Protein 4YSL (pdb70)

Nearest PDB structures (foldseek):
  4ysl-assembly1_B  TM=1.003E+00  e=8.266E-67  Pseudomonas putida F1
  4efz-assembly3_B  TM=9.942E-01  e=3.783E-50  Burkholderia pseudomallei 1710b
  4efz-assembly2_A  TM=9.743E-01  e=1.338E-48  Burkholderia pseudomallei 1710b
  5ve4-assembly2_B  TM=9.458E-01  e=9.370E-23  Paraburkholderia phytofirmans PsJN
  6mfi-assembly1_A  TM=6.127E-01  e=3.526E-10  Simiduia agarivorans SA1 = DSM 21679

Secondary structure (DSSP, 8-state):
-EETTTEEEEEEE-TTT-BEEEEEEETTT-EEEEES-EEEEETTTTEEE-HHHHHHHHHHHHTT-EEEEEE-SS--SSSEE-HHHHHHHH--EEEEETTHHHHHHHHHHHTT--TT--SSSTTSSEEE-TT-EEEETTEEEEEEE--SSSTT-EEEEEEETTEEEEE--SSB--TTT-B----STT--HHHHHHHHHHHTTS-TT-EEE-SB---GGGPPP--EEEHHHHHHH-TTT-TT--HHHHHHHHHHHHTTPPPPTTHHHHHHHHTTTTPPPPP-TTS--EEEEESS--/-EETTTEEEEEEE-TTT-BEEEEEEETTT-EEEEES-EEEEETTTTEEE-HHHHHHHHHHHHTT-EEEEEE-SS--SSSEE-HHHHHHHH--EEEEETTHHHHHHHHHHHTT--TT--SSSTTSSEEEPTT-EEEETTEEEEEEE--SSSTT-EEEEEEETTEEEEE--SSB--TTT-B----STT--HHHHHHHHHHHTTS-TT-EEE-SB---GGGPPP--EEEHHHHHHH-TTTSTT--HHHHHHHHHHHHTTPPPPTTHHHHHHHHTTTTPPPPP-TTS--EEEEESS--

InterPro domains:
  IPR001279 Metallo-beta-lactamase [PF00753] (30-212)
  IPR001279 Metallo-beta-lactamase [SM00849] (18-212)
  IPR036866 Ribonuclease Z/Hydroxyacylglutathione hydrolase-like [G3DSA:3.60.15.10] (1-294)
  IPR036866 Ribonuclease Z/Hydroxyacylglutathione hydrolase-like [SSF56281] (17-258)
  IPR044528 Persulfide dioxygenase-like, MBL-fold metallo-hydrolase domain [cd07724] (12-214)
  IPR051682 Mitochondrial Persulfide Dioxygenase [PTHR43084] (7-281)

Sequence (588 aa):
MIIGNNLHVDAFYDEATSTISYLVMDRETRQCALIDSVLDYDPKSGRTCSASADRRLVERVNELNASSVRWVLETHVHADHLSAAAYLKEKLGGHTAIGAHITQVQKVFGALFNAEPGFARRDGSQFDVLLEDEEGFRRIGNLQARALHTPGHTPPACMSFMMIEEDAGEIAVFVGDTLFMPDYGTARCDFFPGADARTLYRSIRRLLAAFPDQTRLFMCHDYLPGGRDMQYVTTVAEQRASSNIHIHQQGIDEDSSFVAMREARDKTLEMPVLILPSVVQVNMRSGQLPPPEANGVSYLKIPLNKLMIIGNNLHVDAFYDEATSTISYLVMDRETRQCALIDSVLDYDPKSGRTCSASADRRLVERVNELNASSVRWVLETHVHADHLSAAAYLKEKLGGHTAIGAHITQVQKVFGALFNAEPPGFARRDGSQFDVLLEDEEGFRRIGNLQARALHTPGHTPPACMSFMMIEEDAGEIAVFVGDTLFMPDYGTARCDFFPGADARTLYRSIRRLLAFPDQTRLFMCHDYLPGGRDMQQYVTTVAEQRASSNIHIHQGIDEDSSFVAMREARDKTLEMPVLILPSVVQVNMRSGQLPPPEANGVSYLKIPLNKL

Solvent-accessible surface area: 22458 Å² total; per-residue (Å²): 81,90,0,21,98,28,0,21,1,20,33,46,41,21,145,97,22,18,0,0,6,4,0,0,1,1,94,109,62,79,50,0,0,0,1,3,1,5,20,32,24,24,54,39,4,0,105,32,60,30,55,24,0,47,144,3,14,122,62,3,91,122,16,122,14,56,11,82,14,1,0,8,2,2,9,0,8,27,1,0,3,0,2,18,72,0,72,148,121,39,30,24,81,5,0,2,0,30,92,0,51,74,10,0,124,54,12,0,66,25,3,47,14,56,137,73,9,33,89,88,1,76,56,12,67,38,58,3,115,71,107,62,46,13,127,0,22,81,4,86,1,87,0,7,33,1,22,2,10,14,30,0,1,2,0,0,5,0,60,26,66,66,66,24,0,0,2,0,2,7,0,0,12,13,17,73,73,0,5,1,36,11,58,20,55,59,21,58,1,82,46,0,23,133,4,0,46,98,1,2,84,39,60,79,122,1,54,0,1,0,2,1,2,86,65,37,94,70,53,126,58,77,58,41,8,28,0,38,92,0,81,79,65,0,105,17,0,57,85,66,42,83,39,94,60,0,12,66,59,3,87,67,109,11,185,104,59,122,47,25,92,16,2,1,12,0,4,3,0,7,0,21,9,8,106,54,12,67,86,66,116,66,60,11,18,7,0,40,9,0,10,53,105,62,79,88,0,21,95,29,0,22,2,20,32,26,30,20,145,97,23,17,0,0,6,5,0,0,1,1,97,107,63,79,54,0,0,0,1,3,0,5,20,32,25,43,57,40,11,0,106,30,67,30,63,23,0,45,108,2,25,120,62,3,91,122,17,122,12,64,15,78,14,1,0,9,2,2,9,0,10,26,1,0,3,0,3,18,60,0,73,133,114,38,30,24,82,6,1,2,0,30,90,0,49,76,9,0,136,57,14,0,64,26,3,46,15,58,144,69,12,32,93,89,1,78,55,12,62,39,57,3,113,69,106,63,44,13,119,0,13,83,3,71,1,77,0,8,34,0,21,2,10,12,28,1,1,2,0,0,8,0,54,25,68,76,64,26,0,0,2,0,3,7,0,0,13,13,17,70,74,0,6,0,36,11,57,20,54,58,20,56,1,80,45,0,23,133,4,0,45,99,1,2,82,36,59,79,121,1,56,0,1,0,3,1,1,84,66,35,95,70,55,125,60,75,58,42,8,28,0,38,90,0,80,78,64,0,105,18,0,58,91,64,42,85,40,94,60,0,13,65,59,3,87,67,110,10,187,104,60,127,47,26,91,17,2,1,11,0,5,3,0,6,0,19,10,8,105,55,11,69,83,66,117,65,61,11,18,8,0,39,10,0,9,80,126,53

B-factor: mean 28.15, std 10.22, range [14.23, 86.74]

Foldseek 3Di:
DDDAHFWDKDWDADPVQQFIWIWTAGLPQLFTEIEQFFFDADPVVGDTDCVRVVVVVVVSVVSVHAYAEYEYQALDQAGAGCSVVCCVVGNHFYEFAQCLLVLCVVVCVVQVADPPRDSRPPLGRYHADAQDWDDRDPKIKGWHQQAALANGGIKIWIDYNHAIEIAREQQADPLVPAGHAQPPVRHHQLSSLVSVVVVLVPDFAYKYFYGGDDCPPNHDDDGIDTSNCNLCGRPQRHVPADSVRSRVVRVVVNVPDDRHPRRQVRNQCVSSVNDFRQDDPVRDTDRGDRPPDD/DDDAHFWDKDWQADPVQQFIWIWTAGNPVQFTEIEQFFFDADPVVGDTDCVRVVVVVVVSVVSVHAYAEYEYQALDQAGAHCQVVCCVVGNHFYEFAQCLLVLCVVVCVVQVADVPQDSRCPLGRYHADAQDWDDRVPKIKGWHQQAALANGGIKIWIDDNHAIEIAREQQADQLVPAGHAQPPVRHHQLSSLVSVVVVLVPDFAYKYFYGGDDCPPNHDDDGIDTSVCNLCGRPQRHVPADSVRSRVVRVVVNVPDDRHPRRQVRNVCVSSVNDFGDDDPVRDTDRGDDPPPD

CATH classification: 3.60.15.10

Radius of gyration: 28.39 Å; Cα contacts (8 Å, |Δi|>4): 1480; chains: 2; bounding box: 54×54×90 Å

Organism: Pseudomonas putida (strain ATCC 700007 / DSM 6899 / JCM 31910 / BCRC 17059 / LMG 24140 / F1) (NCBI:txid351746)

Structure (mmCIF, N/CA/C/O backbone):
data_4YSL
#
_entry.id   4YSL
#
_cell.length_a   79.625
_cell.length_b   79.625
_cell.length_c   93.949
_cell.angle_alpha   90.00
_cell.angle_beta   90.00
_cell.angle_gamma   90.00
#
_symmetry.space_group_name_H-M   'P 43'
#
loop_
_entity.id
_entity.type
_entity.pdbx_description
1 polymer 'Beta-lactamase domain protein'
2 non-polymer 'FE (III) ION'
3 non-polymer GLUTATHIONE
4 water water
#
loop_
_atom_site.group_PDB
_atom_site.id
_atom_site.type_symbol
_atom_site.label_atom_id
_atom_site.label_alt_id
_atom_site.label_comp_id
_atom_site.label_asym_id
_atom_site.label_entity_id
_atom_site.label_seq_id
_atom_site.pdbx_PDB_ins_code
_atom_site.Cartn_x
_atom_site.Cartn_y
_atom_site.Cartn_z
_atom_site.occupancy
_atom_site.B_iso_or_equiv
_atom_site.auth_seq_id
_atom_site.auth_comp_id
_atom_site.auth_asym_id
_atom_site.auth_atom_id
_atom_site.pdbx_PDB_model_num
ATOM 1 N N . MET A 1 1 ? -13.982 22.455 4.866 1.00 27.61 1 MET A N 1
ATOM 2 C CA . MET A 1 1 ? -14.138 23.579 5.779 1.00 25.39 1 MET A CA 1
ATOM 3 C C . MET A 1 1 ? -15.048 23.169 6.932 1.00 26.27 1 MET A C 1
ATOM 4 O O . MET A 1 1 ? -15.853 22.225 6.809 1.00 27.38 1 MET A O 1
ATOM 9 N N . ILE A 1 2 ? -14.883 23.823 8.071 1.00 27.64 2 ILE A N 1
ATOM 10 C CA . ILE A 1 2 ? -15.728 23.510 9.225 1.00 25.30 2 ILE A CA 1
ATOM 11 C C . ILE A 1 2 ? -16.614 24.689 9.584 1.00 27.01 2 ILE A C 1
ATOM 12 O O . ILE A 1 2 ? -16.153 25.814 9.736 1.00 30.01 2 ILE A O 1
ATOM 17 N N . ILE A 1 3 ? -17.912 24.420 9.643 1.00 26.94 3 ILE A N 1
ATOM 18 C CA . ILE A 1 3 ? -18.876 25.385 10.133 1.00 23.44 3 ILE A CA 1
ATOM 19 C C . ILE A 1 3 ? -19.226 25.004 11.587 1.00 24.61 3 ILE A C 1
ATOM 20 O O . ILE A 1 3 ? -19.542 23.844 11.883 1.00 25.07 3 ILE A O 1
ATOM 25 N N . GLY A 1 4 ? -19.219 25.996 12.466 1.00 26.58 4 GLY A N 1
ATOM 26 C CA . GLY A 1 4 ? -19.480 25.731 13.886 1.00 25.27 4 GLY A CA 1
ATOM 27 C C . GLY A 1 4 ? -18.372 24.820 14.370 1.00 27.47 4 GLY A C 1
ATOM 28 O O . GLY A 1 4 ? -17.215 25.082 14.079 1.00 28.86 4 GLY A O 1
ATOM 29 N N . ASN A 1 5 ? -18.715 23.769 15.110 1.00 28.70 5 ASN A N 1
ATOM 30 C CA . ASN A 1 5 ? -17.688 22.846 15.564 1.00 25.18 5 ASN A CA 1
ATOM 31 C C . ASN A 1 5 ? -17.666 21.534 14.803 1.00 24.02 5 ASN A C 1
ATOM 32 O O . ASN A 1 5 ? -16.637 20.912 14.632 1.00 26.68 5 ASN A O 1
ATOM 37 N N . ASN A 1 6 ? -18.833 21.076 14.378 1.00 22.72 6 ASN A N 1
ATOM 38 C CA . ASN A 1 6 ? -18.924 19.718 13.901 1.00 24.62 6 ASN A CA 1
ATOM 39 C C . ASN A 1 6 ? -19.488 19.556 12.487 1.00 21.43 6 ASN A C 1
ATOM 40 O O . ASN A 1 6 ? -19.668 18.445 12.038 1.00 25.46 6 ASN A O 1
ATOM 45 N N . LEU A 1 7 ? -19.798 20.662 11.845 1.00 23.38 7 LEU A N 1
ATOM 46 C CA . LEU A 1 7 ? -20.289 20.633 10.451 1.00 23.80 7 LEU A CA 1
ATOM 47 C C . LEU A 1 7 ? -19.152 20.708 9.432 1.00 21.34 7 LEU A C 1
ATOM 48 O O . LEU A 1 7 ? -18.626 21.788 9.126 1.00 27.72 7 LEU A O 1
ATOM 53 N N . HIS A 1 8 ? -18.768 19.540 8.953 1.00 21.72 8 HIS A N 1
ATOM 54 C CA . HIS A 1 8 ? -17.650 19.373 8.041 1.00 21.29 8 HIS A CA 1
ATOM 55 C C . HIS A 1 8 ? -18.194 19.376 6.599 1.00 20.66 8 HIS A C 1
ATOM 56 O O . HIS A 1 8 ? -19.028 18.536 6.297 1.00 21.12 8 HIS A O 1
ATOM 63 N N . VAL A 1 9 ? -17.672 20.249 5.733 1.00 20.19 9 VAL A N 1
ATOM 64 C CA . VAL A 1 9 ? -18.158 20.334 4.344 1.00 19.41 9 VAL A CA 1
ATOM 65 C C . VAL A 1 9 ? -16.957 20.284 3.373 1.00 20.04 9 VAL A C 1
ATOM 66 O O . VAL A 1 9 ? -16.086 21.147 3.445 1.00 22.91 9 VAL A O 1
ATOM 70 N N . ASP A 1 10 ? -16.916 19.276 2.508 1.00 20.85 10 ASP A N 1
ATOM 71 C CA . ASP A 1 10 ? -15.935 19.221 1.413 1.00 19.48 10 ASP A CA 1
ATOM 72 C C . ASP A 1 10 ? -16.702 19.517 0.127 1.00 25.33 10 ASP A C 1
ATOM 73 O O . ASP A 1 10 ? -17.760 18.929 -0.109 1.00 20.77 10 ASP A O 1
ATOM 78 N N . ALA A 1 11 ? -16.140 20.386 -0.715 1.00 23.58 11 ALA A N 1
ATOM 79 C CA . ALA A 1 11 ? -16.667 20.679 -2.063 1.00 19.62 11 ALA A CA 1
ATOM 80 C C . ALA A 1 11 ? -15.849 19.977 -3.156 1.00 23.62 11 ALA A C 1
ATOM 81 O O . ALA A 1 11 ? -14.626 19.933 -3.090 1.00 25.20 11 ALA A O 1
ATOM 83 N N . PHE A 1 12 ? -16.530 19.423 -4.143 1.00 20.94 12 PHE A N 1
ATOM 84 C CA . PHE A 1 12 ? -15.852 18.757 -5.242 1.00 21.46 12 PHE A CA 1
ATOM 85 C C . PHE A 1 12 ? -16.390 19.356 -6.526 1.00 23.25 12 PHE A C 1
ATOM 86 O O . PHE A 1 12 ? -17.606 19.326 -6.754 1.00 22.12 12 PHE A O 1
ATOM 94 N N . TYR A 1 13 ? -15.501 19.871 -7.373 1.00 23.02 13 TYR A N 1
ATOM 95 C CA . TYR A 1 13 ? -15.955 20.616 -8.546 1.00 20.43 13 TYR A CA 1
ATOM 96 C C . TYR A 1 13 ? -15.707 19.795 -9.792 1.00 24.44 13 TYR A C 1
ATOM 97 O O . TYR A 1 13 ? -14.621 19.224 -9.998 1.00 26.42 13 TYR A O 1
ATOM 106 N N . ASP A 1 14 ? -16.734 19.694 -10.611 1.00 21.70 14 ASP A N 1
ATOM 107 C CA . ASP A 1 14 ? -16.600 18.966 -11.856 1.00 19.98 14 ASP A CA 1
ATOM 108 C C . ASP A 1 14 ? -16.387 19.930 -13.009 1.00 25.48 14 ASP A C 1
ATOM 109 O O . ASP A 1 14 ? -17.286 20.707 -13.351 1.00 22.68 14 ASP A O 1
ATOM 114 N N . GLU A 1 15 ? -15.202 19.887 -13.611 1.00 22.91 15 GLU A N 1
ATOM 115 C CA . GLU A 1 15 ? -14.901 20.861 -14.659 1.00 27.81 15 GLU A CA 1
ATOM 116 C C . GLU A 1 15 ? -15.800 20.759 -15.894 1.00 22.34 15 GLU A C 1
ATOM 117 O O . GLU A 1 15 ? -16.208 21.782 -16.449 1.00 29.32 15 GLU A O 1
ATOM 123 N N . ALA A 1 16 ? -16.161 19.546 -16.280 1.00 25.74 16 ALA A N 1
ATOM 124 C CA . ALA A 1 16 ? -16.939 19.361 -17.487 1.00 23.24 16 ALA A CA 1
ATOM 125 C C . ALA A 1 16 ? -18.321 19.986 -17.388 1.00 26.67 16 ALA A C 1
ATOM 126 O O . ALA A 1 16 ? -18.865 20.497 -18.368 1.00 29.86 16 ALA A O 1
ATOM 128 N N . THR A 1 17 ? -18.923 19.904 -16.216 1.00 23.34 17 THR A N 1
ATOM 129 C CA . THR A 1 17 ? -20.306 20.357 -16.095 1.00 25.83 17 THR A CA 1
ATOM 130 C C . THR A 1 17 ? -20.482 21.560 -15.149 1.00 22.19 17 THR A C 1
ATOM 131 O O . THR A 1 17 ? -21.617 22.091 -15.022 1.00 21.32 17 THR A O 1
ATOM 135 N N . SER A 1 18 ? -19.393 21.976 -14.494 1.00 21.25 18 SER A N 1
ATOM 136 C CA . SER A 1 18 ? -19.369 23.085 -13.537 1.00 19.82 18 SER A CA 1
ATOM 137 C C . SER A 1 18 ? -20.201 22.826 -12.293 1.00 19.50 18 SER A C 1
ATOM 138 O O . SER A 1 18 ? -20.497 23.766 -11.560 1.00 22.05 18 SER A O 1
ATOM 141 N N . THR A 1 19 ? -20.504 21.553 -12.038 1.00 21.68 19 THR A N 1
ATOM 142 C CA . THR A 1 19 ? -21.257 21.126 -10.838 1.00 20.07 19 THR A CA 1
ATOM 143 C C . THR A 1 19 ? -20.363 21.068 -9.641 1.00 24.59 19 THR A C 1
ATOM 144 O O . THR A 1 19 ? -19.214 20.601 -9.711 1.00 20.49 19 THR A O 1
ATOM 148 N N . ILE A 1 20 ? -20.911 21.545 -8.519 1.00 19.33 20 ILE A N 1
ATOM 149 C CA . ILE A 1 20 ? -20.241 21.406 -7.222 1.00 18.08 20 ILE A CA 1
ATOM 150 C C . ILE A 1 20 ? -21.002 20.335 -6.428 1.00 22.90 20 ILE A C 1
ATOM 151 O O . ILE A 1 20 ? -22.185 20.505 -6.106 1.00 20.23 20 ILE A O 1
ATOM 156 N N . SER A 1 21 ? -20.331 19.222 -6.138 1.00 21.91 21 SER A N 1
ATOM 157 C CA . SER A 1 21 ? -20.890 18.164 -5.281 1.00 21.26 21 SER A CA 1
ATOM 158 C C . SER A 1 21 ? -20.298 18.319 -3.887 1.00 19.85 21 SER A C 1
ATOM 159 O O . SER A 1 21 ? -19.244 18.924 -3.686 1.00 19.45 21 SER A O 1
ATOM 162 N N . TYR A 1 22 ? -21.034 17.842 -2.894 1.00 18.47 22 TYR A N 1
ATOM 163 C CA . TYR A 1 22 ? -20.587 17.992 -1.515 1.00 20.63 22 TYR A CA 1
ATOM 164 C C . TYR A 1 22 ? -20.603 16.713 -0.682 1.00 18.82 22 TYR A C 1
ATOM 165 O O . TYR A 1 22 ? -21.447 15.830 -0.852 1.00 20.84 22 TYR A O 1
ATOM 174 N N . LEU A 1 23 ? -19.612 16.652 0.176 1.00 20.07 23 LEU A N 1
ATOM 175 C CA . LEU A 1 23 ? -19.625 15.680 1.255 1.00 21.72 23 LEU A CA 1
ATOM 176 C C . LEU A 1 23 ? -19.819 16.476 2.572 1.00 18.79 23 LEU A C 1
ATOM 177 O O . LEU A 1 23 ? -19.063 17.386 2.876 1.00 19.65 23 LEU A O 1
ATOM 182 N N . VAL A 1 24 ? -20.893 16.169 3.272 1.00 20.07 24 VAL A N 1
ATOM 183 C CA . VAL A 1 24 ? -21.284 16.892 4.483 1.00 19.51 24 VAL A CA 1
ATOM 184 C C . VAL A 1 24 ? -21.302 15.900 5.646 1.00 21.70 24 VAL A C 1
ATOM 185 O O . VAL A 1 24 ? -22.120 14.968 5.638 1.00 23.27 24 VAL A O 1
ATOM 189 N N . MET A 1 25 ? -20.377 16.073 6.580 1.00 22.03 25 MET A N 1
ATOM 190 C CA . MET A 1 25 ? -20.190 15.074 7.636 1.00 23.39 25 MET A CA 1
ATOM 191 C C . MET A 1 25 ? -20.379 15.669 9.020 1.00 28.03 25 MET A C 1
ATOM 192 O O . MET A 1 25 ? -19.953 16.810 9.317 1.00 21.32 25 MET A O 1
ATOM 197 N N . ASP A 1 26 ? -21.022 14.878 9.881 1.00 23.83 26 ASP A N 1
ATOM 198 C CA . ASP A 1 26 ? -21.019 15.136 11.325 1.00 23.64 26 ASP A CA 1
ATOM 199 C C . ASP A 1 26 ? -19.684 14.644 11.896 1.00 21.60 26 ASP A C 1
ATOM 200 O O . ASP A 1 26 ? -19.380 13.450 11.859 1.00 24.46 26 ASP A O 1
ATOM 205 N N . ARG A 1 27 ? -18.877 15.584 12.319 1.00 19.94 27 ARG A N 1
ATOM 206 C CA . ARG A 1 27 ? -17.546 15.234 12.816 1.00 25.87 27 ARG A CA 1
ATOM 207 C C . ARG A 1 27 ? -17.582 14.295 14.026 1.00 28.27 27 ARG A C 1
ATOM 208 O O . ARG A 1 27 ? -16.597 13.621 14.264 1.00 29.22 27 ARG A O 1
ATOM 216 N N . GLU A 1 28 ? -18.698 14.243 14.744 1.00 28.61 28 GLU A N 1
ATOM 217 C CA . GLU A 1 28 ? -18.799 13.376 15.936 1.00 22.37 28 GLU A CA 1
ATOM 218 C C . GLU A 1 28 ? -19.119 11.937 15.542 1.00 32.42 28 GLU A C 1
ATOM 219 O O . GLU A 1 28 ? -18.292 11.031 15.759 1.00 36.13 28 GLU A O 1
ATOM 225 N N . THR A 1 29 ? -20.274 11.699 14.926 1.00 21.87 29 THR A N 1
ATOM 226 C CA . THR A 1 29 ? -20.651 10.338 14.571 1.00 24.96 29 THR A CA 1
ATOM 227 C C . THR A 1 29 ? -19.953 9.830 13.308 1.00 27.83 29 THR A C 1
ATOM 228 O O . THR A 1 29 ? -19.964 8.617 13.029 1.00 26.48 29 THR A O 1
ATOM 232 N N . ARG A 1 30 ? -19.417 10.764 12.514 1.00 25.78 30 ARG A N 1
ATOM 233 C CA . ARG A 1 30 ? -18.894 10.475 11.149 1.00 25.50 30 ARG A CA 1
ATOM 234 C C . ARG A 1 30 ? -19.956 10.068 10.134 1.00 26.96 30 ARG A C 1
ATOM 235 O O . ARG A 1 30 ? -19.628 9.574 9.046 1.00 25.26 30 ARG A O 1
ATOM 243 N N . GLN A 1 31 ? -21.227 10.270 10.452 1.00 24.28 31 GLN A N 1
ATOM 244 C CA . GLN A 1 31 ? -22.270 10.033 9.466 1.00 26.00 31 GLN A CA 1
ATOM 245 C C . GLN A 1 31 ? -22.221 11.192 8.494 1.00 23.33 31 GLN A C 1
ATOM 246 O O . GLN A 1 31 ? -21.862 12.317 8.886 1.00 22.57 31 GLN A O 1
ATOM 252 N N . CYS A 1 32 ? -22.545 10.903 7.237 1.00 24.65 32 CYS A N 1
ATOM 253 C CA . CYS A 1 32 ? -22.465 11.941 6.208 1.00 25.87 32 CYS A CA 1
ATOM 254 C C . CYS A 1 32 ? -23.564 11.895 5.191 1.00 24.55 32 CYS A C 1
ATOM 255 O O . CYS A 1 32 ? -24.294 10.918 5.060 1.00 24.03 32 CYS A O 1
ATOM 258 N N . ALA A 1 33 ? -23.643 12.976 4.408 1.00 23.15 33 ALA A N 1
ATOM 259 C CA . ALA A 1 33 ? -24.530 13.075 3.254 1.00 22.40 33 ALA A CA 1
ATOM 260 C C . ALA A 1 33 ? -23.663 13.437 2.032 1.00 19.47 33 ALA A C 1
ATOM 261 O O . ALA A 1 33 ? -22.713 14.198 2.186 1.00 22.56 33 ALA A O 1
ATOM 263 N N . LEU A 1 34 ? -23.989 12.870 0.883 1.00 20.11 34 LEU A N 1
ATOM 264 C CA . LEU A 1 34 ? -23.342 13.270 -0.376 1.00 18.65 34 LEU A CA 1
ATOM 265 C C . LEU A 1 34 ? -24.415 13.981 -1.163 1.00 24.11 34 LEU A C 1
ATOM 266 O O . LEU A 1 34 ? -25.515 13.435 -1.345 1.00 27.18 34 LEU A O 1
ATOM 271 N N . ILE A 1 35 ? -24.086 15.189 -1.628 1.00 20.16 35 ILE A N 1
ATOM 272 C CA . ILE A 1 35 ? -25.063 16.039 -2.311 1.00 18.22 35 ILE A CA 1
ATOM 273 C C . ILE A 1 35 ? -24.656 16.300 -3.775 1.00 17.16 35 ILE A C 1
ATOM 274 O O . ILE A 1 35 ? -23.533 16.754 -4.025 1.00 19.46 35 ILE A O 1
ATOM 279 N N . ASP A 1 36 ? -25.590 16.029 -4.702 1.00 18.47 36 ASP A N 1
ATOM 280 C CA . ASP A 1 36 ? -25.480 16.389 -6.114 1.00 18.56 36 ASP A CA 1
ATOM 281 C C . ASP A 1 36 ? -24.227 15.793 -6.758 1.00 21.46 36 ASP A C 1
ATOM 282 O O . ASP A 1 36 ? -23.432 16.486 -7.409 1.00 22.03 36 ASP A O 1
ATOM 287 N N . SER A 1 37 ? -24.089 14.495 -6.571 1.00 20.63 37 SER A N 1
ATOM 288 C CA . SER A 1 37 ? -22.962 13.741 -7.126 1.00 20.96 37 SER A CA 1
ATOM 289 C C . SER A 1 37 ? -23.090 13.601 -8.616 1.00 19.71 37 SER A C 1
ATOM 290 O O . SER A 1 37 ? -24.194 13.511 -9.176 1.00 22.41 37 SER A O 1
ATOM 293 N N . VAL A 1 38 ? -21.937 13.483 -9.262 1.00 19.75 38 VAL A N 1
ATOM 294 C CA . VAL A 1 38 ? -21.868 13.441 -10.730 1.00 22.80 38 VAL A CA 1
ATOM 295 C C . VAL A 1 38 ? -21.411 12.070 -11.260 1.00 20.68 38 VAL A C 1
ATOM 296 O O . VAL A 1 38 ? -20.375 11.530 -10.822 1.00 24.06 38 VAL A O 1
ATOM 300 N N . LEU A 1 39 ? -22.197 11.514 -12.168 1.00 23.73 39 LEU A N 1
ATOM 301 C CA . LEU A 1 39 ? -21.794 10.331 -12.897 1.00 21.05 39 LEU A CA 1
ATOM 302 C C . LEU A 1 39 ? -21.288 10.855 -14.240 1.00 22.07 39 LEU A C 1
ATOM 303 O O . LEU A 1 39 ? -22.049 11.469 -14.950 1.00 24.53 39 LEU A O 1
ATOM 308 N N . ASP A 1 40 ? -20.016 10.641 -14.566 1.00 23.20 40 ASP A N 1
ATOM 309 C CA . ASP A 1 40 ? -19.448 11.223 -15.805 1.00 25.87 40 ASP A CA 1
ATOM 310 C C . ASP A 1 40 ? -20.079 10.604 -17.030 1.00 25.55 40 ASP A C 1
ATOM 311 O O . ASP A 1 40 ? -20.401 9.413 -17.018 1.00 23.36 40 ASP A O 1
ATOM 316 N N . TYR A 1 41 ? -20.337 11.430 -18.038 1.00 24.71 41 TYR A N 1
ATOM 317 C CA . TYR A 1 41 ? -21.043 10.974 -19.236 1.00 22.89 41 TYR A CA 1
ATOM 318 C C . TYR A 1 41 ? -20.451 11.633 -20.477 1.00 22.18 41 TYR A C 1
ATOM 319 O O . TYR A 1 41 ? -20.300 12.846 -20.545 1.00 24.26 41 TYR A O 1
ATOM 328 N N . ASP A 1 42 ? -20.049 10.811 -21.439 1.00 22.48 42 ASP A N 1
ATOM 329 C CA . ASP A 1 42 ? -19.538 11.313 -22.725 1.00 27.53 42 ASP A CA 1
ATOM 330 C C . ASP A 1 42 ? -20.652 11.145 -23.743 1.00 20.47 42 ASP A C 1
ATOM 331 O O . ASP A 1 42 ? -20.988 10.038 -24.139 1.00 22.81 42 ASP A O 1
ATOM 336 N N . PRO A 1 43 ? -21.282 12.249 -24.134 1.00 23.32 43 PRO A N 1
ATOM 337 C CA . PRO A 1 43 ? -22.462 12.075 -24.987 1.00 26.79 43 PRO A CA 1
ATOM 338 C C . PRO A 1 43 ? -22.113 11.577 -26.394 1.00 22.32 43 PRO A C 1
ATOM 339 O O . PRO A 1 43 ? -23.000 11.072 -27.057 1.00 27.16 43 PRO A O 1
ATOM 343 N N . LYS A 1 44 ? -20.865 11.728 -26.820 1.00 21.98 44 LYS A N 1
ATOM 344 C CA . LYS A 1 44 ? -20.485 11.338 -28.201 1.00 23.90 44 LYS A CA 1
ATOM 345 C C . LYS A 1 44 ? -20.502 9.826 -28.335 1.00 27.69 44 LYS A C 1
ATOM 346 O O . LYS A 1 44 ? -20.857 9.284 -29.393 1.00 24.54 44 LYS A O 1
ATOM 352 N N . SER A 1 45 ? -20.107 9.139 -27.258 1.00 27.65 45 SER A N 1
ATOM 353 C CA . SER A 1 45 ? -19.952 7.693 -27.323 1.00 28.35 45 SER A CA 1
ATOM 354 C C . SER A 1 45 ? -20.972 6.971 -26.453 1.00 26.91 45 SER A C 1
ATOM 355 O O . SER A 1 45 ? -21.069 5.747 -26.479 1.00 29.07 45 SER A O 1
ATOM 358 N N . GLY A 1 46 ? -21.747 7.713 -25.668 1.00 28.46 46 GLY A N 1
ATOM 359 C CA . GLY A 1 46 ? -22.699 7.070 -24.771 1.00 27.76 46 GLY A CA 1
ATOM 360 C C . GLY A 1 46 ? -22.084 6.349 -23.584 1.00 26.98 46 GLY A C 1
ATOM 361 O O . GLY A 1 46 ? -22.686 5.434 -23.032 1.00 26.53 46 GLY A O 1
ATOM 362 N N . ARG A 1 47 ? -20.897 6.771 -23.168 1.00 25.10 47 ARG A N 1
ATOM 363 C CA . ARG A 1 47 ? -20.178 6.060 -22.123 1.00 27.65 47 ARG A CA 1
ATOM 364 C C . ARG A 1 47 ? -20.341 6.774 -20.790 1.00 25.22 47 ARG A C 1
ATOM 365 O O . ARG A 1 47 ? -20.096 7.981 -20.687 1.00 24.28 47 ARG A O 1
ATOM 373 N N . THR A 1 48 ? -20.698 6.024 -19.764 1.00 27.49 48 THR A N 1
ATOM 374 C CA . THR A 1 48 ? -20.627 6.561 -18.427 1.00 27.99 48 THR A CA 1
ATOM 375 C C . THR A 1 48 ? -19.343 6.098 -17.757 1.00 31.80 48 THR A C 1
ATOM 376 O O . THR A 1 48 ? -18.730 5.107 -18.162 1.00 29.93 48 THR A O 1
ATOM 380 N N . CYS A 1 49 ? -18.958 6.815 -16.714 1.00 25.95 49 CYS A N 1
ATOM 381 C CA . CYS A 1 49 ? -17.702 6.574 -16.026 1.00 23.82 49 CYS A CA 1
ATOM 382 C C . CYS A 1 49 ? -17.927 7.042 -14.596 1.00 32.74 49 CYS A C 1
ATOM 383 O O . CYS A 1 49 ? -18.719 7.962 -14.387 1.00 28.44 49 CYS A O 1
ATOM 386 N N . SER A 1 50 ? -17.215 6.466 -13.621 1.00 30.45 50 SER A N 1
ATOM 387 C CA . SER A 1 50 ? -17.489 6.756 -12.212 1.00 25.07 50 SER A CA 1
ATOM 388 C C . SER A 1 50 ? -16.354 7.523 -11.568 1.00 30.81 50 SER A C 1
ATOM 389 O O . SER A 1 50 ? -16.262 7.571 -10.339 1.00 29.62 50 SER A O 1
ATOM 392 N N . ALA A 1 51 ? -15.511 8.153 -12.378 1.00 30.19 51 ALA A N 1
ATOM 393 C CA . ALA A 1 51 ? -14.316 8.824 -11.863 1.00 29.07 51 ALA A CA 1
ATOM 394 C C . ALA A 1 51 ? -14.620 9.898 -10.807 1.00 34.66 51 ALA A C 1
ATOM 395 O O . ALA A 1 51 ? -14.017 9.903 -9.734 1.00 28.09 51 ALA A O 1
ATOM 397 N N . SER A 1 52 ? -15.550 10.800 -11.113 1.00 29.88 52 SER A N 1
ATOM 398 C CA . SER A 1 52 ? -15.908 11.858 -10.181 1.00 25.91 52 SER A CA 1
ATOM 399 C C . SER A 1 52 ? -16.486 11.255 -8.912 1.00 25.66 52 SER A C 1
ATOM 400 O O . SER A 1 52 ? -16.126 11.666 -7.800 1.00 27.94 52 SER A O 1
ATOM 403 N N . ALA A 1 53 ? -17.375 10.279 -9.080 1.00 24.01 53 ALA A N 1
ATOM 404 C CA . ALA A 1 53 ? -18.040 9.646 -7.939 1.00 23.62 53 ALA A CA 1
ATOM 405 C C . ALA A 1 53 ? -17.019 8.941 -7.056 1.00 27.18 53 ALA A C 1
ATOM 406 O O . ALA A 1 53 ? -17.157 8.889 -5.821 1.00 25.50 53 ALA A O 1
ATOM 408 N N . ASP A 1 54 ? -16.002 8.368 -7.680 1.00 28.12 54 ASP A N 1
ATOM 409 C CA . ASP A 1 54 ? -14.987 7.615 -6.936 1.00 26.85 54 ASP A CA 1
ATOM 410 C C . ASP A 1 54 ? -14.138 8.526 -6.068 1.00 29.92 54 ASP A C 1
ATOM 411 O O . ASP A 1 54 ? -13.569 8.083 -5.055 1.00 28.25 54 ASP A O 1
ATOM 416 N N A ARG A 1 55 ? -14.077 9.806 -6.412 0.48 29.82 55 ARG A N 1
ATOM 417 N N B ARG A 1 55 ? -14.066 9.803 -6.422 0.52 29.79 55 ARG A N 1
ATOM 418 C CA A ARG A 1 55 ? -13.422 10.784 -5.550 0.48 26.20 55 ARG A CA 1
ATOM 419 C CA B ARG A 1 55 ? -13.428 10.787 -5.556 0.52 26.16 55 ARG A CA 1
ATOM 420 C C A ARG A 1 55 ? -14.183 10.937 -4.226 0.48 27.92 55 ARG A C 1
ATOM 421 C C B ARG A 1 55 ? -14.181 10.888 -4.227 0.52 27.94 55 ARG A C 1
ATOM 422 O O A ARG A 1 55 ? -13.585 11.156 -3.169 0.48 27.38 55 ARG A O 1
ATOM 423 O O B ARG A 1 55 ? -13.574 11.020 -3.167 0.52 27.15 55 ARG A O 1
ATOM 438 N N . LEU A 1 56 ? -15.504 10.828 -4.293 1.00 26.03 56 LEU A N 1
ATOM 439 C CA . LEU A 1 56 ? -16.329 10.908 -3.092 1.00 24.53 56 LEU A CA 1
ATOM 440 C C . LEU A 1 56 ? -16.094 9.645 -2.283 1.00 24.18 56 LEU A C 1
ATOM 441 O O . LEU A 1 56 ? -16.006 9.713 -1.043 1.00 24.27 56 LEU A O 1
ATOM 446 N N . VAL A 1 57 ? -16.079 8.499 -2.955 1.00 26.69 57 VAL A N 1
ATOM 447 C CA . VAL A 1 57 ? -15.912 7.204 -2.271 1.00 27.98 57 VAL A CA 1
ATOM 448 C C . VAL A 1 57 ? -14.634 7.202 -1.471 1.00 26.92 57 VAL A C 1
ATOM 449 O O . VAL A 1 57 ? -14.609 6.798 -0.288 1.00 25.85 57 VAL A O 1
ATOM 453 N N . GLU A 1 58 ? -13.577 7.711 -2.096 1.00 27.30 58 GLU A N 1
ATOM 454 C CA . GLU A 1 58 ? -12.275 7.776 -1.460 1.00 28.65 58 GLU A CA 1
ATOM 455 C C . GLU A 1 58 ? -12.260 8.712 -0.268 1.00 27.39 58 GLU A C 1
ATOM 456 O O . GLU A 1 58 ? -11.609 8.438 0.749 1.00 26.66 58 GLU A O 1
ATOM 462 N N . ARG A 1 59 ? -12.962 9.833 -0.389 1.00 27.26 59 ARG A N 1
ATOM 463 C CA . ARG A 1 59 ? -12.998 10.824 0.655 1.00 31.18 59 ARG A CA 1
ATOM 464 C C . ARG A 1 59 ? -13.781 10.276 1.849 1.00 23.64 59 ARG A C 1
ATOM 465 O O . ARG A 1 59 ? -13.362 10.458 3.003 1.00 25.80 59 ARG A O 1
ATOM 473 N N . VAL A 1 60 ? -14.869 9.550 1.569 1.00 24.85 60 VAL A N 1
ATOM 474 C CA .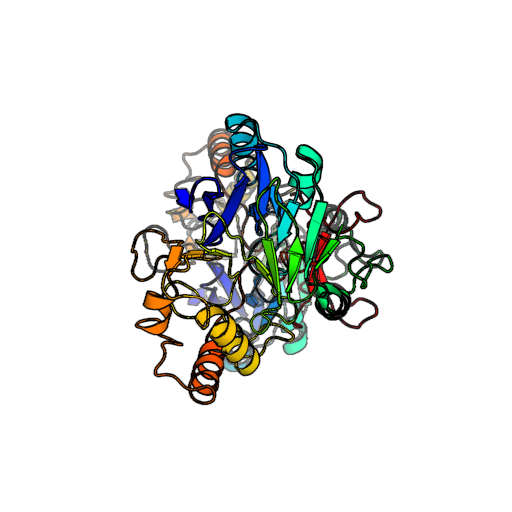 VAL A 1 60 ? -15.662 8.946 2.648 1.00 24.06 60 VAL A CA 1
ATOM 475 C C . VAL A 1 60 ? -14.778 7.986 3.433 1.00 23.82 60 VAL A C 1
ATOM 476 O O . VAL A 1 60 ? -14.738 8.041 4.675 1.00 26.09 60 VAL A O 1
ATOM 480 N N . ASN A 1 61 ? -14.071 7.125 2.710 1.00 23.76 61 ASN A N 1
ATOM 481 C CA . ASN A 1 61 ? -13.173 6.183 3.394 1.00 27.55 61 ASN A CA 1
ATOM 482 C C . ASN A 1 61 ? -12.002 6.839 4.151 1.00 27.58 61 ASN A C 1
ATOM 483 O O . ASN A 1 61 ? -11.665 6.437 5.278 1.00 29.76 61 ASN A O 1
ATOM 488 N N . GLU A 1 62 ? -11.430 7.881 3.584 1.00 26.54 62 GLU A N 1
ATOM 489 C CA . GLU A 1 62 ? -10.371 8.663 4.227 1.00 24.47 62 GLU A CA 1
ATOM 490 C C . GLU A 1 62 ? -10.821 9.284 5.560 1.00 32.58 62 GLU A C 1
ATOM 491 O O . GLU A 1 62 ? -10.036 9.397 6.528 1.00 30.71 62 GLU A O 1
ATOM 497 N N . LEU A 1 63 ? -12.078 9.714 5.587 1.00 26.00 63 LEU A N 1
ATOM 498 C CA . LEU A 1 63 ? -12.713 10.280 6.784 1.00 25.32 63 LEU A CA 1
ATOM 499 C C . LEU A 1 63 ? -13.242 9.220 7.753 1.00 27.19 63 LEU A C 1
ATOM 500 O O . LEU A 1 63 ? -13.749 9.582 8.811 1.00 27.36 63 LEU A O 1
ATOM 505 N N . ASN A 1 64 ? -13.195 7.945 7.378 1.00 28.33 64 ASN A N 1
ATOM 506 C CA . ASN A 1 64 ? -13.869 6.872 8.157 1.00 29.71 64 ASN A CA 1
ATOM 507 C C . ASN A 1 64 ? -15.341 7.142 8.368 1.00 33.22 64 ASN A C 1
ATOM 508 O O . ASN A 1 64 ? -15.919 6.838 9.415 1.00 30.57 64 ASN A O 1
ATOM 513 N N . ALA A 1 65 ? -15.957 7.707 7.340 1.00 28.75 65 ALA A N 1
ATOM 514 C CA . ALA A 1 65 ? -17.348 8.108 7.412 1.00 25.57 65 ALA A CA 1
ATOM 515 C C . ALA A 1 65 ? -18.269 7.015 6.941 1.00 27.72 65 ALA A C 1
ATOM 516 O O . ALA A 1 65 ? -17.851 6.023 6.295 1.00 26.73 65 ALA A O 1
ATOM 518 N N A SER A 1 66 ? -19.550 7.208 7.244 0.53 25.03 66 SER A N 1
ATOM 519 N N B SER A 1 66 ? -19.549 7.214 7.227 0.47 25.01 66 SER A N 1
ATOM 520 C CA A SER A 1 66 ? -20.607 6.311 6.823 0.53 26.14 66 SER A CA 1
ATOM 521 C CA B SER A 1 66 ? -20.589 6.308 6.791 0.47 26.14 66 SER A CA 1
ATOM 522 C C A SER A 1 66 ? -21.695 7.142 6.151 0.53 28.22 66 SER A C 1
ATOM 523 C C B SER A 1 66 ? -21.709 7.123 6.158 0.47 28.22 66 SER A C 1
ATOM 524 O O A SER A 1 66 ? -22.210 8.090 6.754 0.53 28.00 66 SER A O 1
ATOM 525 O O B SER A 1 66 ? -22.251 8.040 6.785 0.47 27.93 66 SER A O 1
ATOM 530 N N . VAL A 1 67 ? -22.057 6.789 4.924 1.00 25.90 67 VAL A N 1
ATOM 531 C CA . VAL A 1 67 ? -23.094 7.531 4.237 1.00 25.96 67 VAL A CA 1
ATOM 532 C C . VAL A 1 67 ? -24.470 7.207 4.814 1.00 27.28 67 VAL A C 1
ATOM 533 O O . VAL A 1 67 ? -24.927 6.058 4.780 1.00 29.39 67 VAL A O 1
ATOM 537 N N . ARG A 1 68 ? -25.155 8.253 5.257 1.00 26.93 68 ARG A N 1
ATOM 538 C CA . ARG A 1 68 ? -26.542 8.147 5.661 1.00 26.23 68 ARG A CA 1
ATOM 539 C C . ARG A 1 68 ? -27.503 8.619 4.581 1.00 25.48 68 ARG A C 1
ATOM 540 O O . ARG A 1 68 ? -28.594 8.060 4.424 1.00 23.91 68 ARG A O 1
ATOM 548 N N . TRP A 1 69 ? -27.109 9.654 3.831 1.00 24.02 69 TRP A N 1
ATOM 549 C CA . TRP A 1 69 ? -27.976 10.269 2.826 1.00 23.56 69 TRP A CA 1
ATOM 550 C C . TRP A 1 69 ? -27.239 10.483 1.517 1.00 20.37 69 TRP A C 1
ATOM 551 O O . TRP A 1 69 ? -26.121 10.969 1.553 1.00 22.79 69 TRP A O 1
ATOM 562 N N . VAL A 1 70 ? -27.894 10.154 0.427 1.00 22.06 70 VAL A N 1
ATOM 563 C CA . VAL A 1 70 ? -27.448 10.535 -0.919 1.00 20.74 70 VAL A CA 1
ATOM 564 C C . VAL A 1 70 ? -28.510 11.484 -1.423 1.00 20.84 70 VAL A C 1
ATOM 565 O O . VAL A 1 70 ? -29.579 11.056 -1.841 1.00 23.17 70 VAL A O 1
ATOM 569 N N . LEU A 1 71 ? -28.186 12.779 -1.418 1.00 21.34 71 LEU A N 1
ATOM 570 C CA . LEU A 1 71 ? -29.182 13.808 -1.696 1.00 19.14 71 LEU A CA 1
ATOM 571 C C . LEU A 1 71 ? -29.015 14.418 -3.084 1.00 21.69 71 LEU A C 1
ATOM 572 O O . LEU A 1 71 ? -27.902 14.554 -3.559 1.00 20.36 71 LEU A O 1
ATOM 577 N N . GLU A 1 72 ? -30.133 14.838 -3.649 1.00 18.66 72 GLU A N 1
ATOM 578 C CA . GLU A 1 72 ? -30.162 15.633 -4.884 1.00 19.93 72 GLU A CA 1
ATOM 579 C C . GLU A 1 72 ? -31.004 16.885 -4.623 1.00 21.56 72 GLU A C 1
ATOM 580 O O . GLU A 1 72 ? -32.141 16.800 -4.159 1.00 20.76 72 GLU A O 1
ATOM 586 N N . THR A 1 73 ? -30.450 18.050 -4.933 1.00 16.98 73 THR A N 1
ATOM 587 C CA . THR A 1 73 ? -31.231 19.283 -4.803 1.00 19.28 73 THR A CA 1
ATOM 588 C C . THR A 1 73 ? -32.373 19.331 -5.806 1.00 20.41 73 THR A C 1
ATOM 589 O O . THR A 1 73 ? -33.453 19.872 -5.533 1.00 21.25 73 THR A O 1
ATOM 593 N N . HIS A 1 74 ? -32.137 18.799 -7.001 1.00 18.40 74 HIS A N 1
ATOM 594 C CA . HIS A 1 74 ? -33.178 18.815 -8.016 1.00 18.18 74 HIS A CA 1
ATOM 595 C C . HIS A 1 74 ? -32.869 17.788 -9.097 1.00 18.85 74 HIS A C 1
ATOM 596 O O . HIS A 1 74 ? -31.805 17.134 -9.013 1.00 20.23 74 HIS A O 1
ATOM 603 N N . VAL A 1 75 ? -33.784 17.621 -10.038 1.00 20.90 75 VAL A N 1
ATOM 604 C CA . VAL A 1 75 ? -33.516 16.772 -11.198 1.00 22.87 75 VAL A CA 1
ATOM 605 C C . VAL A 1 75 ? -32.688 17.575 -12.185 1.00 22.85 75 VAL A C 1
ATOM 606 O O . VAL A 1 75 ? -33.201 18.432 -12.907 1.00 30.56 75 VAL A O 1
ATOM 610 N N . HIS A 1 76 ? -31.389 17.317 -12.192 1.00 21.48 76 HIS A N 1
ATOM 611 C CA . HIS A 1 76 ? -30.436 18.138 -12.921 1.00 20.06 76 HIS A CA 1
ATOM 612 C C . HIS A 1 76 ? -30.529 18.001 -14.435 1.00 19.49 76 HIS A C 1
ATOM 613 O O . HIS A 1 76 ? -30.757 16.918 -14.939 1.00 21.21 76 HIS A O 1
ATOM 620 N N . ALA A 1 77 ? -30.401 19.116 -15.122 1.00 19.47 77 ALA A N 1
ATOM 621 C CA . ALA A 1 77 ? -30.437 19.105 -16.574 1.00 21.22 77 ALA A CA 1
ATOM 622 C C . ALA A 1 77 ? -29.053 19.105 -17.151 1.00 21.17 77 ALA A C 1
ATOM 623 O O . ALA A 1 77 ? -28.929 19.009 -18.385 1.00 24.40 77 ALA A O 1
ATOM 625 N N . ASP A 1 78 ? -28.003 19.219 -16.358 1.00 21.85 78 ASP A N 1
ATOM 626 C CA . ASP A 1 78 ? -26.691 19.447 -16.958 1.00 23.48 78 ASP A CA 1
ATOM 627 C C . ASP A 1 78 ? -25.737 18.293 -16.750 1.00 27.16 78 ASP A C 1
ATOM 628 O O . ASP A 1 78 ? -24.632 18.289 -17.322 1.00 26.60 78 ASP A O 1
ATOM 633 N N . HIS A 1 79 ? -26.131 17.322 -15.929 1.00 21.19 79 HIS A N 1
ATOM 634 C CA . HIS A 1 79 ? -25.263 16.182 -15.668 1.00 20.65 79 HIS A CA 1
ATOM 635 C C . HIS A 1 79 ? -26.101 15.033 -15.190 1.00 23.87 79 HIS A C 1
ATOM 636 O O . HIS A 1 79 ? -27.208 15.216 -14.659 1.00 20.21 79 HIS A O 1
ATOM 643 N N . LEU A 1 80 ? -25.578 13.835 -15.354 1.00 21.15 80 LEU A N 1
ATOM 644 C CA . LEU A 1 80 ? -26.185 12.665 -14.746 1.00 21.86 80 LEU A CA 1
ATOM 645 C C . LEU A 1 80 ? -25.746 12.512 -13.302 1.00 21.14 80 LEU A C 1
ATOM 646 O O . LEU A 1 80 ? -24.588 12.759 -12.952 1.00 20.94 80 LEU A O 1
ATOM 651 N N . SER A 1 81 ? -26.707 12.117 -12.465 1.00 22.77 81 SER A N 1
ATOM 652 C CA . SER A 1 81 ? -26.478 11.869 -11.057 1.00 22.70 81 SER A CA 1
ATOM 653 C C . SER A 1 81 ? -25.785 10.540 -10.814 1.00 22.23 81 SER A C 1
ATOM 654 O O . SER A 1 81 ? -26.147 9.521 -11.428 1.00 25.46 81 SER A O 1
ATOM 657 N N . ALA A 1 82 ? -24.836 10.543 -9.883 1.00 23.21 82 ALA A N 1
ATOM 658 C CA . ALA A 1 82 ? -24.200 9.296 -9.427 1.00 23.67 82 ALA A CA 1
ATOM 659 C C . ALA A 1 82 ? -24.855 8.700 -8.180 1.00 25.94 82 ALA A C 1
ATOM 660 O O . ALA A 1 82 ? -24.255 7.863 -7.532 1.00 27.01 82 ALA A O 1
ATOM 662 N N . ALA A 1 83 ? -26.082 9.095 -7.869 1.00 24.01 83 ALA A N 1
ATOM 663 C CA . ALA A 1 83 ? -26.688 8.678 -6.600 1.00 23.87 83 ALA A CA 1
ATOM 664 C C . ALA A 1 83 ? -26.867 7.161 -6.539 1.00 27.04 83 ALA A C 1
ATOM 665 O O . ALA A 1 83 ? -26.660 6.557 -5.470 1.00 29.32 83 ALA A O 1
ATOM 667 N N . ALA A 1 84 ? -27.284 6.538 -7.634 1.00 30.04 84 ALA A N 1
ATOM 668 C CA . ALA A 1 84 ? -27.515 5.094 -7.601 1.00 35.21 84 ALA A CA 1
ATOM 669 C C . ALA A 1 84 ? -26.196 4.335 -7.482 1.00 31.10 84 ALA A C 1
ATOM 670 O O . ALA A 1 84 ? -26.104 3.356 -6.727 1.00 30.81 84 ALA A O 1
ATOM 672 N N . TYR A 1 85 ? -25.191 4.778 -8.232 1.00 28.89 85 TYR A N 1
ATOM 673 C CA . TYR A 1 85 ? -23.849 4.217 -8.137 1.00 30.67 85 TYR A CA 1
ATOM 674 C C . TYR A 1 85 ? -23.313 4.328 -6.699 1.00 33.46 85 TYR A C 1
ATOM 675 O O . TYR A 1 85 ? -22.792 3.352 -6.134 1.00 29.72 85 TYR A O 1
ATOM 684 N N . LEU A 1 86 ? -23.439 5.510 -6.091 1.00 28.30 86 LEU A N 1
ATOM 685 C CA . LEU A 1 86 ? -22.921 5.709 -4.746 1.00 24.95 86 LEU A CA 1
ATOM 686 C C . LEU A 1 86 ? -23.709 4.979 -3.674 1.00 31.14 86 LEU A C 1
ATOM 687 O O . LEU A 1 86 ? -23.120 4.493 -2.728 1.00 28.43 86 LEU A O 1
ATOM 692 N N . LYS A 1 87 ? -25.026 4.887 -3.818 1.00 27.59 87 LYS A N 1
ATOM 693 C CA . LYS A 1 87 ? -25.811 4.126 -2.840 1.00 30.31 87 LYS A CA 1
ATOM 694 C C . LYS A 1 87 ? -25.432 2.636 -2.891 1.00 35.51 87 LYS A C 1
ATOM 695 O O . LYS A 1 87 ? -25.370 1.955 -1.856 1.00 33.17 87 LYS A O 1
ATOM 701 N N . GLU A 1 88 ? -25.155 2.127 -4.080 1.00 34.32 88 GLU A N 1
ATOM 702 C CA . GLU A 1 88 ? -24.752 0.732 -4.178 1.00 34.43 88 GLU A CA 1
ATOM 703 C C . GLU A 1 88 ? -23.392 0.505 -3.540 1.00 37.25 88 GLU A C 1
ATOM 704 O O . GLU A 1 88 ? -23.162 -0.515 -2.903 1.00 42.66 88 GLU A O 1
ATOM 710 N N . LYS A 1 89 ? -22.500 1.472 -3.674 1.00 32.48 89 LYS A N 1
ATOM 711 C CA . LYS A 1 89 ? -21.140 1.303 -3.209 1.00 33.05 89 LYS A CA 1
ATOM 712 C C . LYS A 1 89 ? -21.047 1.523 -1.704 1.00 39.29 89 LYS A C 1
ATOM 713 O O . LYS A 1 89 ? -20.259 0.871 -1.019 1.00 36.02 89 LYS A O 1
ATOM 719 N N . LEU A 1 90 ? -21.839 2.462 -1.193 1.00 34.01 90 LEU A N 1
ATOM 720 C CA . LEU A 1 90 ? -21.606 3.033 0.132 1.00 30.89 90 LEU A CA 1
ATOM 721 C C . LEU A 1 90 ? -22.807 2.915 1.048 1.00 27.59 90 LEU A C 1
ATOM 722 O O . LEU A 1 90 ? -22.716 3.139 2.242 1.00 32.32 90 LEU A O 1
ATOM 727 N N . GLY A 1 91 ? -23.948 2.557 0.479 1.00 34.17 91 GLY A N 1
ATOM 728 C CA . GLY A 1 91 ? -25.153 2.483 1.283 1.00 38.57 91 GLY A CA 1
ATOM 729 C C . GLY A 1 91 ? -25.799 3.844 1.488 1.00 35.35 91 GLY A C 1
ATOM 730 O O . GLY A 1 91 ? -25.529 4.794 0.742 1.00 30.52 91 GLY A O 1
ATOM 731 N N . GLY A 1 92 ? -26.681 3.921 2.480 1.00 33.32 92 GLY A N 1
ATOM 732 C CA . GLY A 1 92 ? -27.458 5.125 2.725 1.00 30.08 92 GLY A CA 1
ATOM 733 C C . GLY A 1 92 ? -28.774 5.155 1.980 1.00 37.31 92 GLY A C 1
ATOM 734 O O . GLY A 1 92 ? -29.093 4.243 1.227 1.00 33.10 92 GLY A O 1
ATOM 735 N N . HIS A 1 93 ? -29.544 6.217 2.205 1.00 30.25 93 HIS A N 1
ATOM 736 C CA . HIS A 1 93 ? -30.817 6.408 1.529 1.00 25.10 93 HIS A CA 1
ATOM 737 C C . HIS A 1 93 ? -30.725 7.608 0.586 1.00 22.82 93 HIS A C 1
ATOM 738 O O . HIS A 1 93 ? -30.135 8.639 0.943 1.00 26.72 93 HIS A O 1
ATOM 745 N N . THR A 1 94 ? -31.342 7.480 -0.571 1.00 25.77 94 THR A N 1
ATOM 746 C CA . THR A 1 94 ? -31.479 8.594 -1.500 1.00 23.34 94 THR A CA 1
ATOM 747 C C . THR A 1 94 ? -32.700 9.439 -1.086 1.00 29.08 94 THR A C 1
ATOM 748 O O . THR A 1 94 ? -33.700 8.905 -0.628 1.00 27.35 94 THR A O 1
ATOM 752 N N . ALA A 1 95 ? -32.612 10.760 -1.233 1.00 26.13 95 ALA A N 1
ATOM 753 C CA . ALA A 1 95 ? -33.785 11.615 -0.993 1.00 24.89 95 ALA A CA 1
ATOM 754 C C . ALA A 1 95 ? -33.819 12.711 -2.047 1.00 20.80 95 ALA A C 1
ATOM 755 O O . ALA A 1 95 ? -32.754 13.104 -2.590 1.00 23.58 95 ALA A O 1
ATOM 757 N N . ILE A 1 96 ? -35.023 13.185 -2.337 1.00 21.68 96 ILE A N 1
ATOM 758 C CA . ILE A 1 96 ? -35.227 14.222 -3.330 1.00 19.60 96 ILE A CA 1
ATOM 759 C C . ILE A 1 96 ? -36.534 14.909 -2.917 1.00 21.75 96 ILE A C 1
ATOM 760 O O . ILE A 1 96 ? -37.266 14.376 -2.099 1.00 22.16 96 ILE A O 1
ATOM 765 N N . GLY A 1 97 ? -36.811 16.078 -3.457 1.00 20.62 97 GLY A N 1
ATOM 766 C CA . GLY A 1 97 ? -38.050 16.773 -3.188 1.00 20.58 97 GLY A CA 1
ATOM 767 C C . GLY A 1 97 ? -39.299 16.001 -3.530 1.00 20.77 97 GLY A C 1
ATOM 768 O O . GLY A 1 97 ? -39.387 15.363 -4.562 1.00 21.74 97 GLY A O 1
ATOM 769 N N . ALA A 1 98 ? -40.298 16.085 -2.662 1.00 20.68 98 ALA A N 1
ATOM 770 C CA . ALA A 1 98 ? -41.576 15.418 -2.919 1.00 23.45 98 ALA A CA 1
ATOM 771 C C . ALA A 1 98 ? -42.258 15.741 -4.244 1.00 23.60 98 ALA A C 1
ATOM 772 O O . ALA A 1 98 ? -43.035 14.917 -4.755 1.00 24.58 98 ALA A O 1
ATOM 774 N N . HIS A 1 99 ? -41.989 16.921 -4.824 1.00 21.36 99 HIS A N 1
ATOM 775 C CA . HIS A 1 99 ? -42.579 17.278 -6.104 1.00 21.46 99 HIS A CA 1
ATOM 776 C C . HIS A 1 99 ? -41.874 16.649 -7.306 1.00 21.71 99 HIS A C 1
ATOM 777 O O . HIS A 1 99 ? -42.156 17.036 -8.457 1.00 23.25 99 HIS A O 1
ATOM 784 N N . ILE A 1 100 ? -41.006 15.677 -7.020 1.00 21.10 100 ILE A N 1
ATOM 785 C CA . ILE A 1 100 ? -40.405 14.849 -8.088 1.00 23.51 100 ILE A CA 1
ATOM 786 C C . ILE A 1 100 ? -41.512 14.282 -8.993 1.00 26.17 100 ILE A C 1
ATOM 787 O O . ILE A 1 100 ? -41.318 14.109 -10.186 1.00 24.94 100 ILE A O 1
ATOM 792 N N . THR A 1 101 ? -42.672 14.004 -8.405 1.00 27.19 101 THR A N 1
ATOM 793 C CA . THR A 1 101 ? -43.755 13.325 -9.130 1.00 26.81 101 THR A CA 1
ATOM 794 C C . THR A 1 101 ? -44.214 14.149 -10.307 1.00 28.71 101 THR A C 1
ATOM 795 O O . THR A 1 101 ? -44.504 13.596 -11.377 1.00 28.39 101 THR A O 1
ATOM 799 N N . GLN A 1 102 ? -44.193 15.474 -10.174 1.00 25.39 102 GLN A N 1
ATOM 800 C CA . GLN A 1 102 ? -44.553 16.371 -11.256 1.00 31.39 102 GLN A CA 1
ATOM 801 C C . GLN A 1 102 ? -43.506 16.350 -12.401 1.00 26.88 102 GLN A C 1
ATOM 802 O O . GLN A 1 102 ? -43.836 16.393 -13.591 1.00 28.09 102 GLN A O 1
ATOM 808 N N . VAL A 1 103 ? -42.236 16.277 -12.020 1.00 24.21 103 VAL A N 1
ATOM 809 C CA . VAL A 1 103 ? -41.156 16.157 -12.987 1.00 25.34 103 VAL A CA 1
ATOM 810 C C . VAL A 1 103 ? -41.279 14.804 -13.686 1.00 25.46 103 VAL A C 1
ATOM 811 O O . VAL A 1 103 ? -41.184 14.745 -14.913 1.00 25.70 103 VAL A O 1
ATOM 815 N N . GLN A 1 104 ? -41.479 13.733 -12.927 1.00 27.81 104 GLN A N 1
ATOM 816 C CA . GLN A 1 104 ? -41.605 12.386 -13.533 1.00 23.41 104 GLN A CA 1
ATOM 817 C C . GLN A 1 104 ? -42.760 12.291 -14.519 1.00 30.34 104 GLN A C 1
ATOM 818 O O . GLN A 1 104 ? -42.680 11.635 -15.579 1.00 26.33 104 GLN A O 1
ATOM 824 N N . LYS A 1 105 ? -43.836 12.977 -14.195 1.00 25.01 105 LYS A N 1
ATOM 825 C CA . LYS A 1 105 ? -45.021 12.967 -15.041 1.00 30.92 105 LYS A CA 1
ATOM 826 C C . LYS A 1 105 ? -44.703 13.611 -16.362 1.00 29.97 105 LYS A C 1
ATOM 827 O O . LYS A 1 105 ? -45.012 13.063 -17.437 1.00 31.54 105 LYS A O 1
ATOM 833 N N . VAL A 1 106 ? -44.093 14.785 -16.315 1.00 27.41 106 VAL A N 1
ATOM 834 C CA . VAL A 1 106 ? -43.758 15.551 -17.499 1.00 29.57 106 VAL A CA 1
ATOM 835 C C . VAL A 1 106 ? -42.700 14.852 -18.361 1.00 25.15 106 VAL A C 1
ATOM 836 O O . VAL A 1 106 ? -42.879 14.714 -19.568 1.00 27.12 106 VAL A O 1
ATOM 840 N N . PHE A 1 107 ? -41.646 14.354 -17.746 1.00 24.09 107 PHE A N 1
ATOM 841 C CA . PHE A 1 107 ? -40.582 13.702 -18.535 1.00 24.60 107 PHE A CA 1
ATOM 842 C C . PHE A 1 107 ? -40.811 12.217 -18.830 1.00 26.12 107 PHE A C 1
ATOM 843 O O . PHE A 1 107 ? -40.305 11.694 -19.839 1.00 27.81 107 PHE A O 1
ATOM 851 N N . GLY A 1 108 ? -41.579 11.528 -18.005 1.00 26.03 108 GLY A N 1
ATOM 852 C CA . GLY A 1 108 ? -42.083 10.210 -18.397 1.00 27.71 108 GLY A CA 1
ATOM 853 C C . GLY A 1 108 ? -42.804 10.270 -19.740 1.00 30.87 108 GLY A C 1
ATOM 854 O O . GLY A 1 108 ? -42.617 9.405 -20.614 1.00 30.36 108 GLY A O 1
ATOM 855 N N . ALA A 1 109 ? -43.576 11.321 -19.962 1.00 25.83 109 ALA A N 1
ATOM 856 C CA . ALA A 1 109 ? -44.295 11.497 -21.208 1.00 27.71 109 ALA A CA 1
ATOM 857 C C . ALA A 1 109 ? -43.349 11.915 -22.340 1.00 30.91 109 ALA A C 1
ATOM 858 O O . ALA A 1 109 ? -43.437 11.415 -23.480 1.00 32.60 109 ALA A O 1
ATOM 860 N N . LEU A 1 110 ? -42.434 12.833 -22.061 1.00 27.93 110 LEU A N 1
ATOM 861 C CA . LEU A 1 110 ? -41.545 13.348 -23.097 1.00 30.56 110 LEU A CA 1
ATOM 862 C C . LEU A 1 110 ? -40.654 12.248 -23.678 1.00 26.16 110 LEU A C 1
ATOM 863 O O . LEU A 1 110 ? -40.435 12.203 -24.899 1.00 28.80 110 LEU A O 1
ATOM 868 N N . PHE A 1 111 ? -40.172 11.360 -22.830 1.00 26.11 111 PHE A N 1
ATOM 869 C CA . PHE A 1 111 ? -39.291 10.299 -23.254 1.00 27.86 111 PHE A CA 1
ATOM 870 C C . PHE A 1 111 ? -40.067 9.030 -23.575 1.00 34.76 111 PHE A C 1
ATOM 871 O O . PHE A 1 111 ? -39.481 7.973 -23.810 1.00 30.26 111 PHE A O 1
ATOM 879 N N . ASN A 1 112 ? -41.392 9.153 -23.578 1.00 28.62 112 ASN A N 1
ATOM 880 C CA . ASN A 1 112 ? -42.302 8.015 -23.737 1.00 26.70 112 ASN A CA 1
ATOM 881 C C . ASN A 1 112 ? -41.822 6.803 -22.984 1.00 32.27 112 ASN A C 1
ATOM 882 O O . ASN A 1 112 ? -41.614 5.743 -23.570 1.00 32.47 112 ASN A O 1
ATOM 887 N N . ALA A 1 113 ? -41.629 6.967 -21.678 1.00 30.55 113 ALA A N 1
ATOM 888 C CA . ALA A 1 113 ? -41.077 5.917 -20.834 1.00 26.04 113 ALA A CA 1
ATOM 889 C C . ALA A 1 113 ? -41.853 4.618 -20.894 1.00 34.17 113 ALA A C 1
ATOM 890 O O . ALA A 1 113 ? -43.076 4.611 -21.090 1.00 35.98 113 ALA A O 1
ATOM 892 N N . GLU A 1 114 ? -41.131 3.526 -20.675 1.00 36.35 114 GLU A N 1
ATOM 893 C CA . GLU A 1 114 ? -41.717 2.193 -20.610 1.00 41.74 114 GLU A CA 1
ATOM 894 C C . GLU A 1 114 ? -42.755 2.143 -19.463 1.00 50.26 114 GLU A C 1
ATOM 895 O O . GLU A 1 114 ? -42.701 2.953 -18.539 1.00 45.38 114 GLU A O 1
ATOM 901 N N . PRO A 1 115 ? -43.724 1.214 -19.533 1.00 60.16 115 PRO A N 1
ATOM 902 C CA . PRO A 1 115 ? -44.862 1.252 -18.598 1.00 54.04 115 PRO A CA 1
ATOM 903 C C . PRO A 1 115 ? -44.490 1.025 -17.125 1.00 56.67 115 PRO A C 1
ATOM 904 O O . PRO A 1 115 ? -45.212 1.461 -16.215 1.00 48.55 115 PRO A O 1
ATOM 908 N N . GLY A 1 116 ? -43.369 0.357 -16.891 1.00 50.56 116 GLY A N 1
ATOM 909 C CA . GLY A 1 116 ? -42.902 0.132 -15.535 1.00 50.38 116 GLY A CA 1
ATOM 910 C C . GLY A 1 116 ? -42.269 1.344 -14.858 1.00 56.89 116 GLY A C 1
ATOM 911 O O . GLY A 1 116 ? -41.812 1.259 -13.708 1.00 50.68 116 GLY A O 1
ATOM 912 N N . PHE A 1 117 ? -42.234 2.474 -15.561 1.00 42.21 117 PHE A N 1
ATOM 913 C CA . PHE A 1 117 ? -41.644 3.692 -15.003 1.00 41.39 117 PHE A CA 1
ATOM 914 C C . PHE A 1 117 ? -42.608 4.362 -14.025 1.00 36.66 117 PHE A C 1
ATOM 915 O O . PHE A 1 117 ? -43.673 4.832 -14.403 1.00 34.87 117 PHE A O 1
ATOM 923 N N . ALA A 1 118 ? -42.219 4.406 -12.757 1.00 36.43 118 ALA A N 1
ATOM 924 C CA . ALA A 1 118 ? -43.094 4.945 -11.713 1.00 39.78 118 ALA A CA 1
ATOM 925 C C . ALA A 1 118 ? -43.085 6.470 -11.745 1.00 41.56 118 ALA A C 1
ATOM 926 O O . ALA A 1 118 ? -42.045 7.065 -12.002 1.00 32.97 118 ALA A O 1
ATOM 928 N N . ARG A 1 119 ? -44.242 7.101 -11.547 1.00 28.47 119 ARG A N 1
ATOM 929 C CA A ARG A 1 119 ? -44.338 8.558 -11.533 0.57 30.70 119 ARG A CA 1
ATOM 930 C CA B ARG A 1 119 ? -44.311 8.559 -11.526 0.43 30.76 119 ARG A CA 1
ATOM 931 C C . ARG A 1 119 ? -44.665 9.075 -10.127 1.00 32.99 119 ARG A C 1
ATOM 932 O O . ARG A 1 119 ? -45.132 10.214 -9.976 1.00 35.00 119 ARG A O 1
ATOM 947 N N . ASP A 1 120 ? -44.424 8.237 -9.126 1.00 30.91 120 ASP A N 1
ATOM 948 C CA . ASP A 1 120 ? -44.746 8.564 -7.730 1.00 30.75 120 ASP A CA 1
ATOM 949 C C . ASP A 1 120 ? -43.488 8.696 -6.865 1.00 31.07 120 ASP A C 1
ATOM 950 O O . ASP A 1 120 ? -43.571 8.650 -5.641 1.00 33.84 120 ASP A O 1
ATOM 955 N N . GLY A 1 121 ? -42.326 8.824 -7.515 1.00 29.96 121 GLY A N 1
ATOM 956 C CA . GLY A 1 121 ? -41.069 8.961 -6.790 1.00 27.78 121 GLY A CA 1
ATOM 957 C C . GLY A 1 121 ? -40.570 7.751 -6.035 1.00 27.71 121 GLY A C 1
ATOM 958 O O . GLY A 1 121 ? -39.657 7.870 -5.221 1.00 29.79 121 GLY A O 1
ATOM 959 N N . SER A 1 122 ? -41.157 6.573 -6.267 1.00 32.22 122 SER A N 1
ATOM 960 C CA . SER A 1 122 ? -40.759 5.371 -5.536 1.00 30.12 122 SER A CA 1
ATOM 961 C C . SER A 1 122 ? -39.357 4.846 -5.832 1.00 33.65 122 SER A C 1
ATOM 962 O O . SER A 1 122 ? -38.868 3.954 -5.150 1.00 36.02 122 SER A O 1
ATOM 965 N N . GLN A 1 123 ? -38.708 5.421 -6.832 1.00 30.43 123 GLN A N 1
ATOM 966 C CA . GLN A 1 123 ? -37.354 5.040 -7.182 1.00 41.89 123 GLN A CA 1
ATOM 967 C C . GLN A 1 123 ? -36.421 5.600 -6.138 1.00 32.46 123 GLN A C 1
ATOM 968 O O . GLN A 1 123 ? -35.309 5.121 -5.969 1.00 33.23 123 GLN A O 1
ATOM 974 N N . PHE A 1 124 ? -36.888 6.649 -5.460 1.00 28.21 124 PHE A N 1
ATOM 975 C CA . PHE A 1 124 ? -36.111 7.285 -4.388 1.00 29.88 124 PHE A CA 1
ATOM 976 C C . PHE A 1 124 ? -36.531 6.746 -3.042 1.00 28.67 124 PHE A C 1
ATOM 977 O O . PHE A 1 124 ? -37.707 6.440 -2.828 1.00 33.48 124 PHE A O 1
ATOM 985 N N . ASP A 1 125 ? -35.591 6.644 -2.110 1.00 27.21 125 ASP A N 1
ATOM 986 C CA . ASP A 1 125 ? -35.920 6.121 -0.775 1.00 30.56 125 ASP A CA 1
ATOM 987 C C . ASP A 1 125 ? -36.806 7.052 0.039 1.00 30.82 125 ASP A C 1
ATOM 988 O O . ASP A 1 125 ? -37.731 6.605 0.716 1.00 33.45 125 ASP A O 1
ATOM 993 N N . VAL A 1 126 ? -36.525 8.354 -0.024 1.00 29.23 126 VAL A N 1
ATOM 994 C CA . VAL A 1 126 ? -37.215 9.323 0.814 1.00 27.42 126 VAL A CA 1
ATOM 995 C C . VAL A 1 126 ? -37.644 10.540 -0.015 1.00 26.12 126 VAL A C 1
ATOM 996 O O . VAL A 1 126 ? -36.880 11.021 -0.843 1.00 27.16 126 VAL A O 1
ATOM 1000 N N . LEU A 1 127 ? -38.873 11.010 0.175 1.00 23.69 127 LEU A N 1
ATOM 1001 C CA . LEU A 1 127 ? -39.359 12.213 -0.514 1.00 22.79 127 LEU A CA 1
ATOM 1002 C C . LEU A 1 127 ? -39.475 13.283 0.547 1.00 24.05 127 LEU A C 1
ATOM 1003 O O . LEU A 1 127 ? -40.072 13.053 1.613 1.00 31.24 127 LEU A O 1
ATOM 1008 N N . LEU A 1 128 ? -38.873 14.435 0.314 1.00 21.58 128 LEU A N 1
ATOM 1009 C CA . LEU A 1 128 ? -38.763 15.448 1.388 1.00 23.12 128 LEU A CA 1
ATOM 1010 C C . LEU A 1 128 ? -39.755 16.585 1.157 1.00 22.50 128 LEU A C 1
ATOM 1011 O O . LEU A 1 128 ? -39.919 17.091 0.047 1.00 22.04 128 LEU A O 1
ATOM 1016 N N . GLU A 1 129 ? -40.453 16.963 2.225 1.00 21.77 129 GLU A N 1
ATOM 1017 C CA . GLU A 1 129 ? -41.398 18.068 2.192 1.00 22.43 129 GLU A CA 1
ATOM 1018 C C . GLU A 1 129 ? -40.774 19.378 2.706 1.00 17.64 129 GLU A C 1
ATOM 1019 O O . GLU A 1 129 ? -39.706 19.382 3.359 1.00 19.26 129 GLU A O 1
ATOM 1025 N N . ASP A 1 130 ? -41.438 20.490 2.396 1.00 18.93 130 ASP A N 1
ATOM 1026 C CA . ASP A 1 130 ? -40.944 21.778 2.866 1.00 19.28 130 ASP A CA 1
ATOM 1027 C C . ASP A 1 130 ? -40.839 21.821 4.372 1.00 19.67 130 ASP A C 1
ATOM 1028 O O . ASP A 1 130 ? -41.821 21.492 5.059 1.00 20.82 130 ASP A O 1
ATOM 1033 N N . GLU A 1 131 ? -39.669 22.220 4.854 1.00 16.36 131 GLU A N 1
ATOM 1034 C CA . GLU A 1 131 ? -39.339 22.409 6.259 1.00 17.79 131 GLU A CA 1
ATOM 1035 C C . GLU A 1 131 ? -39.268 21.116 7.016 1.00 20.73 131 GLU A C 1
ATOM 1036 O O . GLU A 1 131 ? -39.242 21.138 8.248 1.00 22.04 131 GLU A O 1
ATOM 1042 N N . GLU A 1 132 ? -39.217 19.992 6.303 1.00 20.68 132 GLU A N 1
ATOM 1043 C CA . GLU A 1 132 ? -39.069 18.705 6.989 1.00 24.61 132 GLU A CA 1
ATOM 1044 C C . GLU A 1 132 ? -37.663 18.481 7.571 1.00 21.34 132 GLU A C 1
ATOM 1045 O O . GLU A 1 132 ? -36.658 18.636 6.841 1.00 20.91 132 GLU A O 1
ATOM 1051 N N . GLY A 1 133 ? -37.558 18.070 8.834 1.00 18.14 133 GLY A N 1
ATOM 1052 C CA . GLY A 1 133 ? -36.248 17.825 9.373 1.00 18.01 133 GLY A CA 1
ATOM 1053 C C . GLY A 1 133 ? -35.696 16.462 9.032 1.00 19.10 133 GLY A C 1
ATOM 1054 O O . GLY A 1 133 ? -36.434 15.495 8.777 1.00 23.63 133 GLY A O 1
ATOM 1055 N N . PHE A 1 134 ? -34.373 16.414 8.974 1.00 21.56 134 PHE A N 1
ATOM 1056 C CA . PHE A 1 134 ? -33.660 15.133 8.855 1.00 21.12 134 PHE A CA 1
ATOM 1057 C C . PHE A 1 134 ? -32.317 15.308 9.555 1.00 22.11 134 PHE A C 1
ATOM 1058 O O . PHE A 1 134 ? -31.879 16.421 9.839 1.00 24.29 134 PHE A O 1
ATOM 1066 N N A ARG A 1 135 ? -31.676 14.209 9.926 0.47 23.56 135 ARG A N 1
ATOM 1067 N N B ARG A 1 135 ? -31.676 14.182 9.861 0.53 23.49 135 ARG A N 1
ATOM 1068 C CA A ARG A 1 135 ? -30.441 14.355 10.685 0.47 20.52 135 ARG A CA 1
ATOM 1069 C CA B ARG A 1 135 ? -30.470 14.189 10.681 0.53 21.36 135 ARG A CA 1
ATOM 1070 C C A ARG A 1 135 ? -29.295 13.660 9.987 0.47 19.42 135 ARG A C 1
ATOM 1071 C C B ARG A 1 135 ? -29.287 13.660 9.906 0.53 19.38 135 ARG A C 1
ATOM 1072 O O A ARG A 1 135 ? -29.482 12.642 9.314 0.47 24.20 135 ARG A O 1
ATOM 1073 O O B ARG A 1 135 ? -29.441 12.727 9.112 0.53 23.45 135 ARG A O 1
ATOM 1088 N N . ILE A 1 136 ? -28.116 14.235 10.153 1.00 22.52 136 ILE A N 1
ATOM 1089 C CA . ILE A 1 136 ? -26.880 13.638 9.678 1.00 21.13 136 ILE A CA 1
ATOM 1090 C C . ILE A 1 136 ? -26.087 13.431 10.951 1.00 21.97 136 ILE A C 1
ATOM 1091 O O . ILE A 1 136 ? -25.432 14.339 11.488 1.00 22.42 136 ILE A O 1
ATOM 1096 N N . GLY A 1 137 ? -26.198 12.222 11.484 1.00 22.81 137 GLY A N 1
ATOM 1097 C CA . GLY A 1 137 ? -25.648 11.964 12.809 1.00 23.13 137 GLY A CA 1
ATOM 1098 C C . GLY A 1 137 ? -26.277 12.908 13.834 1.00 21.76 137 GLY A C 1
ATOM 1099 O O . GLY A 1 137 ? -27.507 12.997 13.890 1.00 25.49 137 GLY A O 1
ATOM 1100 N N . ASN A 1 138 ? -25.470 13.643 14.573 1.00 21.53 138 ASN A N 1
ATOM 1101 C CA . ASN A 1 138 ? -26.019 14.591 15.540 1.00 26.78 138 ASN A CA 1
ATOM 1102 C C . ASN A 1 138 ? -26.416 15.929 14.932 1.00 25.78 138 ASN A C 1
ATOM 1103 O O . ASN A 1 138 ? -27.019 16.760 15.638 1.00 31.49 138 ASN A O 1
ATOM 1108 N N . LEU A 1 139 ? -26.061 16.157 13.656 1.00 23.76 139 LEU A N 1
ATOM 1109 C CA . LEU A 1 139 ? -26.384 17.416 12.974 1.00 24.63 139 LEU A CA 1
ATOM 1110 C C . LEU A 1 139 ? -27.884 17.448 12.626 1.00 24.20 139 LEU A C 1
ATOM 1111 O O . LEU A 1 139 ? -28.455 16.475 12.101 1.00 26.85 139 LEU A O 1
ATOM 1116 N N . GLN A 1 140 ? -28.5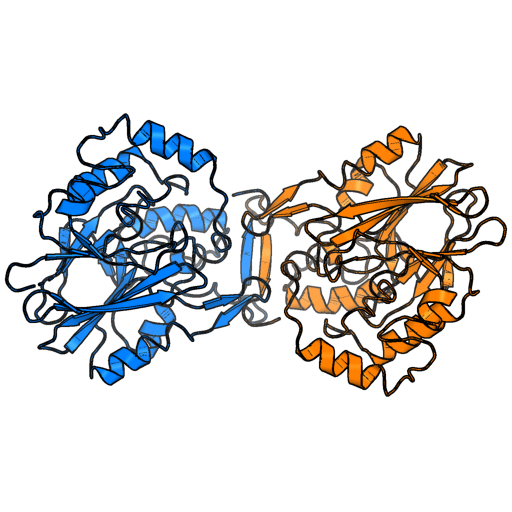30 18.551 12.986 1.00 21.13 140 GLN A N 1
ATOM 1117 C CA . GLN A 1 140 ? -29.898 18.762 12.586 1.00 19.78 140 GLN A CA 1
ATOM 1118 C C . GLN A 1 140 ? -29.935 19.468 11.229 1.00 20.07 140 GLN A C 1
ATOM 1119 O O . GLN A 1 140 ? -29.417 20.571 11.075 1.00 21.94 140 GLN A O 1
ATOM 1125 N N . ALA A 1 141 ? -30.611 18.833 10.298 1.00 18.90 141 ALA A N 1
ATOM 1126 C CA . ALA A 1 141 ? -30.830 19.405 8.961 1.00 18.34 141 ALA A CA 1
ATOM 1127 C C . ALA A 1 141 ? -32.302 19.690 8.717 1.00 21.57 141 ALA A C 1
ATOM 1128 O O . ALA A 1 141 ? -33.193 19.189 9.393 1.00 19.90 141 ALA A O 1
ATOM 1130 N N . ARG A 1 142 ? -32.588 20.432 7.655 1.00 18.83 142 ARG A N 1
ATOM 1131 C CA . ARG A 1 142 ? -33.964 20.695 7.318 1.00 18.75 142 ARG A CA 1
ATOM 1132 C C . ARG A 1 142 ? -34.005 20.867 5.814 1.00 18.26 142 ARG A C 1
ATOM 1133 O O . ARG A 1 142 ? -33.148 21.552 5.218 1.00 20.07 142 ARG A O 1
ATOM 1141 N N . ALA A 1 143 ? -34.989 20.243 5.178 1.00 16.06 143 ALA A N 1
ATOM 1142 C CA . ALA A 1 143 ? -35.171 20.409 3.731 1.00 15.72 143 ALA A CA 1
ATOM 1143 C C . ALA A 1 143 ? -36.093 21.592 3.498 1.00 17.04 143 ALA A C 1
ATOM 1144 O O . ALA A 1 143 ? -37.105 21.734 4.148 1.00 19.80 143 ALA A O 1
ATOM 1146 N N . LEU A 1 144 ? -35.763 22.469 2.557 1.00 17.64 144 LEU A N 1
ATOM 1147 C CA . LEU A 1 144 ? -36.651 23.575 2.218 1.00 18.12 144 LEU A CA 1
ATOM 1148 C C . LEU A 1 144 ? -37.046 23.463 0.749 1.00 15.78 144 LEU A C 1
ATOM 1149 O O . LEU A 1 144 ? -36.203 23.213 -0.120 1.00 17.31 144 LEU A O 1
ATOM 1154 N N . HIS A 1 145 ? -38.338 23.542 0.440 1.00 15.92 145 HIS A N 1
ATOM 1155 C CA . HIS A 1 145 ? -38.814 23.558 -0.926 1.00 16.75 145 HIS A CA 1
ATOM 1156 C C . HIS A 1 145 ? -38.613 24.921 -1.515 1.00 18.31 145 HIS A C 1
ATOM 1157 O O . HIS A 1 145 ? -39.228 25.909 -1.117 1.00 17.42 145 HIS A O 1
ATOM 1164 N N . THR A 1 146 ? -37.726 24.977 -2.510 1.00 16.88 146 THR A N 1
ATOM 1165 C CA . THR A 1 146 ? -37.322 26.259 -3.094 1.00 18.10 146 THR A CA 1
ATOM 1166 C C . THR A 1 146 ? -37.435 26.207 -4.618 1.00 17.79 146 THR A C 1
ATOM 1167 O O . THR A 1 146 ? -36.435 26.253 -5.310 1.00 17.28 146 THR A O 1
ATOM 1171 N N . PRO A 1 147 ? -38.644 26.068 -5.133 1.00 16.86 147 PRO A N 1
ATOM 1172 C CA . PRO A 1 147 ? -38.846 25.900 -6.577 1.00 17.23 147 PRO A CA 1
ATOM 1173 C C . PRO A 1 147 ? -38.598 27.173 -7.376 1.00 16.78 147 PRO A C 1
ATOM 1174 O O . PRO A 1 147 ? -38.409 28.258 -6.854 1.00 16.18 147 PRO A O 1
ATOM 1178 N N . GLY A 1 148 ? -38.601 27.004 -8.700 1.00 16.69 148 GLY A N 1
ATOM 1179 C CA . GLY A 1 148 ? -38.539 28.159 -9.616 1.00 16.80 148 GLY A CA 1
ATOM 1180 C C . GLY A 1 148 ? -37.651 27.789 -10.795 1.00 17.83 148 GLY A C 1
ATOM 1181 O O . GLY A 1 148 ? -38.046 27.911 -11.971 1.00 17.75 148 GLY A O 1
ATOM 1182 N N . HIS A 1 149 ? -36.447 27.303 -10.502 1.00 15.79 149 HIS A N 1
ATOM 1183 C CA . HIS A 1 149 ? -35.622 26.637 -11.555 1.00 17.67 149 HIS A CA 1
ATOM 1184 C C . HIS A 1 149 ? -36.273 25.321 -12.030 1.00 16.33 149 HIS A C 1
ATOM 1185 O O . HIS A 1 149 ? -36.308 25.037 -13.232 1.00 18.59 149 HIS A O 1
ATOM 1192 N N . THR A 1 150 ? -36.850 24.533 -11.114 1.00 18.53 150 THR A N 1
ATOM 1193 C CA . THR A 1 150 ? -37.705 23.399 -11.399 1.00 17.29 150 THR A CA 1
ATOM 1194 C C . THR A 1 150 ? -38.811 23.452 -10.341 1.00 19.74 150 THR A C 1
ATOM 1195 O O . THR A 1 150 ? -38.656 24.144 -9.305 1.00 19.82 150 THR A O 1
ATOM 1199 N N A PRO A 1 151 ? -39.910 22.714 -10.554 0.65 18.39 151 PRO A N 1
ATOM 1200 N N B PRO A 1 151 ? -39.908 22.714 -10.553 0.35 18.52 151 PRO A N 1
ATOM 1201 C CA A PRO A 1 151 ? -40.990 22.687 -9.569 0.65 20.23 151 PRO A CA 1
ATOM 1202 C CA B PRO A 1 151 ? -40.976 22.725 -9.552 0.35 20.34 151 PRO A CA 1
ATOM 1203 C C A PRO A 1 151 ? -40.610 21.973 -8.275 0.65 22.70 151 PRO A C 1
ATOM 1204 C C B PRO A 1 151 ? -40.639 21.930 -8.287 0.35 22.66 151 PRO A C 1
ATOM 1205 O O A PRO A 1 151 ? -41.361 22.068 -7.306 0.65 21.37 151 PRO A O 1
ATOM 1206 O O B PRO A 1 151 ? -41.417 21.965 -7.331 0.35 21.30 151 PRO A O 1
ATOM 1213 N N . ALA A 1 152 ? -39.518 21.209 -8.282 1.00 20.05 152 ALA A N 1
ATOM 1214 C CA . ALA A 1 152 ? -39.237 20.278 -7.204 1.00 20.08 152 ALA A CA 1
ATOM 1215 C C . ALA A 1 152 ? -37.995 20.606 -6.397 1.00 18.31 152 ALA A C 1
ATOM 1216 O O . ALA A 1 152 ? -37.677 19.919 -5.421 1.00 19.55 152 ALA A O 1
ATOM 1218 N N . CYS A 1 153 ? -37.302 21.663 -6.776 1.00 17.21 153 CYS A N 1
ATOM 1219 C CA . CYS A 1 153 ? -36.018 22.011 -6.176 1.00 17.74 153 CYS A CA 1
ATOM 1220 C C . CYS A 1 153 ? -36.107 22.130 -4.659 1.00 20.52 153 CYS A C 1
ATOM 1221 O O . CYS A 1 153 ? -37.010 22.764 -4.134 1.00 18.40 153 CYS A O 1
ATOM 1224 N N . MET A 1 154 ? -35.103 21.581 -4.008 1.00 15.82 154 MET A N 1
ATOM 1225 C CA . MET A 1 154 ? -34.953 21.696 -2.561 1.00 17.63 154 MET A CA 1
ATOM 1226 C C . MET A 1 154 ? -33.627 22.361 -2.217 1.00 17.68 154 MET A C 1
ATOM 1227 O O . MET A 1 154 ? -32.639 22.210 -2.963 1.00 18.85 154 MET A O 1
ATOM 1232 N N . SER A 1 155 ? -33.618 23.047 -1.071 1.00 16.57 155 SER A N 1
ATOM 1233 C CA . SER A 1 155 ? -32.381 23.504 -0.456 1.00 14.23 155 SER A CA 1
ATOM 1234 C C . SER A 1 155 ? -32.226 22.760 0.854 1.00 17.12 155 SER A C 1
ATOM 1235 O O . SER A 1 155 ? -33.220 22.428 1.495 1.00 19.33 155 SER A O 1
ATOM 1238 N N . PHE A 1 156 ? -30.994 22.518 1.264 1.00 16.07 156 PHE A N 1
ATOM 1239 C CA . PHE A 1 156 ? -30.769 21.756 2.501 1.00 16.31 156 PHE A CA 1
ATOM 1240 C C . PHE A 1 156 ? -30.078 22.644 3.511 1.00 20.06 156 PHE A C 1
ATOM 1241 O O . PHE A 1 156 ? -28.958 23.085 3.303 1.00 18.58 156 PHE A O 1
ATOM 1249 N N A MET A 1 157 ? -30.756 22.919 4.626 0.38 17.92 157 MET A N 1
ATOM 1250 N N B MET A 1 157 ? -30.779 22.925 4.622 0.62 17.84 157 MET A N 1
ATOM 1251 C CA A MET A 1 157 ? -30.192 23.766 5.668 0.38 16.19 157 MET A CA 1
ATOM 1252 C CA B MET A 1 157 ? -30.272 23.732 5.731 0.62 16.36 157 MET A CA 1
ATOM 1253 C C A MET A 1 157 ? -29.668 22.902 6.815 0.38 17.61 157 MET A C 1
ATOM 1254 C C B MET A 1 157 ? -29.615 22.791 6.749 0.62 18.04 157 MET A C 1
ATOM 1255 O O A MET A 1 157 ? -30.359 21.997 7.265 0.38 20.84 157 MET A O 1
ATOM 1256 O O B MET A 1 157 ? -30.132 21.687 6.986 0.62 18.87 157 MET A O 1
ATOM 1265 N N . ILE A 1 158 ? -28.444 23.175 7.257 1.00 17.54 158 ILE A N 1
ATOM 1266 C CA . ILE A 1 158 ? -27.795 22.375 8.328 1.00 18.49 158 ILE A CA 1
ATOM 1267 C C . ILE A 1 158 ? -27.247 23.358 9.311 1.00 22.96 158 ILE A C 1
ATOM 1268 O O . ILE A 1 158 ? -26.717 24.371 8.923 1.00 22.68 158 ILE A O 1
ATOM 1273 N N B GLU A 1 159 ? -27.396 23.043 10.601 0.35 21.91 159 GLU A N 1
ATOM 1274 N N C GLU A 1 159 ? -27.346 23.038 10.612 0.65 22.06 159 GLU A N 1
ATOM 1275 C CA B GLU A 1 159 ? -27.017 23.931 11.687 0.35 22.39 159 GLU A CA 1
ATOM 1276 C CA C GLU A 1 159 ? -27.071 23.967 11.709 0.65 21.94 159 GLU A CA 1
ATOM 1277 C C B GLU A 1 159 ? -25.948 23.251 12.547 0.35 25.19 159 GLU A C 1
ATOM 1278 C C C GLU A 1 159 ? -26.045 23.289 12.632 0.65 24.49 159 GLU A C 1
ATOM 1279 O O B GLU A 1 159 ? -25.906 22.031 12.653 0.35 21.94 159 GLU A O 1
ATOM 1280 O O C GLU A 1 159 ? -26.123 22.088 12.821 0.65 21.97 159 GLU A O 1
ATOM 1291 N N . ASP A 1 160 ? -25.093 24.056 13.156 1.00 20.71 160 ASP A N 1
ATOM 1292 C CA . ASP A 1 160 ? -24.279 23.553 14.286 1.00 22.13 160 ASP A CA 1
ATOM 1293 C C . ASP A 1 160 ? -23.774 24.721 15.050 1.00 21.09 160 ASP A C 1
ATOM 1294 O O . ASP A 1 160 ? -23.202 25.649 14.499 1.00 22.71 160 ASP A O 1
ATOM 1299 N N . ALA A 1 161 ? -23.890 24.610 16.392 1.00 20.82 161 ALA A N 1
ATOM 1300 C CA . ALA A 1 161 ? -23.325 25.630 17.271 1.00 24.22 161 ALA A CA 1
ATOM 1301 C C . ALA A 1 161 ? -23.767 27.046 16.918 1.00 22.35 161 ALA A C 1
ATOM 1302 O O . ALA A 1 161 ? -22.976 27.973 16.995 1.00 24.77 161 ALA A O 1
ATOM 1304 N N . GLY A 1 162 ? -25.035 27.190 16.527 1.00 22.97 162 GLY A N 1
ATOM 1305 C CA . GLY A 1 162 ? -25.606 28.494 16.253 1.00 24.25 162 GLY A CA 1
ATOM 1306 C C . GLY A 1 162 ? -25.270 29.036 14.857 1.00 27.21 162 GLY A C 1
ATOM 1307 O O . GLY A 1 162 ? -25.623 30.173 14.584 1.00 27.13 162 GLY A O 1
ATOM 1308 N N . GLU A 1 163 ? -24.532 28.281 14.038 1.00 19.82 163 GLU A N 1
ATOM 1309 C CA . GLU A 1 163 ? -24.201 28.736 12.669 1.00 19.94 163 GLU A CA 1
ATOM 1310 C C . GLU A 1 163 ? -24.977 27.900 11.697 1.00 24.41 163 GLU A C 1
ATOM 1311 O O . GLU A 1 163 ? -25.125 26.703 11.877 1.00 25.60 163 GLU A O 1
ATOM 1317 N N . ILE A 1 164 ? -25.436 28.510 10.597 1.00 20.90 164 ILE A N 1
ATOM 1318 C CA . ILE A 1 164 ? -26.244 27.779 9.608 1.00 18.49 164 ILE A CA 1
ATOM 1319 C C . ILE A 1 164 ? -25.551 27.736 8.250 1.00 19.49 164 ILE A C 1
ATOM 1320 O O . ILE A 1 164 ? -24.869 28.693 7.863 1.00 21.26 164 ILE A O 1
ATOM 1325 N N . ALA A 1 165 ? -25.678 26.591 7.589 1.00 15.79 165 ALA A N 1
ATOM 1326 C CA . ALA A 1 165 ? -25.282 26.513 6.161 1.00 18.16 165 ALA A CA 1
ATOM 1327 C C . ALA A 1 165 ? -26.485 26.103 5.389 1.00 17.37 165 ALA A C 1
ATOM 1328 O O . ALA A 1 165 ? -27.321 25.341 5.830 1.00 19.27 165 ALA A O 1
ATOM 1330 N N . VAL A 1 166 ? -26.590 26.594 4.138 1.00 17.02 166 VAL A N 1
ATOM 1331 C CA . VAL A 1 166 ? -27.666 26.120 3.268 1.00 19.50 166 VAL A CA 1
ATOM 1332 C C . VAL A 1 166 ? -27.101 25.792 1.878 1.00 16.61 166 VAL A C 1
ATOM 1333 O O . VAL A 1 166 ? -26.353 26.566 1.315 1.00 17.77 166 VAL A O 1
ATOM 1337 N N . PHE A 1 167 ? -27.384 24.589 1.435 1.00 14.62 167 PHE A N 1
ATOM 1338 C CA . PHE A 1 167 ? -27.000 24.128 0.093 1.00 15.88 167 PHE A CA 1
ATOM 1339 C C . PHE A 1 167 ? -28.166 24.473 -0.783 1.00 19.75 167 PHE A C 1
ATOM 1340 O O . PHE A 1 167 ? -29.230 23.888 -0.656 1.00 18.47 167 PHE A O 1
ATOM 1348 N N . VAL A 1 168 ? -27.970 25.459 -1.675 1.00 16.56 168 VAL A N 1
ATOM 1349 C CA . VAL A 1 168 ? -29.124 26.120 -2.255 1.00 16.54 168 VAL A CA 1
ATOM 1350 C C . VAL A 1 168 ? -29.543 25.553 -3.628 1.00 17.74 168 VAL A C 1
ATOM 1351 O O . VAL A 1 168 ? -30.532 26.017 -4.227 1.00 17.83 168 VAL A O 1
ATOM 1355 N N . GLY A 1 169 ? -28.846 24.542 -4.153 1.00 15.18 169 GLY A N 1
ATOM 1356 C CA . GLY A 1 169 ? -29.153 24.033 -5.495 1.00 15.76 169 GLY A CA 1
ATOM 1357 C C . GLY A 1 169 ? -29.009 25.136 -6.555 1.00 16.37 169 GLY A C 1
ATOM 1358 O O . GLY A 1 169 ? -28.261 26.107 -6.352 1.00 17.13 169 GLY A O 1
ATOM 1359 N N . ASP A 1 170 ? -29.758 25.023 -7.637 1.00 17.69 170 ASP A N 1
ATOM 1360 C CA . ASP A 1 170 ? -29.633 26.013 -8.728 1.00 17.02 170 ASP A CA 1
ATOM 1361 C C . ASP A 1 170 ? -30.693 27.096 -8.517 1.00 17.63 170 ASP A C 1
ATOM 1362 O O . ASP A 1 170 ? -31.744 27.067 -9.169 1.00 19.59 170 ASP A O 1
ATOM 1367 N N . THR A 1 171 ? -30.451 27.973 -7.560 1.00 18.15 171 THR A N 1
ATOM 1368 C CA . THR A 1 171 ? -31.327 29.087 -7.267 1.00 16.72 171 THR A CA 1
ATOM 1369 C C . THR A 1 171 ? -30.513 30.349 -7.363 1.00 16.49 171 THR A C 1
ATOM 1370 O O . THR A 1 171 ? -30.520 31.046 -8.419 1.00 17.69 171 THR A O 1
ATOM 1374 N N . LEU A 1 172 ? -29.706 30.596 -6.332 1.00 17.63 172 LEU A N 1
ATOM 1375 C CA . LEU A 1 172 ? -28.683 31.644 -6.384 1.00 15.37 172 LEU A CA 1
ATOM 1376 C C . LEU A 1 172 ? -27.420 31.030 -6.934 1.00 21.33 172 LEU A C 1
ATOM 1377 O O . LEU A 1 172 ? -27.122 29.858 -6.642 1.00 20.92 172 LEU A O 1
ATOM 1382 N N . PHE A 1 173 ? -26.667 31.822 -7.723 1.00 17.25 173 PHE A N 1
ATOM 1383 C CA . PHE A 1 173 ? -25.238 31.525 -7.982 1.00 15.95 173 PHE A CA 1
ATOM 1384 C C . PHE A 1 173 ? -24.433 32.559 -7.192 1.00 16.71 173 PHE A C 1
ATOM 1385 O O . PHE A 1 173 ? -24.999 33.360 -6.411 1.00 18.37 173 PHE A O 1
ATOM 1393 N N . MET A 1 174 ? -23.104 32.547 -7.342 1.00 18.16 174 MET A N 1
ATOM 1394 C CA . MET A 1 174 ? -22.318 33.564 -6.625 1.00 18.65 174 MET A CA 1
ATOM 1395 C C . MET A 1 174 ? -22.818 34.956 -6.954 1.00 17.32 174 MET A C 1
ATOM 1396 O O . MET A 1 174 ? -23.386 35.160 -8.035 1.00 17.40 174 MET A O 1
ATOM 1401 N N . PRO A 1 175 ? -22.563 35.935 -6.098 1.00 17.72 175 PRO A N 1
ATOM 1402 C CA . PRO A 1 175 ? -23.151 37.267 -6.296 1.00 18.00 175 PRO A CA 1
ATOM 1403 C C . PRO A 1 175 ? -22.777 37.886 -7.658 1.00 19.83 175 PRO A C 1
ATOM 1404 O O . PRO A 1 175 ? -23.620 38.530 -8.303 1.00 19.25 175 PRO A O 1
ATOM 1408 N N . ASP A 1 176 ? -21.560 37.616 -8.131 1.00 18.13 176 ASP A N 1
ATOM 1409 C CA . ASP A 1 176 ? -21.103 38.202 -9.400 1.00 20.91 176 ASP A CA 1
ATOM 1410 C C . ASP A 1 176 ? -21.708 37.507 -10.617 1.00 20.90 176 ASP A C 1
ATOM 1411 O O . ASP A 1 176 ? -21.475 37.950 -11.773 1.00 23.26 176 ASP A O 1
ATOM 1416 N N . TYR A 1 177 ? -22.498 36.454 -10.421 1.00 19.27 177 TYR A N 1
ATOM 1417 C CA . TYR A 1 177 ? -23.012 35.665 -11.531 1.00 19.06 177 TYR A CA 1
ATOM 1418 C C . TYR A 1 177 ? -24.541 35.671 -11.607 1.00 19.45 177 TYR A C 1
ATOM 1419 O O . TYR A 1 177 ? -25.115 35.572 -12.684 1.00 21.78 177 TYR A O 1
ATOM 1428 N N . GLY A 1 178 ? -25.199 35.771 -10.460 1.00 18.00 178 GLY A N 1
ATOM 1429 C CA . GLY A 1 178 ? -26.630 36.008 -10.447 1.00 19.13 178 GLY A CA 1
ATOM 1430 C C . GLY A 1 178 ? -27.474 34.826 -9.980 1.00 16.06 178 GLY A C 1
ATOM 1431 O O . GLY A 1 178 ? -27.372 34.417 -8.825 1.00 17.79 178 GLY A O 1
ATOM 1432 N N . THR A 1 179 ? -28.357 34.347 -10.833 1.00 16.53 179 THR A N 1
ATOM 1433 C CA . THR A 1 179 ? -29.386 33.374 -10.500 1.00 17.66 179 THR A CA 1
ATOM 1434 C C . THR A 1 179 ? -29.534 32.364 -11.630 1.00 14.93 179 THR A C 1
ATOM 1435 O O . THR A 1 179 ? -29.067 32.600 -12.770 1.00 16.07 179 THR A O 1
ATOM 1439 N N . ALA A 1 180 ? -30.255 31.285 -11.359 1.00 17.43 180 ALA A N 1
ATOM 1440 C CA . ALA A 1 180 ? -30.424 30.222 -12.307 1.00 17.91 180 ALA A CA 1
ATOM 1441 C C . ALA A 1 180 ? -31.549 30.533 -13.314 1.00 17.54 180 ALA A C 1
ATOM 1442 O O . ALA A 1 180 ? -32.484 31.306 -13.009 1.00 17.52 180 ALA A O 1
ATOM 1444 N N . ARG A 1 181 ? -31.467 29.887 -14.471 1.00 16.09 181 ARG A N 1
ATOM 1445 C CA . ARG A 1 181 ? -32.491 30.055 -15.524 1.00 17.39 181 ARG A CA 1
ATOM 1446 C C . ARG A 1 181 ? -33.839 29.440 -15.135 1.00 20.49 181 ARG A C 1
ATOM 1447 O O . ARG A 1 181 ? -33.901 28.506 -14.312 1.00 20.02 181 ARG A O 1
ATOM 1455 N N . CYS A 1 182 ? -34.921 29.952 -15.723 1.00 18.00 182 CYS A N 1
ATOM 1456 C CA . CYS A 1 182 ? -36.276 29.573 -15.332 1.00 19.69 182 CYS A CA 1
ATOM 1457 C C . CYS A 1 182 ? -37.109 29.185 -16.547 1.00 24.14 182 CYS A C 1
ATOM 1458 O O . CYS A 1 182 ? -38.322 29.419 -16.565 1.00 23.21 182 CYS A O 1
ATOM 1461 N N . ASP A 1 183 ? -36.466 28.540 -17.507 1.00 22.67 183 ASP A N 1
ATOM 1462 C CA . ASP A 1 183 ? -37.170 28.151 -18.734 1.00 22.64 183 ASP A CA 1
ATOM 1463 C C . ASP A 1 183 ? -37.416 26.634 -18.917 1.00 26.44 183 ASP A C 1
ATOM 1464 O O . ASP A 1 183 ? -38.027 26.226 -19.912 1.00 27.69 183 ASP A O 1
ATOM 1469 N N A PHE A 1 184 ? -36.903 25.793 -18.040 0.61 23.99 184 PHE A N 1
ATOM 1470 N N B PHE A 1 184 ? -36.964 25.834 -17.948 0.39 24.06 184 PHE A N 1
ATOM 1471 C CA A PHE A 1 184 ? -37.177 24.362 -18.182 0.61 25.11 184 PHE A CA 1
ATOM 1472 C CA B PHE A 1 184 ? -37.237 24.382 -17.830 0.39 26.46 184 PHE A CA 1
ATOM 1473 C C A PHE A 1 184 ? -38.652 24.103 -17.789 0.61 23.57 184 PHE A C 1
ATOM 1474 C C B PHE A 1 184 ? -38.739 24.131 -17.743 0.39 23.42 184 PHE A C 1
ATOM 1475 O O A PHE A 1 184 ? -39.322 24.985 -17.284 0.61 23.37 184 PHE A O 1
ATOM 1476 O O B PHE A 1 184 ? -39.490 25.021 -17.357 0.39 23.08 184 PHE A O 1
ATOM 1491 N N . PRO A 1 185 ? -39.193 22.920 -18.121 1.00 26.95 185 PRO A N 1
ATOM 1492 C CA . PRO A 1 185 ? -40.616 22.658 -17.903 1.00 27.33 185 PRO A CA 1
ATOM 1493 C C . PRO A 1 185 ? -41.020 22.846 -16.461 1.00 26.61 185 PRO A C 1
ATOM 1494 O O . PRO A 1 185 ? -40.399 22.266 -15.559 1.00 29.26 185 PRO A O 1
ATOM 1498 N N . GLY A 1 186 ? -42.031 23.688 -16.257 1.00 25.98 186 GLY A N 1
ATOM 1499 C CA . GLY A 1 186 ? -42.577 23.905 -14.939 1.00 26.63 186 GLY A CA 1
ATOM 1500 C C . GLY A 1 186 ? -41.754 24.920 -14.156 1.00 24.94 186 GLY A C 1
ATOM 1501 O O . GLY A 1 186 ? -42.091 25.206 -13.026 1.00 23.99 186 GLY A O 1
ATOM 1502 N N . ALA A 1 187 ? -40.711 25.486 -14.771 1.00 22.92 187 ALA A N 1
ATOM 1503 C CA . ALA A 1 187 ? -39.934 26.559 -14.126 1.00 19.97 187 ALA A CA 1
ATOM 1504 C C . ALA A 1 187 ? -40.710 27.850 -14.153 1.00 21.63 187 ALA A C 1
ATOM 1505 O O . ALA A 1 187 ? -41.619 28.034 -15.010 1.00 22.81 187 ALA A O 1
ATOM 1507 N N . ASP A 1 188 ? -40.334 28.783 -13.301 1.00 18.22 188 ASP A N 1
ATOM 1508 C CA . ASP A 1 188 ? -41.036 30.055 -13.224 1.00 20.80 188 ASP A CA 1
ATOM 1509 C C . ASP A 1 188 ? -40.209 31.089 -12.474 1.00 17.88 188 ASP A C 1
ATOM 1510 O O . ASP A 1 188 ? -39.858 30.883 -11.279 1.00 17.33 188 ASP A O 1
ATOM 1515 N N . ALA A 1 189 ? -39.923 32.224 -13.113 1.00 17.66 189 ALA A N 1
ATOM 1516 C CA . ALA A 1 189 ? -39.081 33.271 -12.556 1.00 18.48 189 ALA A CA 1
ATOM 1517 C C . ALA A 1 189 ? -39.680 33.888 -11.306 1.00 19.41 189 ALA A C 1
ATOM 1518 O O . ALA A 1 189 ? -38.950 34.175 -10.379 1.00 18.74 189 ALA A O 1
ATOM 1520 N N . ARG A 1 190 ? -40.994 34.122 -11.278 1.00 19.53 190 ARG A N 1
ATOM 1521 C CA . ARG A 1 190 ? -41.621 34.733 -10.101 1.00 19.72 190 ARG A CA 1
ATOM 1522 C C . ARG A 1 190 ? -41.481 33.819 -8.861 1.00 20.05 190 ARG A C 1
ATOM 1523 O O . ARG A 1 190 ? -41.210 34.287 -7.747 1.00 19.85 190 ARG A O 1
ATOM 1531 N N . THR A 1 191 ? -41.657 32.523 -9.120 1.00 18.80 191 THR A N 1
ATOM 1532 C CA . THR A 1 191 ? -41.538 31.522 -8.077 1.00 16.83 191 THR A CA 1
ATOM 1533 C C . THR A 1 191 ? -40.081 31.488 -7.582 1.00 16.88 191 THR A C 1
ATOM 1534 O O . THR A 1 191 ? -39.828 31.375 -6.403 1.00 17.10 191 THR A O 1
ATOM 1538 N N . LEU A 1 192 ? -39.123 31.553 -8.503 1.00 17.60 192 LEU A N 1
ATOM 1539 C CA . LEU A 1 192 ? -37.705 31.549 -8.066 1.00 14.89 192 LEU A CA 1
ATOM 1540 C C . LEU A 1 192 ? -37.409 32.780 -7.211 1.00 15.91 192 LEU A C 1
ATOM 1541 O O . LEU A 1 192 ? -36.726 32.685 -6.175 1.00 16.60 192 LEU A O 1
ATOM 1546 N N . TYR A 1 193 ? -37.953 33.944 -7.583 1.00 15.95 193 TYR A N 1
ATOM 1547 C CA . TYR A 1 193 ? -37.734 35.139 -6.788 1.00 16.88 193 TYR A CA 1
ATOM 1548 C C . TYR A 1 193 ? -38.168 34.895 -5.334 1.00 17.28 193 TYR A C 1
ATOM 1549 O O . TYR A 1 193 ? -37.453 35.230 -4.389 1.00 17.46 193 TYR A O 1
ATOM 1558 N N . ARG A 1 194 ? -39.387 34.349 -5.215 1.00 16.43 194 ARG A N 1
ATOM 1559 C CA . ARG A 1 194 ? -39.932 34.118 -3.867 1.00 15.66 194 ARG A CA 1
ATOM 1560 C C . ARG A 1 194 ? -39.123 33.095 -3.063 1.00 16.30 194 ARG A C 1
ATOM 1561 O O . ARG A 1 194 ? -38.952 33.250 -1.865 1.00 16.38 194 ARG A O 1
ATOM 1569 N N . SER A 1 195 ? -38.652 32.068 -3.737 1.00 16.72 195 SER A N 1
ATOM 1570 C CA . SER A 1 195 ? -37.755 31.107 -3.111 1.00 15.89 195 SER A CA 1
ATOM 1571 C C . SER A 1 195 ? -36.480 31.742 -2.641 1.00 15.05 195 SER A C 1
ATOM 1572 O O . SER A 1 195 ? -36.039 31.499 -1.497 1.00 16.85 195 SER A O 1
ATOM 1575 N N . ILE A 1 196 ? -35.872 32.573 -3.486 1.00 14.64 196 ILE A N 1
ATOM 1576 C CA . ILE A 1 196 ? -34.651 33.203 -3.071 1.00 15.76 196 ILE A CA 1
ATOM 1577 C C . ILE A 1 196 ? -34.826 34.176 -1.897 1.00 18.46 196 ILE A C 1
ATOM 1578 O O . ILE A 1 196 ? -33.973 34.264 -1.014 1.00 17.39 196 ILE A O 1
ATOM 1583 N N . ARG A 1 197 ? -35.931 34.912 -1.883 1.00 17.34 197 ARG A N 1
ATOM 1584 C CA . ARG A 1 197 ? -36.203 35.803 -0.767 1.00 17.56 197 ARG A CA 1
ATOM 1585 C C . ARG A 1 197 ? -36.390 35.023 0.528 1.00 17.15 197 ARG A C 1
ATOM 1586 O O . ARG A 1 197 ? -35.999 35.509 1.573 1.00 18.36 197 ARG A O 1
ATOM 1594 N N . ARG A 1 198 ? -36.937 33.798 0.459 1.00 17.72 198 ARG A N 1
ATOM 1595 C CA . ARG A 1 198 ? -36.963 32.962 1.697 1.00 17.32 198 ARG A CA 1
ATOM 1596 C C . ARG A 1 198 ? -35.516 32.632 2.113 1.00 17.48 198 ARG A C 1
ATOM 1597 O O . ARG A 1 198 ? -35.184 32.714 3.277 1.00 18.61 198 ARG A O 1
ATOM 1605 N N . LEU A 1 199 ? -34.688 32.191 1.165 1.00 16.48 199 LEU A N 1
ATOM 1606 C CA . LEU A 1 199 ? -33.285 31.904 1.497 1.00 16.24 199 LEU A CA 1
ATOM 1607 C C . LEU A 1 199 ? -32.575 33.121 2.041 1.00 18.55 199 LEU A C 1
ATOM 1608 O O . LEU A 1 199 ? -31.761 33.000 2.990 1.00 19.45 199 LEU A O 1
ATOM 1613 N N . LEU A 1 200 ? -32.893 34.299 1.519 1.00 17.63 200 LEU A N 1
ATOM 1614 C CA . LEU A 1 200 ? -32.164 35.503 1.945 1.00 18.82 200 LEU A CA 1
ATOM 1615 C C . LEU A 1 200 ? -32.746 36.161 3.187 1.00 20.23 200 LEU A C 1
ATOM 1616 O O . LEU A 1 200 ? -32.265 37.194 3.639 1.00 19.33 200 LEU A O 1
ATOM 1621 N N . ALA A 1 201 ? -33.747 35.501 3.764 1.00 18.11 201 ALA A N 1
ATOM 1622 C CA A ALA A 1 201 ? -34.286 35.899 5.072 0.49 18.87 201 ALA A CA 1
ATOM 1623 C CA B ALA A 1 201 ? -34.286 35.899 5.073 0.51 18.87 201 ALA A CA 1
ATOM 1624 C C . ALA A 1 201 ? -33.596 35.196 6.238 1.00 22.27 201 ALA A C 1
ATOM 1625 O O . ALA A 1 201 ? -33.902 35.491 7.403 1.00 21.17 201 ALA A O 1
ATOM 1628 N N . PHE A 1 202 ? -32.689 34.276 5.943 1.00 19.46 202 PHE A N 1
ATOM 1629 C CA . PHE A 1 202 ? -31.811 33.656 6.950 1.00 21.19 202 PHE A CA 1
ATOM 1630 C C . PHE A 1 202 ? -30.833 34.718 7.471 1.00 20.31 202 PHE A C 1
ATOM 1631 O O . PHE A 1 202 ? -30.667 35.792 6.849 1.00 20.98 202 PHE A O 1
ATOM 1639 N N . PRO A 1 203 ? -30.209 34.458 8.629 1.00 22.25 203 PRO A N 1
ATOM 1640 C CA . PRO A 1 203 ? -29.270 35.431 9.190 1.00 21.77 203 PRO A CA 1
ATOM 1641 C C . PRO A 1 203 ? -28.156 35.810 8.217 1.00 22.78 203 PRO A C 1
ATOM 1642 O O . PRO A 1 203 ? -27.722 34.943 7.443 1.00 20.38 203 PRO A O 1
ATOM 1646 N N . ASP A 1 204 ? -27.717 37.067 8.285 1.00 23.21 204 ASP A N 1
ATOM 1647 C CA . ASP A 1 204 ? -26.693 37.594 7.374 1.00 23.75 204 ASP A CA 1
ATOM 1648 C C . ASP A 1 204 ? -25.491 36.708 7.267 1.00 22.15 204 ASP A C 1
ATOM 1649 O O . ASP A 1 204 ? -24.918 36.579 6.198 1.00 19.71 204 ASP A O 1
ATOM 1654 N N . GLN A 1 205 ? -25.026 36.148 8.364 1.00 23.47 205 GLN A N 1
ATOM 1655 C CA . GLN A 1 205 ? -23.796 35.393 8.344 1.00 20.22 205 GLN A CA 1
ATOM 1656 C C . GLN A 1 205 ? -23.923 33.932 7.832 1.00 21.34 205 GLN A C 1
ATOM 1657 O O . GLN A 1 205 ? -22.926 33.184 7.730 1.00 22.34 205 GLN A O 1
ATOM 1663 N N . THR A 1 206 ? -25.153 33.511 7.539 1.00 19.29 206 THR A N 1
ATOM 1664 C CA . THR A 1 206 ? -25.430 32.187 7.024 1.00 19.18 206 THR A CA 1
ATOM 1665 C C . THR A 1 206 ? -24.575 31.912 5.805 1.00 18.28 206 THR A C 1
ATOM 1666 O O . THR A 1 206 ? -24.543 32.745 4.878 1.00 21.58 206 THR A O 1
ATOM 1670 N N . ARG A 1 207 ? -23.935 30.747 5.756 1.00 17.81 207 ARG A N 1
ATOM 1671 C CA . ARG A 1 207 ? -23.143 30.386 4.581 1.00 18.69 207 ARG A CA 1
ATOM 1672 C C . ARG A 1 207 ? -24.092 29.737 3.568 1.00 18.99 207 ARG A C 1
ATOM 1673 O O . ARG A 1 207 ? -24.907 28.886 3.927 1.00 20.05 207 ARG A O 1
ATOM 1681 N N . LEU A 1 208 ? -23.958 30.107 2.291 1.00 18.11 208 LEU A N 1
ATOM 1682 C CA . LEU A 1 208 ? -24.735 29.539 1.184 1.00 20.24 208 LEU A CA 1
ATOM 1683 C C . LEU A 1 208 ? -23.781 28.844 0.235 1.00 17.00 208 LEU A C 1
ATOM 1684 O O . LEU A 1 208 ? -22.796 29.462 -0.203 1.00 20.09 208 LEU A O 1
ATOM 1689 N N . PHE A 1 209 ? -24.075 27.584 -0.083 1.00 16.10 209 PHE A N 1
ATOM 1690 C CA . PHE A 1 209 ? -23.235 26.696 -0.869 1.00 18.23 209 PHE A CA 1
ATOM 1691 C C . PHE A 1 209 ? -23.839 26.479 -2.220 1.00 18.11 209 PHE A C 1
ATOM 1692 O O . PHE A 1 209 ? -24.980 26.023 -2.325 1.00 18.00 209 PHE A O 1
ATOM 1700 N N . MET A 1 210 ? -23.071 26.841 -3.244 1.00 16.96 210 MET A N 1
ATOM 1701 C CA . MET A 1 210 ? -23.560 26.832 -4.628 1.00 17.53 210 MET A CA 1
ATOM 1702 C C . MET A 1 210 ? -23.626 25.449 -5.254 1.00 17.88 210 MET A C 1
ATOM 1703 O O . MET A 1 210 ? -22.897 24.534 -4.835 1.00 19.87 210 MET A O 1
ATOM 1708 N N . CYS A 1 211 ? -24.442 25.305 -6.304 1.00 17.86 211 CYS A N 1
ATOM 1709 C CA . CYS A 1 211 ? -24.589 24.034 -6.992 1.00 17.76 211 CYS A CA 1
ATOM 1710 C C . CYS A 1 211 ? -23.755 24.031 -8.289 1.00 19.37 211 CYS A C 1
ATOM 1711 O O . CYS A 1 211 ? -23.280 22.987 -8.749 1.00 19.48 211 CYS A O 1
ATOM 1714 N N . HIS A 1 212 ? -23.633 25.201 -8.883 1.00 18.55 212 HIS A N 1
ATOM 1715 C CA . HIS A 1 212 ? -22.771 25.353 -10.072 1.00 17.94 212 HIS A CA 1
ATOM 1716 C C . HIS A 1 212 ? -21.951 26.614 -9.894 1.00 16.86 212 HIS A C 1
ATOM 1717 O O . HIS A 1 212 ? -22.376 27.593 -9.261 1.00 20.35 212 HIS A O 1
ATOM 1724 N N . ASP A 1 213 ? -20.790 26.618 -10.554 1.00 20.93 213 ASP A N 1
ATOM 1725 C CA . ASP A 1 213 ? -20.054 27.866 -10.688 1.00 20.88 213 ASP A CA 1
ATOM 1726 C C . ASP A 1 213 ? -19.345 27.857 -12.031 1.00 24.52 213 ASP A C 1
ATOM 1727 O O . ASP A 1 213 ? -18.736 26.864 -12.418 1.00 23.65 213 ASP A O 1
ATOM 1732 N N . TYR A 1 214 ? -19.461 28.969 -12.740 1.00 23.00 214 TYR A N 1
ATOM 1733 C CA . TYR A 1 214 ? -19.070 28.983 -14.149 1.00 22.21 214 TYR A CA 1
ATOM 1734 C C . TYR A 1 214 ? -17.877 29.882 -14.426 1.00 26.98 214 TYR A C 1
ATOM 1735 O O . TYR A 1 214 ? -17.589 30.209 -15.587 1.00 26.78 214 TYR A O 1
ATOM 1744 N N . LEU A 1 215 ? -17.127 30.218 -13.385 1.00 28.41 215 LEU A N 1
ATOM 1745 C CA . LEU A 1 215 ? -15.841 30.917 -13.558 1.00 26.96 215 LEU A CA 1
ATOM 1746 C C . LEU A 1 215 ? -15.964 32.163 -14.455 1.00 28.91 215 LEU A C 1
ATOM 1747 O O . LEU A 1 215 ? -15.213 32.308 -15.441 1.00 30.91 215 LEU A O 1
ATOM 1752 N N . PRO A 1 216 ? -16.893 33.070 -14.114 1.00 28.49 216 PRO A N 1
ATOM 1753 C CA . PRO A 1 216 ? -17.091 34.232 -15.005 1.00 28.69 216 PRO A CA 1
ATOM 1754 C C . PRO A 1 216 ? -15.814 35.061 -15.160 1.00 37.40 216 PRO A C 1
ATOM 1755 O O . PRO A 1 216 ? -15.125 35.269 -14.172 1.00 38.30 216 PRO A O 1
ATOM 1759 N N . GLY A 1 217 ? -15.499 35.508 -16.381 1.00 36.25 217 GLY A N 1
ATOM 1760 C CA . GLY A 1 217 ? -14.344 36.370 -16.596 1.00 44.64 217 GLY A CA 1
ATOM 1761 C C . GLY A 1 217 ? -13.030 35.702 -16.216 1.00 45.26 217 GLY A C 1
ATOM 1762 O O . GLY A 1 217 ? -12.026 36.364 -15.953 1.00 44.34 217 GLY A O 1
ATOM 1763 N N . GLY A 1 218 ? -13.051 34.374 -16.192 1.00 38.01 218 GLY A N 1
ATOM 1764 C CA . GLY A 1 218 ? -11.884 33.576 -15.877 1.00 38.02 218 GLY A CA 1
ATOM 1765 C C . GLY A 1 218 ? -11.391 33.599 -14.436 1.00 37.49 218 GLY A C 1
ATOM 1766 O O . GLY A 1 218 ? -10.223 33.276 -14.203 1.00 35.20 218 GLY A O 1
ATOM 1767 N N . ARG A 1 219 ? -12.230 33.983 -13.465 1.00 33.58 219 ARG A N 1
ATOM 1768 C CA . ARG A 1 219 ? -11.818 33.880 -12.058 1.00 31.97 219 ARG A CA 1
ATOM 1769 C C . ARG A 1 219 ? -11.771 32.418 -11.588 1.00 29.11 219 ARG A C 1
ATOM 1770 O O . ARG A 1 219 ? -12.319 31.526 -12.228 1.00 28.32 219 ARG A O 1
ATOM 1778 N N . ASP A 1 220 ? -11.098 32.163 -10.465 1.00 28.78 220 ASP A N 1
ATOM 1779 C CA . ASP A 1 220 ? -11.062 30.809 -9.919 1.00 33.85 220 ASP A CA 1
ATOM 1780 C C . ASP A 1 220 ? -12.449 30.425 -9.431 1.00 26.06 220 ASP A C 1
ATOM 1781 O O . ASP A 1 220 ? -13.234 31.298 -9.080 1.00 28.09 220 ASP A O 1
ATOM 1786 N N . MET A 1 221 ? -12.705 29.119 -9.382 1.00 28.57 221 MET A N 1
ATOM 1787 C CA . MET A 1 221 ? -13.968 28.559 -8.893 1.00 24.66 221 MET A CA 1
ATOM 1788 C C . MET A 1 221 ? -14.281 28.943 -7.474 1.00 27.27 221 MET A C 1
ATOM 1789 O O . MET A 1 221 ? -13.437 28.840 -6.580 1.00 30.54 221 MET A O 1
ATOM 1794 N N . GLN A 1 222 ? -15.524 29.342 -7.257 1.00 24.51 222 GLN A N 1
ATOM 1795 C CA . GLN A 1 222 ? -15.979 29.690 -5.942 1.00 20.15 222 GLN A CA 1
ATOM 1796 C C . GLN A 1 222 ? -17.269 28.931 -5.698 1.00 22.13 222 GLN A C 1
ATOM 1797 O O . GLN A 1 222 ? -18.053 28.714 -6.614 1.00 22.82 222 GLN A O 1
ATOM 1803 N N . TYR A 1 223 ? -17.514 28.589 -4.434 1.00 21.69 223 TYR A N 1
ATOM 1804 C CA . TYR A 1 223 ? -18.638 27.723 -4.136 1.00 22.79 223 TYR A CA 1
ATOM 1805 C C . TYR A 1 223 ? -19.402 28.145 -2.876 1.00 21.84 223 TYR A C 1
ATOM 1806 O O . TYR A 1 223 ? -20.441 27.554 -2.601 1.00 20.98 223 TYR A O 1
ATOM 1815 N N . VAL A 1 224 ? -18.900 29.107 -2.107 1.00 21.86 224 VAL A N 1
ATOM 1816 C CA . VAL A 1 224 ? -19.598 29.473 -0.874 1.00 20.31 224 VAL A CA 1
ATOM 1817 C C . VAL A 1 224 ? -19.617 30.973 -0.714 1.00 20.27 224 VAL A C 1
ATOM 1818 O O . VAL A 1 224 ? -18.650 31.669 -1.106 1.00 22.77 224 VAL A O 1
ATOM 1822 N N . THR A 1 225 ? -20.720 31.500 -0.189 1.00 17.29 225 THR A N 1
ATOM 1823 C CA . THR A 1 225 ? -20.840 32.916 0.045 1.00 17.78 225 THR A CA 1
ATOM 1824 C C . THR A 1 225 ? -21.727 33.079 1.270 1.00 18.76 225 THR A C 1
ATOM 1825 O O . THR A 1 225 ? -21.889 32.136 2.066 1.00 20.93 225 THR A O 1
ATOM 1829 N N . THR A 1 226 ? -22.242 34.265 1.493 1.00 19.77 226 THR A N 1
ATOM 1830 C CA . THR A 1 226 ? -23.137 34.504 2.634 1.00 20.36 226 THR A CA 1
ATOM 1831 C C . THR A 1 226 ? -24.408 35.205 2.241 1.00 20.48 226 THR A C 1
ATOM 1832 O O . THR A 1 226 ? -24.494 35.823 1.176 1.00 19.68 226 THR A O 1
ATOM 1836 N N . VAL A 1 227 ? -25.406 35.090 3.095 1.00 18.66 227 VAL A N 1
ATOM 1837 C CA . VAL A 1 227 ? -26.642 35.804 2.882 1.00 19.26 227 VAL A CA 1
ATOM 1838 C C . VAL A 1 227 ? -26.374 37.307 2.764 1.00 20.85 227 VAL A C 1
ATOM 1839 O O . VAL A 1 227 ? -26.891 37.978 1.852 1.00 20.12 227 VAL A O 1
ATOM 1843 N N . ALA A 1 228 ? -25.511 37.834 3.623 1.00 19.37 228 ALA A N 1
ATOM 1844 C CA . ALA A 1 228 ? -25.263 39.270 3.577 1.00 19.98 228 ALA A CA 1
ATOM 1845 C C . ALA A 1 228 ? -24.694 39.709 2.219 1.00 22.97 228 ALA A C 1
ATOM 1846 O O . ALA A 1 228 ? -25.098 40.717 1.687 1.00 22.08 228 ALA A O 1
ATOM 1848 N N . GLU A 1 229 ? -23.730 38.965 1.686 1.00 20.96 229 GLU A N 1
ATOM 1849 C CA . GLU A 1 229 ? -23.121 39.333 0.407 1.00 19.13 229 GLU A CA 1
ATOM 1850 C C . GLU A 1 229 ? -24.092 39.210 -0.733 1.00 21.05 229 GLU A C 1
ATOM 1851 O O . GLU A 1 229 ? -24.018 40.001 -1.689 1.00 20.60 229 GLU A O 1
ATOM 1857 N N . GLN A 1 230 ? -24.950 38.191 -0.715 1.00 19.71 230 GLN A N 1
ATOM 1858 C CA . GLN A 1 230 ? -25.977 38.083 -1.769 1.00 19.37 230 GLN A CA 1
ATOM 1859 C C . GLN A 1 230 ? -26.932 39.249 -1.704 1.00 18.68 230 GLN A C 1
ATOM 1860 O O . GLN A 1 230 ? -27.265 39.854 -2.747 1.00 19.54 230 GLN A O 1
ATOM 1866 N N . ARG A 1 231 ? -27.397 39.574 -0.498 1.00 20.04 231 ARG A N 1
ATOM 1867 C CA . ARG A 1 231 ? -28.331 40.689 -0.380 1.00 20.22 231 ARG A CA 1
ATOM 1868 C C . ARG A 1 231 ? -27.709 41.991 -0.834 1.00 21.19 231 ARG A C 1
ATOM 1869 O O . ARG A 1 231 ? -28.395 42.798 -1.436 1.00 20.05 231 ARG A O 1
ATOM 1877 N N . ALA A 1 232 ? -26.420 42.179 -0.548 1.00 20.99 232 ALA A N 1
ATOM 1878 C CA . ALA A 1 232 ? -25.735 43.418 -0.934 1.00 22.04 232 ALA A CA 1
ATOM 1879 C C . ALA A 1 232 ? -25.372 43.497 -2.405 1.00 23.72 232 ALA A C 1
ATOM 1880 O O . ALA A 1 232 ? -25.466 44.573 -3.009 1.00 25.49 232 ALA A O 1
ATOM 1882 N N A SER A 1 233 ? -24.967 42.373 -2.999 0.63 21.70 233 SER A N 1
ATOM 1883 N N B SER A 1 233 ? -24.931 42.386 -3.006 0.37 21.72 233 SER A N 1
ATOM 1884 C CA A SER A 1 233 ? -24.237 42.453 -4.255 0.63 22.18 233 SER A CA 1
ATOM 1885 C CA B SER A 1 233 ? -24.248 42.477 -4.305 0.37 22.04 233 SER A CA 1
ATOM 1886 C C A SER A 1 233 ? -24.714 41.578 -5.378 0.63 21.41 233 SER A C 1
ATOM 1887 C C B SER A 1 233 ? -24.557 41.404 -5.340 0.37 20.56 233 SER A C 1
ATOM 1888 O O A SER A 1 233 ? -24.234 41.739 -6.494 0.63 19.65 233 SER A O 1
ATOM 1889 O O B SER A 1 233 ? -23.821 41.257 -6.338 0.37 20.04 233 SER A O 1
ATOM 1894 N N . ASN A 1 234 ? -25.618 40.634 -5.147 1.00 19.95 234 ASN A N 1
ATOM 1895 C CA . ASN A 1 234 ? -26.013 39.734 -6.238 1.00 19.35 234 ASN A CA 1
ATOM 1896 C C . ASN A 1 234 ? -26.523 40.544 -7.453 1.00 19.10 234 ASN A C 1
ATOM 1897 O O . ASN A 1 234 ? -27.376 41.425 -7.302 1.00 19.62 234 ASN A O 1
ATOM 1902 N N . ILE A 1 235 ? -25.935 40.273 -8.622 1.00 18.80 235 ILE A N 1
ATOM 1903 C CA . ILE A 1 235 ? -26.187 41.170 -9.744 1.00 15.96 235 ILE A CA 1
ATOM 1904 C C . ILE A 1 235 ? -27.618 41.084 -10.265 1.00 20.44 235 ILE A C 1
ATOM 1905 O O . ILE A 1 235 ? -28.088 41.998 -11.004 1.00 22.60 235 ILE A O 1
ATOM 1910 N N . HIS A 1 236 ? -28.267 39.961 -9.983 1.00 20.19 236 HIS A N 1
ATOM 1911 C CA . HIS A 1 236 ? -29.652 39.748 -10.389 1.00 17.15 236 HIS A CA 1
ATOM 1912 C C . HIS A 1 236 ? -30.672 40.056 -9.312 1.00 16.73 236 HIS A C 1
ATOM 1913 O O . HIS A 1 236 ? -31.800 40.456 -9.624 1.00 20.01 236 HIS A O 1
ATOM 1920 N N . ILE A 1 237 ? -30.329 39.805 -8.048 1.00 16.80 237 ILE A N 1
ATOM 1921 C CA . ILE A 1 237 ? -31.387 39.726 -7.007 1.00 18.14 237 ILE A CA 1
ATOM 1922 C C . ILE A 1 237 ? -30.944 40.272 -5.661 1.00 18.49 237 ILE A C 1
ATOM 1923 O O . ILE A 1 237 ? -31.427 39.842 -4.585 1.00 19.10 237 ILE A O 1
ATOM 1928 N N . HIS A 1 238 ? -30.055 41.276 -5.691 1.00 19.19 238 HIS A N 1
ATOM 1929 C CA . HIS A 1 238 ? -29.712 42.002 -4.473 1.00 18.54 238 HIS A CA 1
ATOM 1930 C C . HIS A 1 238 ? -30.959 42.678 -3.907 1.00 21.40 238 HIS A C 1
ATOM 1931 O O . HIS A 1 238 ? -31.993 42.750 -4.576 1.00 21.58 238 HIS A O 1
ATOM 1938 N N A GLN A 1 239 ? -30.843 43.162 -2.675 0.63 23.28 239 GLN A N 1
ATOM 1939 N N B GLN A 1 239 ? -30.855 43.161 -2.670 0.37 23.39 239 GLN A N 1
ATOM 1940 C CA A GLN A 1 239 ? -32.001 43.635 -1.925 0.63 23.29 239 GLN A CA 1
ATOM 1941 C CA B GLN A 1 239 ? -32.028 43.618 -1.924 0.37 23.41 239 GLN A CA 1
ATOM 1942 C C A GLN A 1 239 ? -32.817 44.704 -2.648 0.63 25.30 239 GLN A C 1
ATOM 1943 C C B GLN A 1 239 ? -32.804 44.766 -2.583 0.37 25.27 239 GLN A C 1
ATOM 1944 O O A GLN A 1 239 ? -34.031 44.796 -2.461 0.63 30.39 239 GLN A O 1
ATOM 1945 O O B GLN A 1 239 ? -33.982 44.969 -2.288 0.37 30.16 239 GLN A O 1
ATOM 1956 N N . GLY A 1 240 ? -32.152 45.503 -3.478 1.00 28.74 240 GLY A N 1
ATOM 1957 C CA . GLY A 1 240 ? -32.825 46.567 -4.200 1.00 30.63 240 GLY A CA 1
ATOM 1958 C C . GLY A 1 240 ? -33.761 46.129 -5.336 1.00 34.76 240 GLY A C 1
ATOM 1959 O O . GLY A 1 240 ? -34.522 46.934 -5.848 1.00 31.52 240 GLY A O 1
ATOM 1960 N N . ILE A 1 241 ? -33.722 44.858 -5.721 1.00 24.05 241 ILE A N 1
ATOM 1961 C CA . ILE A 1 241 ? -34.485 44.389 -6.894 1.00 23.19 241 ILE A CA 1
ATOM 1962 C C . ILE A 1 241 ? -35.822 43.843 -6.454 1.00 27.34 241 ILE A C 1
ATOM 1963 O O . ILE A 1 241 ? -35.871 42.913 -5.627 1.00 24.61 241 ILE A O 1
ATOM 1968 N N . ASP A 1 242 ? -36.912 44.408 -6.958 1.00 23.61 242 ASP A N 1
ATOM 1969 C CA . ASP A 1 242 ? -38.215 43.873 -6.580 1.00 24.23 242 ASP A CA 1
ATOM 1970 C C . ASP A 1 242 ? -38.658 42.706 -7.455 1.00 22.06 242 ASP A C 1
ATOM 1971 O O . ASP A 1 242 ? -38.009 42.363 -8.463 1.00 20.11 242 ASP A O 1
ATOM 1976 N N . GLU A 1 243 ? -39.751 42.065 -7.059 1.00 22.73 243 GLU A N 1
ATOM 1977 C CA . GLU A 1 243 ? -40.204 40.876 -7.730 1.00 19.70 243 GLU A CA 1
ATOM 1978 C C . GLU A 1 243 ? -40.481 41.083 -9.234 1.00 22.11 243 GLU A C 1
ATOM 1979 O O . GLU A 1 243 ? -40.022 40.322 -10.095 1.00 21.74 243 GLU A O 1
ATOM 1985 N N . ASP A 1 244 ? -41.249 42.122 -9.539 1.00 23.17 244 ASP A N 1
ATOM 1986 C CA . ASP A 1 244 ? -41.579 42.408 -10.932 1.00 22.10 244 ASP A CA 1
ATOM 1987 C C . ASP A 1 244 ? -40.324 42.676 -11.758 1.00 20.87 244 ASP A C 1
ATOM 1988 O O . ASP A 1 244 ? -40.240 42.230 -12.901 1.00 22.95 244 ASP A O 1
ATOM 1993 N N A SER A 1 245 ? -39.382 43.419 -11.191 0.68 21.55 245 SER A N 1
ATOM 1994 N N B SER A 1 245 ? -39.377 43.420 -11.187 0.32 21.62 245 SER A N 1
ATOM 1995 C CA A SER A 1 245 ? -38.152 43.728 -11.928 0.68 19.43 245 SER A CA 1
ATOM 1996 C CA B SER A 1 245 ? -38.125 43.736 -11.884 0.32 19.46 245 SER A CA 1
ATOM 1997 C C A SER A 1 245 ? -37.314 42.483 -12.171 0.68 20.18 245 SER A C 1
ATOM 1998 C C B SER A 1 245 ? -37.323 42.482 -12.163 0.32 20.20 245 SER A C 1
ATOM 1999 O O A SER A 1 245 ? -36.770 42.296 -13.273 0.68 21.59 245 SER A O 1
ATOM 2000 O O B SER A 1 245 ? -36.805 42.295 -13.271 0.32 21.59 245 SER A O 1
ATOM 2005 N N . PHE A 1 246 ? -37.207 41.629 -11.145 1.00 20.44 246 PHE A N 1
ATOM 2006 C CA . PHE A 1 246 ? -36.522 40.373 -11.319 1.00 19.09 246 PHE A CA 1
ATOM 2007 C C . PHE A 1 246 ? -37.172 39.519 -12.406 1.00 18.91 246 PHE A C 1
ATOM 2008 O O . PHE A 1 246 ? -36.502 38.928 -13.262 1.00 18.19 246 PHE A O 1
ATOM 2016 N N . VAL A 1 247 ? -38.490 39.436 -12.373 1.00 20.40 247 VAL A N 1
ATOM 2017 C CA . VAL A 1 247 ? -39.190 38.601 -13.326 1.00 20.65 247 VAL A CA 1
ATOM 2018 C C . VAL A 1 247 ? -38.941 39.072 -14.796 1.00 19.16 247 VAL A C 1
ATOM 2019 O O . VAL A 1 247 ? -38.628 38.273 -15.676 1.00 19.59 247 VAL A O 1
ATOM 2023 N N . ALA A 1 248 ? -39.027 40.390 -15.006 1.00 20.99 248 ALA A N 1
ATOM 2024 C CA . ALA A 1 248 ? -38.773 40.942 -16.354 1.00 19.62 248 ALA A CA 1
ATOM 2025 C C . ALA A 1 248 ? -37.337 40.610 -16.784 1.00 17.89 248 ALA A C 1
ATOM 2026 O O . ALA A 1 248 ? -37.112 40.182 -17.916 1.00 19.12 248 ALA A O 1
ATOM 2028 N N . MET A 1 249 ? -36.393 40.827 -15.885 1.00 20.19 249 MET A N 1
ATOM 2029 C CA . MET A 1 249 ? -35.000 40.508 -16.204 1.00 16.88 249 MET A CA 1
ATOM 2030 C C . MET A 1 249 ? -34.796 39.033 -16.521 1.00 16.36 249 MET A C 1
ATOM 2031 O O . MET A 1 249 ? -34.206 38.666 -17.546 1.00 18.63 249 MET A O 1
ATOM 2036 N N . ARG A 1 250 ? -35.246 38.178 -15.603 1.00 16.87 250 ARG A N 1
ATOM 2037 C CA . ARG A 1 250 ? -34.988 36.775 -15.702 1.00 18.42 250 ARG A CA 1
ATOM 2038 C C . ARG A 1 250 ? -35.615 36.174 -16.951 1.00 16.40 250 ARG A C 1
ATOM 2039 O O . ARG A 1 250 ? -35.039 35.340 -17.627 1.00 18.17 250 ARG A O 1
ATOM 2047 N N . GLU A 1 251 ? -36.845 36.601 -17.240 1.00 17.40 251 GLU A N 1
ATOM 2048 C CA . GLU A 1 251 ? -37.537 36.065 -18.396 1.00 17.35 251 GLU A CA 1
ATOM 2049 C C . GLU A 1 251 ? -36.924 36.518 -19.728 1.00 15.85 251 GLU A C 1
ATOM 2050 O O . GLU A 1 251 ? -36.791 35.732 -20.666 1.00 19.30 251 GLU A O 1
ATOM 2056 N N . ALA A 1 252 ? -36.447 37.763 -19.739 1.00 19.25 252 ALA A N 1
ATOM 2057 C CA . ALA A 1 252 ? -35.818 38.262 -21.000 1.00 18.07 252 ALA A CA 1
ATOM 2058 C C . ALA A 1 252 ? -34.465 37.571 -21.168 1.00 17.60 252 ALA A C 1
ATOM 2059 O O . ALA A 1 252 ? -34.058 37.227 -22.258 1.00 18.68 252 ALA A O 1
ATOM 2061 N N . ARG A 1 253 ? -33.786 37.336 -20.031 1.00 18.05 253 ARG A N 1
ATOM 2062 C CA . ARG A 1 253 ? -32.509 36.628 -20.117 1.00 16.31 253 ARG A CA 1
ATOM 2063 C C . ARG A 1 253 ? -32.630 35.192 -20.568 1.00 19.13 253 ARG A C 1
ATOM 2064 O O . ARG A 1 253 ? -31.861 34.704 -21.442 1.00 19.13 253 ARG A O 1
ATOM 2072 N N . ASP A 1 254 ? -33.666 34.500 -20.081 1.00 18.81 254 ASP A N 1
ATOM 2073 C CA . ASP A 1 254 ? -33.829 33.098 -20.450 1.00 18.62 254 ASP A CA 1
ATOM 2074 C C . ASP A 1 254 ? -34.035 32.877 -21.950 1.00 21.39 254 ASP A C 1
ATOM 2075 O O . ASP A 1 254 ? -33.617 31.857 -22.501 1.00 21.48 254 ASP A O 1
ATOM 2080 N N . LYS A 1 255 ? -34.671 33.859 -22.579 1.00 19.73 255 LYS A N 1
ATOM 2081 C CA . LYS A 1 255 ? -34.931 33.765 -24.026 1.00 19.69 255 LYS A CA 1
ATOM 2082 C C . LYS A 1 255 ? -33.640 33.679 -24.851 1.00 22.30 255 LYS A C 1
ATOM 2083 O O . LYS A 1 255 ? -33.685 33.292 -26.032 1.00 24.86 255 LYS A O 1
ATOM 2089 N N . THR A 1 256 ? -32.510 34.080 -24.257 1.00 20.63 256 THR A N 1
ATOM 2090 C CA . THR A 1 256 ? -31.243 34.050 -24.972 1.00 21.60 256 THR A CA 1
ATOM 2091 C C . THR A 1 256 ? -30.373 32.817 -24.738 1.00 31.73 256 THR A C 1
ATOM 2092 O O . THR A 1 256 ? -29.322 32.679 -25.374 1.00 28.65 256 THR A O 1
ATOM 2096 N N . LEU A 1 257 ? -30.781 31.924 -23.833 1.00 25.86 257 LEU A N 1
ATOM 2097 C CA . LEU A 1 257 ? -29.896 30.799 -23.465 1.00 23.13 257 LEU A CA 1
ATOM 2098 C C . LEU A 1 257 ? -30.147 29.571 -24.314 1.00 30.02 257 LEU A C 1
ATOM 2099 O O . LEU A 1 257 ? -31.273 29.338 -24.765 1.00 42.84 257 LEU A O 1
ATOM 2104 N N . GLU A 1 258 ? -29.094 28.806 -24.619 1.00 31.40 258 GLU A N 1
ATOM 2105 C CA . GLU A 1 258 ? -29.293 27.544 -25.313 1.00 31.21 258 GLU A CA 1
ATOM 2106 C C . GLU A 1 258 ? -29.492 26.411 -24.324 1.00 27.64 258 GLU A C 1
ATOM 2107 O O . GLU A 1 258 ? -29.276 26.591 -23.119 1.00 27.41 258 GLU A O 1
ATOM 2113 N N . MET A 1 259 ? -29.921 25.261 -24.834 1.00 30.25 259 MET A N 1
ATOM 2114 C CA . MET A 1 259 ? -30.121 24.093 -23.990 1.00 33.07 259 MET A CA 1
ATOM 2115 C C . MET A 1 259 ? -28.797 23.595 -23.467 1.00 32.01 259 MET A C 1
ATOM 2116 O O . MET A 1 259 ? -27.785 23.656 -24.171 1.00 25.68 259 MET A O 1
ATOM 2121 N N . PRO A 1 260 ? -28.786 23.067 -22.233 1.00 27.74 260 PRO A N 1
ATOM 2122 C CA . PRO A 1 260 ? -27.574 22.429 -21.755 1.00 22.70 260 PRO A CA 1
ATOM 2123 C C . PRO A 1 260 ? -27.214 21.266 -22.672 1.00 22.96 260 PRO A C 1
ATOM 2124 O O . PRO A 1 260 ? -28.127 20.557 -23.112 1.00 23.25 260 PRO A O 1
ATOM 2128 N N . VAL A 1 261 ? -25.917 21.050 -22.875 1.00 22.29 261 VAL A N 1
ATOM 2129 C CA . VAL A 1 261 ? -25.455 19.945 -23.716 1.00 21.34 261 VAL A CA 1
ATOM 2130 C C . VAL A 1 261 ? -26.088 18.641 -23.295 1.00 23.74 261 VAL A C 1
ATOM 2131 O O . VAL A 1 261 ? -26.548 17.878 -24.124 1.00 22.86 261 VAL A O 1
ATOM 2135 N N . LEU A 1 262 ? -26.199 18.405 -21.991 1.00 21.85 262 LEU A N 1
ATOM 2136 C CA . LEU A 1 262 ? -26.649 17.098 -21.544 1.00 24.50 262 LEU A CA 1
ATOM 2137 C C . LEU A 1 262 ? -28.102 17.060 -21.021 1.00 21.13 262 LEU A C 1
ATOM 2138 O O . LEU A 1 262 ? -28.467 16.093 -20.346 1.00 22.37 262 LEU A O 1
ATOM 2143 N N . ILE A 1 263 ? -28.937 18.028 -21.420 1.00 20.92 263 ILE A N 1
ATOM 2144 C CA . ILE A 1 263 ? -30.308 18.022 -20.872 1.00 21.80 263 ILE A CA 1
ATOM 2145 C C . ILE A 1 263 ? -31.099 16.746 -21.113 1.00 19.84 263 ILE A C 1
ATOM 2146 O O . ILE A 1 263 ? -31.680 16.160 -20.200 1.00 21.67 263 ILE A O 1
ATOM 2151 N N . LEU A 1 264 ? -31.067 16.261 -22.365 1.00 20.30 264 LEU A N 1
ATOM 2152 C CA . LEU A 1 264 ? -31.852 15.073 -22.663 1.00 21.50 264 LEU A CA 1
ATOM 2153 C C . LEU A 1 264 ? -31.292 13.774 -22.037 1.00 22.07 264 LEU A C 1
ATOM 2154 O O . LEU A 1 264 ? -32.033 13.011 -21.431 1.00 23.35 264 LEU A O 1
ATOM 2159 N N . PRO A 1 265 ? -29.969 13.541 -22.125 1.00 22.02 265 PRO A N 1
ATOM 2160 C CA . PRO A 1 265 ? -29.473 12.391 -21.357 1.00 20.65 265 PRO A CA 1
ATOM 2161 C C . PRO A 1 265 ? -29.739 12.520 -19.818 1.00 20.80 265 PRO A C 1
ATOM 2162 O O . PRO A 1 265 ? -30.095 11.539 -19.184 1.00 24.44 265 PRO A O 1
ATOM 2166 N N . SER A 1 266 ? -29.494 13.713 -19.262 1.00 19.27 266 SER A N 1
ATOM 2167 C CA . SER A 1 266 ? -29.498 13.883 -17.823 1.00 19.94 266 SER A CA 1
ATOM 2168 C C . SER A 1 266 ? -30.872 13.665 -17.205 1.00 22.96 266 SER A C 1
ATOM 2169 O O . SER A 1 266 ? -31.001 12.946 -16.193 1.00 22.47 266 SER A O 1
ATOM 2172 N N A VAL A 1 267 ? -31.903 14.267 -17.789 0.50 22.14 267 VAL A N 1
ATOM 2173 N N B VAL A 1 267 ? -31.891 14.293 -17.792 0.50 22.09 267 VAL A N 1
ATOM 2174 C CA A VAL A 1 267 ? -33.192 14.263 -17.093 0.50 20.36 267 VAL A CA 1
ATOM 2175 C CA B VAL A 1 267 ? -33.199 14.273 -17.133 0.50 20.45 267 VAL A CA 1
ATOM 2176 C C A VAL A 1 267 ? -33.876 12.895 -17.146 0.50 22.21 267 VAL A C 1
ATOM 2177 C C B VAL A 1 267 ? -33.753 12.855 -17.090 0.50 22.68 267 VAL A C 1
ATOM 2178 O O A VAL A 1 267 ? -34.609 12.527 -16.233 0.50 22.99 267 VAL A O 1
ATOM 2179 O O B VAL A 1 267 ? -34.254 12.418 -16.052 0.50 21.73 267 VAL A O 1
ATOM 2186 N N . GLN A 1 268 ? -33.608 12.113 -18.197 1.00 22.50 268 GLN A N 1
ATOM 2187 C CA . GLN A 1 268 ? -34.186 10.769 -18.263 1.00 20.06 268 GLN A CA 1
ATOM 2188 C C . GLN A 1 268 ? -33.490 9.770 -17.369 1.00 26.77 268 GLN A C 1
ATOM 2189 O O . GLN A 1 268 ? -34.071 8.749 -17.012 1.00 24.92 268 GLN A O 1
ATOM 2195 N N . VAL A 1 269 ? -32.261 10.074 -16.970 1.00 22.92 269 VAL A N 1
ATOM 2196 C CA . VAL A 1 269 ? -31.576 9.280 -15.952 1.00 22.75 269 VAL A CA 1
ATOM 2197 C C . VAL A 1 269 ? -31.937 9.762 -14.534 1.00 23.84 269 VAL A C 1
ATOM 2198 O O . VAL A 1 269 ? -32.195 8.956 -13.620 1.00 24.56 269 VAL A O 1
ATOM 2202 N N . ASN A 1 270 ? -31.882 11.083 -14.347 1.00 20.89 270 ASN A N 1
ATOM 2203 C CA . ASN A 1 270 ? -32.102 11.611 -12.998 1.00 22.99 270 ASN A CA 1
ATOM 2204 C C . ASN A 1 270 ? -33.536 11.438 -12.542 1.00 19.17 270 ASN A C 1
ATOM 2205 O O . ASN A 1 270 ? -33.778 11.324 -11.320 1.00 21.04 270 ASN A O 1
ATOM 2210 N N . MET A 1 271 ? -34.472 11.346 -13.472 1.00 22.79 271 MET A N 1
ATOM 2211 C CA . MET A 1 271 ? -35.862 11.104 -13.095 1.00 20.24 271 MET A CA 1
ATOM 2212 C C . MET A 1 271 ? -36.077 9.694 -12.599 1.00 25.88 271 MET A C 1
ATOM 2213 O O . MET A 1 271 ? -37.125 9.402 -12.067 1.00 25.40 271 MET A O 1
ATOM 2218 N N . ARG A 1 272 ? -35.073 8.831 -12.818 1.00 22.53 272 ARG A N 1
ATOM 2219 C CA . ARG A 1 272 ? -35.056 7.452 -12.368 1.00 24.49 272 ARG A CA 1
ATOM 2220 C C . ARG A 1 272 ? -34.153 7.232 -11.177 1.00 27.41 272 ARG A C 1
ATOM 2221 O O . ARG A 1 272 ? -33.759 6.089 -10.916 1.00 27.36 272 ARG A O 1
ATOM 2229 N N . SER A 1 273 ? -33.825 8.304 -10.441 1.00 24.47 273 SER A N 1
ATOM 2230 C CA . SER A 1 273 ? -32.927 8.205 -9.278 1.00 26.81 273 SER A CA 1
ATOM 2231 C C . SER A 1 273 ? -31.534 7.693 -9.679 1.00 23.61 273 SER A C 1
ATOM 2232 O O . SER A 1 273 ? -30.892 6.922 -8.976 1.00 29.34 273 SER A O 1
ATOM 2235 N N . GLY A 1 274 ? -31.102 8.100 -10.866 1.00 25.11 274 GLY A N 1
ATOM 2236 C CA . GLY A 1 274 ? -29.753 7.803 -11.304 1.00 29.95 274 GLY A CA 1
ATOM 2237 C C . GLY A 1 274 ? -29.588 6.439 -11.940 1.00 28.54 274 GLY A C 1
ATOM 2238 O O . GLY A 1 274 ? -28.460 5.997 -12.140 1.00 34.39 274 GLY A O 1
ATOM 2239 N N . GLN A 1 275 ? -30.689 5.784 -12.292 1.00 29.32 275 GLN A N 1
ATOM 2240 C CA . GLN A 1 275 ? -30.580 4.506 -12.972 1.00 30.47 275 GLN A CA 1
ATOM 2241 C C . GLN A 1 275 ? -30.651 4.775 -14.462 1.00 28.43 275 GLN A C 1
ATOM 2242 O O . GLN A 1 275 ? -31.338 5.684 -14.918 1.00 28.21 275 GLN A O 1
ATOM 2248 N N . LEU A 1 276 ? -29.960 3.954 -15.235 1.00 29.29 276 LEU A N 1
ATOM 2249 C CA . LEU A 1 276 ? -30.090 4.008 -16.685 1.00 28.88 276 LEU A CA 1
ATOM 2250 C C . LEU A 1 276 ? -31.427 3.390 -17.042 1.00 28.08 276 LEU A C 1
ATOM 2251 O O . LEU A 1 276 ? -31.939 2.585 -16.263 1.00 32.32 276 LEU A O 1
ATOM 2256 N N . PRO A 1 277 ? -32.003 3.748 -18.201 1.00 31.21 277 PRO A N 1
ATOM 2257 C CA . PRO A 1 277 ? -33.258 3.075 -18.576 1.00 28.01 277 PRO A CA 1
ATOM 2258 C C . PRO A 1 277 ? -33.107 1.544 -18.612 1.00 34.10 277 PRO A C 1
ATOM 2259 O O . PRO A 1 277 ? -32.004 1.012 -18.797 1.00 31.10 277 PRO A O 1
ATOM 2263 N N . PRO A 1 278 ? -34.209 0.824 -18.368 1.00 35.28 278 PRO A N 1
ATOM 2264 C CA . PRO A 1 278 ? -34.084 -0.637 -18.301 1.00 32.96 278 PRO A CA 1
ATOM 2265 C C . PRO A 1 278 ? -33.705 -1.190 -19.685 1.00 32.69 278 PRO A C 1
ATOM 2266 O O . PRO A 1 278 ? -34.208 -0.702 -20.703 1.00 33.85 278 PRO A O 1
ATOM 2270 N N . PRO A 1 279 ? -32.815 -2.190 -19.705 1.00 30.49 279 PRO A N 1
ATOM 2271 C CA . PRO A 1 279 ? -32.364 -2.693 -21.008 1.00 30.18 279 PRO A CA 1
ATOM 2272 C C . PRO A 1 279 ? -33.470 -3.276 -21.853 1.00 39.84 279 PRO A C 1
ATOM 2273 O O . PRO A 1 279 ? -34.448 -3.804 -21.338 1.00 34.83 279 PRO A O 1
ATOM 2277 N N . GLU A 1 280 ? -33.309 -3.157 -23.168 1.00 32.67 280 GLU A N 1
ATOM 2278 C CA . GLU A 1 280 ? -34.229 -3.762 -24.112 1.00 40.55 280 GLU A CA 1
ATOM 2279 C C . GLU A 1 280 ? -33.866 -5.250 -24.245 1.00 39.98 280 GLU A C 1
ATOM 2280 O O . GLU A 1 280 ? -32.926 -5.708 -23.601 1.00 35.11 280 GLU A O 1
ATOM 2286 N N . ALA A 1 281 ? -34.593 -5.977 -25.098 1.00 43.22 281 ALA A N 1
ATOM 2287 C CA . ALA A 1 281 ? -34.451 -7.433 -25.238 1.00 43.56 281 ALA A CA 1
ATOM 2288 C C . ALA A 1 281 ? -33.052 -7.925 -25.614 1.00 45.37 281 ALA A C 1
ATOM 2289 O O . ALA A 1 281 ? -32.714 -9.077 -25.363 1.00 51.14 281 ALA A O 1
ATOM 2291 N N . ASN A 1 282 ? -32.241 -7.058 -26.211 1.00 36.16 282 ASN A N 1
ATOM 2292 C CA . ASN A 1 282 ? -30.883 -7.423 -26.582 1.00 36.68 282 ASN A CA 1
ATOM 2293 C C . ASN A 1 282 ? -29.885 -7.198 -25.468 1.00 37.46 282 ASN A C 1
ATOM 2294 O O . ASN A 1 282 ? -28.683 -7.349 -25.673 1.00 37.60 282 ASN A O 1
ATOM 2299 N N . GLY A 1 283 ? -30.368 -6.785 -24.292 1.00 36.26 283 GLY A N 1
ATOM 2300 C CA . GLY A 1 283 ? -29.487 -6.563 -23.166 1.00 39.83 283 GLY A CA 1
ATOM 2301 C C . GLY A 1 283 ? -28.740 -5.244 -23.153 1.00 35.21 283 GLY A C 1
ATOM 2302 O O . GLY A 1 283 ? -27.812 -5.064 -22.363 1.00 39.61 283 GLY A O 1
ATOM 2303 N N . VAL A 1 284 ? -29.148 -4.309 -24.003 1.00 32.12 284 VAL A N 1
ATOM 2304 C CA . VAL A 1 284 ? -28.533 -2.988 -24.039 1.00 33.56 284 VAL A CA 1
ATOM 2305 C C . VAL A 1 284 ? -29.530 -1.926 -23.565 1.00 31.29 284 VAL A C 1
ATOM 2306 O O . VAL A 1 284 ? -30.718 -1.945 -23.948 1.00 30.11 284 VAL A O 1
ATOM 2310 N N . SER A 1 285 ? -29.050 -0.994 -22.733 1.00 30.54 285 SER A N 1
ATOM 2311 C CA . SER A 1 285 ? -29.863 0.167 -22.371 1.00 30.67 285 SER A CA 1
ATOM 2312 C C . SER A 1 285 ? -29.633 1.314 -23.341 1.00 29.67 285 SER A C 1
ATOM 2313 O O . SER A 1 285 ? -28.504 1.584 -23.768 1.00 28.95 285 SER A O 1
ATOM 2316 N N . TYR A 1 286 ? -30.714 2.009 -23.651 1.00 25.68 286 TYR A N 1
ATOM 2317 C CA . TYR A 1 286 ? -30.673 3.171 -24.516 1.00 24.46 286 TYR A CA 1
ATOM 2318 C C . TYR A 1 286 ? -31.241 4.438 -23.899 1.00 3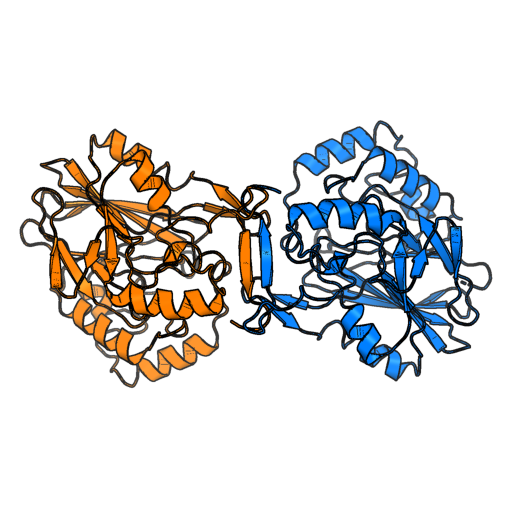3.04 286 TYR A C 1
ATOM 2319 O O . TYR A 1 286 ? -32.312 4.411 -23.300 1.00 29.90 286 TYR A O 1
ATOM 2328 N N . LEU A 1 287 ? -30.539 5.549 -24.085 1.00 24.97 287 LEU A N 1
ATOM 2329 C CA . LEU A 1 287 ? -31.188 6.856 -23.975 1.00 27.83 287 LEU A CA 1
ATOM 2330 C C . LEU A 1 287 ? -32.065 7.123 -25.172 1.00 32.51 287 LEU A C 1
ATOM 2331 O O . LEU A 1 287 ? -31.737 6.756 -26.304 1.00 28.09 287 LEU A O 1
ATOM 2336 N N . LYS A 1 288 ? -33.194 7.765 -24.951 1.00 26.13 288 LYS A N 1
ATOM 2337 C CA . LYS A 1 288 ? -34.067 8.219 -26.011 1.00 23.31 288 LYS A CA 1
ATOM 2338 C C . LYS A 1 288 ? -33.967 9.713 -26.179 1.00 27.50 288 LYS A C 1
ATOM 2339 O O . LYS A 1 288 ? -34.121 10.464 -25.202 1.00 27.47 288 LYS A O 1
ATOM 2345 N N . ILE A 1 289 ? -33.678 10.145 -27.401 1.00 26.72 289 ILE A N 1
ATOM 2346 C CA . ILE A 1 289 ? -33.583 11.554 -27.734 1.00 25.13 289 ILE A CA 1
ATOM 2347 C C . ILE A 1 289 ? -34.814 11.934 -28.547 1.00 26.23 289 ILE A C 1
ATOM 2348 O O . ILE A 1 289 ? -34.908 11.646 -29.743 1.00 23.88 289 ILE A O 1
ATOM 2353 N N . PRO A 1 290 ? -35.797 12.606 -27.917 1.00 25.25 290 PRO A N 1
ATOM 2354 C CA . PRO A 1 290 ? -36.970 13.027 -28.688 1.00 26.02 290 PRO A CA 1
ATOM 2355 C C . PRO A 1 290 ? -36.571 14.003 -29.783 1.00 26.72 290 PRO A C 1
ATOM 2356 O O . PRO A 1 290 ? -35.773 14.908 -29.532 1.00 31.31 290 PRO A O 1
ATOM 2360 N N . LEU A 1 291 ? -37.092 13.821 -30.998 1.00 28.81 291 LEU A N 1
ATOM 2361 C CA . LEU A 1 291 ? -36.703 14.659 -32.103 1.00 28.53 291 LEU A CA 1
ATOM 2362 C C . LEU A 1 291 ? -37.725 15.767 -32.304 1.00 31.14 291 LEU A C 1
ATOM 2363 O O . LEU A 1 291 ? -38.912 15.498 -32.372 1.00 30.73 291 LEU A O 1
ATOM 2368 N N . ASN A 1 292 ? -37.246 16.996 -32.401 1.00 29.07 292 ASN A N 1
ATOM 2369 C CA . ASN A 1 292 ? -38.087 18.142 -32.701 1.00 26.78 292 ASN A CA 1
ATOM 2370 C C . ASN A 1 292 ? -39.235 18.329 -31.718 1.00 34.00 292 ASN A C 1
ATOM 2371 O O . ASN A 1 292 ? -40.350 18.661 -32.119 1.00 38.38 292 ASN A O 1
ATOM 2376 N N . LYS A 1 293 ? -38.941 18.103 -30.442 1.00 34.01 293 LYS A N 1
ATOM 2377 C CA . LYS A 1 293 ? -39.934 18.221 -29.371 1.00 31.80 293 LYS A CA 1
ATOM 2378 C C . LYS A 1 293 ? -39.556 19.243 -28.315 1.00 53.87 293 LYS A C 1
ATOM 2379 O O . LYS A 1 293 ? -40.370 20.082 -27.933 1.00 62.71 293 LYS A O 1
ATOM 2385 N N . LEU A 1 294 ? -38.325 19.161 -27.827 1.00 47.95 294 LEU A N 1
ATOM 2386 C CA . LEU A 1 294 ? -37.874 20.054 -26.770 1.00 60.78 294 LEU A CA 1
ATOM 2387 C C . LEU A 1 294 ? -37.651 21.465 -27.316 1.00 57.12 294 LEU A C 1
ATOM 2388 O O . LEU A 1 294 ? -38.566 22.295 -27.326 1.00 68.09 294 LEU A O 1
ATOM 2393 N N . MET B 1 1 ? -17.300 25.839 -60.360 1.00 28.00 1 MET B N 1
ATOM 2394 C CA . MET B 1 1 ? -16.224 25.639 -61.317 1.00 23.62 1 MET B CA 1
ATOM 2395 C C . MET B 1 1 ? -16.690 24.749 -62.459 1.00 26.55 1 MET B C 1
ATOM 2396 O O . MET B 1 1 ? -17.650 23.962 -62.316 1.00 28.03 1 MET B O 1
ATOM 2401 N N . ILE B 1 2 ? -16.047 24.919 -63.605 1.00 28.00 2 ILE B N 1
ATOM 2402 C CA . ILE B 1 2 ? -16.366 24.079 -64.757 1.00 26.00 2 ILE B CA 1
ATOM 2403 C C . ILE B 1 2 ? -15.171 23.209 -65.129 1.00 28.48 2 ILE B C 1
ATOM 2404 O O . ILE B 1 2 ? -14.060 23.688 -65.322 1.00 28.53 2 ILE B O 1
ATOM 2409 N N . ILE B 1 3 ? -15.411 21.911 -65.171 1.00 27.01 3 ILE B N 1
ATOM 2410 C CA . ILE B 1 3 ? -14.431 20.962 -65.662 1.00 23.20 3 ILE B CA 1
ATOM 2411 C C . ILE B 1 3 ? -14.815 20.601 -67.116 1.00 26.60 3 ILE B C 1
ATOM 2412 O O . ILE B 1 3 ? -15.989 20.341 -67.406 1.00 25.21 3 ILE B O 1
ATOM 2417 N N . GLY B 1 4 ? -13.824 20.551 -67.999 1.00 26.33 4 GLY B N 1
ATOM 2418 C CA . GLY B 1 4 ? -14.082 20.297 -69.422 1.00 24.24 4 GLY B CA 1
ATOM 2419 C C . GLY B 1 4 ? -14.977 21.410 -69.932 1.00 27.58 4 GLY B C 1
ATOM 2420 O O . GLY B 1 4 ? -14.722 22.576 -69.639 1.00 26.90 4 GLY B O 1
ATOM 2421 N N . ASN B 1 5 ? -16.010 21.060 -70.689 1.00 26.23 5 ASN B N 1
ATOM 2422 C CA . ASN B 1 5 ? -16.949 22.090 -71.103 1.00 24.05 5 ASN B CA 1
ATOM 2423 C C . ASN B 1 5 ? -18.249 22.112 -70.321 1.00 25.08 5 ASN B C 1
ATOM 2424 O O . ASN B 1 5 ? -18.888 23.143 -70.191 1.00 26.43 5 ASN B O 1
ATOM 2429 N N . ASN B 1 6 ? -18.712 20.942 -69.902 1.00 22.57 6 ASN B N 1
ATOM 2430 C CA . ASN B 1 6 ? -20.073 20.857 -69.433 1.00 26.06 6 ASN B CA 1
ATOM 2431 C C . ASN B 1 6 ? -20.251 20.336 -68.004 1.00 22.72 6 ASN B C 1
ATOM 2432 O O . ASN B 1 6 ? -21.359 20.260 -67.521 1.00 26.14 6 ASN B O 1
ATOM 2437 N N . LEU B 1 7 ? -19.143 19.987 -67.369 1.00 23.64 7 LEU B N 1
ATOM 2438 C CA . LEU B 1 7 ? -19.145 19.535 -65.963 1.00 23.17 7 LEU B CA 1
ATOM 2439 C C . LEU B 1 7 ? -19.091 20.698 -64.957 1.00 21.45 7 LEU B C 1
ATOM 2440 O O . LEU B 1 7 ? -18.035 21.239 -64.652 1.00 27.51 7 LEU B O 1
ATOM 2445 N N . HIS B 1 8 ? -20.263 21.076 -64.502 1.00 20.72 8 HIS B N 1
ATOM 2446 C CA . HIS B 1 8 ? -20.447 22.162 -63.573 1.00 21.05 8 HIS B CA 1
ATOM 2447 C C . HIS B 1 8 ? -20.466 21.622 -62.134 1.00 19.34 8 HIS B C 1
ATOM 2448 O O . HIS B 1 8 ? -21.306 20.794 -61.833 1.00 21.60 8 HIS B O 1
ATOM 2455 N N . VAL B 1 9 ? -19.593 22.140 -61.272 1.00 20.23 9 VAL B N 1
ATOM 2456 C CA . VAL B 1 9 ? -19.506 21.663 -59.881 1.00 18.89 9 VAL B CA 1
ATOM 2457 C C . VAL B 1 9 ? -19.535 22.860 -58.914 1.00 20.53 9 VAL B C 1
ATOM 2458 O O . VAL B 1 9 ? -18.663 23.718 -58.993 1.00 23.59 9 VAL B O 1
ATOM 2462 N N . ASP B 1 10 ? -20.530 22.909 -58.041 1.00 21.76 10 ASP B N 1
ATOM 2463 C CA . ASP B 1 10 ? -20.582 23.878 -56.938 1.00 19.61 10 ASP B CA 1
ATOM 2464 C C . ASP B 1 10 ? -20.291 23.095 -55.662 1.00 22.67 10 ASP B C 1
ATOM 2465 O O . ASP B 1 10 ? -20.891 22.032 -55.426 1.00 21.60 10 ASP B O 1
ATOM 2470 N N . ALA B 1 11 ? -19.442 23.667 -54.807 1.00 22.53 11 ALA B N 1
ATOM 2471 C CA . ALA B 1 11 ? -19.163 23.132 -53.459 1.00 19.44 11 ALA B CA 1
ATOM 2472 C C . ALA B 1 11 ? -19.843 23.953 -52.367 1.00 24.35 11 ALA B C 1
ATOM 2473 O O . ALA B 1 11 ? -19.843 25.184 -52.429 1.00 26.79 11 ALA B O 1
ATOM 2475 N N . PHE B 1 12 ? -20.426 23.273 -51.391 1.00 21.12 12 PHE B N 1
ATOM 2476 C CA . PHE B 1 12 ? -21.088 23.940 -50.266 1.00 21.70 12 PHE B CA 1
ATOM 2477 C C . PHE B 1 12 ? -20.472 23.407 -48.978 1.00 23.46 12 PHE B C 1
ATOM 2478 O O . PHE B 1 12 ? -20.456 22.192 -48.756 1.00 22.24 12 PHE B O 1
ATOM 2486 N N . TYR B 1 13 ? -19.957 24.301 -48.132 1.00 21.94 13 TYR B N 1
ATOM 2487 C CA . TYR B 1 13 ? -19.192 23.834 -46.984 1.00 19.91 13 TYR B CA 1
ATOM 2488 C C . TYR B 1 13 ? -20.009 24.092 -45.730 1.00 26.60 13 TYR B C 1
ATOM 2489 O O . TYR B 1 13 ? -20.554 25.187 -45.512 1.00 26.97 13 TYR B O 1
ATOM 2498 N N . ASP B 1 14 ? -20.138 23.061 -44.925 1.00 22.31 14 ASP B N 1
ATOM 2499 C CA . ASP B 1 14 ? -20.856 23.206 -43.674 1.00 20.49 14 ASP B CA 1
ATOM 2500 C C . ASP B 1 14 ? -19.862 23.431 -42.538 1.00 25.61 14 ASP B C 1
ATOM 2501 O O . ASP B 1 14 ? -19.097 22.534 -42.187 1.00 22.87 14 ASP B O 1
ATOM 2506 N N . GLU B 1 15 ? -19.908 24.621 -41.931 1.00 24.68 15 GLU B N 1
ATOM 2507 C CA . GLU B 1 15 ? -18.965 24.952 -40.870 1.00 27.66 15 GLU B CA 1
ATOM 2508 C C . GLU B 1 15 ? -19.058 24.030 -39.662 1.00 25.29 15 GLU B C 1
ATOM 2509 O O . GLU B 1 15 ? -18.036 23.602 -39.114 1.00 29.09 15 GLU B O 1
ATOM 2515 N N . ALA B 1 16 ? -20.274 23.689 -39.268 1.00 24.64 16 ALA B N 1
ATOM 2516 C CA . ALA B 1 16 ? -20.467 22.906 -38.058 1.00 24.41 16 ALA B CA 1
ATOM 2517 C C . ALA B 1 16 ? -19.835 21.514 -38.139 1.00 30.14 16 ALA B C 1
ATOM 2518 O O . ALA B 1 16 ? -19.285 20.998 -37.153 1.00 31.78 16 ALA B O 1
ATOM 2520 N N . THR B 1 17 ? -19.938 20.881 -39.302 1.00 23.36 17 THR B N 1
ATOM 2521 C CA . THR B 1 17 ? -19.454 19.516 -39.431 1.00 24.03 17 THR B CA 1
ATOM 2522 C C . THR B 1 17 ? -18.250 19.333 -40.389 1.00 21.58 17 THR B C 1
ATOM 2523 O O . THR B 1 17 ? -17.738 18.201 -40.510 1.00 21.47 17 THR B O 1
ATOM 2527 N N . SER B 1 18 ? -17.827 20.415 -41.052 1.00 20.62 18 SER B N 1
ATOM 2528 C CA . SER B 1 18 ? -16.709 20.432 -41.991 1.00 20.94 18 SER B CA 1
ATOM 2529 C C . SER B 1 18 ? -16.974 19.618 -43.246 1.00 19.89 18 SER B C 1
ATOM 2530 O O . SER B 1 18 ? -16.031 19.311 -43.973 1.00 23.02 18 SER B O 1
ATOM 2533 N N . THR B 1 19 ? -18.249 19.321 -43.488 1.00 21.83 19 THR B N 1
ATOM 2534 C CA . THR B 1 19 ? -18.691 18.574 -44.689 1.00 20.28 19 THR B CA 1
ATOM 2535 C C . THR B 1 19 ? -18.755 19.453 -45.892 1.00 25.24 19 THR B C 1
ATOM 2536 O O . THR B 1 19 ? -19.241 20.585 -45.824 1.00 20.88 19 THR B O 1
ATOM 2540 N N . ILE B 1 20 ? -18.262 18.918 -47.015 1.00 19.48 20 ILE B N 1
ATOM 2541 C CA . ILE B 1 20 ? -18.413 19.589 -48.312 1.00 17.74 20 ILE B CA 1
ATOM 2542 C C . ILE B 1 20 ? -19.483 18.831 -49.095 1.00 23.62 20 ILE B C 1
ATOM 2543 O O . ILE B 1 20 ? -19.309 17.644 -49.421 1.00 20.52 20 ILE B O 1
ATOM 2548 N N . SER B 1 21 ? -20.597 19.506 -49.386 1.00 20.89 21 SER B N 1
ATOM 2549 C CA . SER B 1 21 ? -21.662 18.952 -50.237 1.00 20.87 21 SER B CA 1
ATOM 2550 C C . SER B 1 21 ? -21.495 19.540 -51.640 1.00 20.56 21 SER B C 1
ATOM 2551 O O . SER B 1 21 ? -20.876 20.588 -51.856 1.00 19.65 21 SER B O 1
ATOM 2554 N N . TYR B 1 22 ? -21.960 18.801 -52.639 1.00 17.53 22 TYR B N 1
ATOM 2555 C CA . TYR B 1 22 ? -21.824 19.247 -54.018 1.00 19.90 22 TYR B CA 1
ATOM 2556 C C . TYR B 1 22 ? -23.099 19.215 -54.842 1.00 19.28 22 TYR B C 1
ATOM 2557 O O . TYR B 1 22 ? -23.981 18.363 -54.663 1.00 20.67 22 TYR B O 1
ATOM 2566 N N . LEU B 1 23 ? -23.173 20.211 -55.696 1.00 20.41 23 LEU B N 1
ATOM 2567 C CA . LEU B 1 23 ? -24.141 20.201 -56.782 1.00 20.90 23 LEU B CA 1
ATOM 2568 C C . LEU B 1 23 ? -23.344 19.987 -58.100 1.00 19.62 23 LEU B C 1
ATOM 2569 O O . LEU B 1 23 ? -22.423 20.729 -58.399 1.00 19.49 23 LEU B O 1
ATOM 2574 N N . VAL B 1 24 ? -23.636 18.902 -58.788 1.00 19.81 24 VAL B N 1
ATOM 2575 C CA . VAL B 1 24 ? -22.925 18.518 -60.017 1.00 19.40 24 VAL B CA 1
ATOM 2576 C C . VAL B 1 24 ? -23.928 18.523 -61.172 1.00 21.51 24 VAL B C 1
ATOM 2577 O O . VAL B 1 24 ? -24.878 17.732 -61.166 1.00 22.96 24 VAL B O 1
ATOM 2581 N N . MET B 1 25 ? -23.731 19.439 -62.102 1.00 21.63 25 MET B N 1
ATOM 2582 C CA . MET B 1 25 ? -24.726 19.631 -63.161 1.00 22.69 25 MET B CA 1
ATOM 2583 C C . MET B 1 25 ? -24.134 19.457 -64.548 1.00 26.14 25 MET B C 1
ATOM 2584 O O . MET B 1 25 ? -22.986 19.865 -64.829 1.00 21.21 25 MET B O 1
ATOM 2589 N N . ASP B 1 26 ? -24.939 18.831 -65.410 1.00 24.54 26 ASP B N 1
ATOM 2590 C CA . ASP B 1 26 ? -24.678 18.819 -66.853 1.00 24.33 26 ASP B CA 1
ATOM 2591 C C . ASP B 1 26 ? -25.145 20.145 -67.444 1.00 21.09 26 ASP B C 1
ATOM 2592 O O . ASP B 1 26 ? -26.345 20.440 -67.416 1.00 25.10 26 ASP B O 1
ATOM 2597 N N . ARG B 1 27 ? -24.190 20.965 -67.836 1.00 20.14 27 ARG B N 1
ATOM 2598 C CA . ARG B 1 27 ? -24.536 22.297 -68.367 1.00 25.92 27 ARG B CA 1
ATOM 2599 C C . ARG B 1 27 ? -25.488 22.267 -69.575 1.00 29.86 27 ARG B C 1
ATOM 2600 O O . ARG B 1 27 ? -26.178 23.259 -69.800 1.00 30.09 27 ARG B O 1
ATOM 2608 N N . GLU B 1 28 ? -25.547 21.151 -70.297 1.00 28.08 28 GLU B N 1
ATOM 2609 C CA . GLU B 1 28 ? -26.440 21.048 -71.459 1.00 22.51 28 GLU B CA 1
ATOM 2610 C C . GLU B 1 28 ? -27.883 20.732 -71.048 1.00 32.13 28 GLU B C 1
ATOM 2611 O O . GLU B 1 28 ? -28.795 21.560 -71.250 1.00 34.02 28 GLU B O 1
ATOM 2617 N N . THR B 1 29 ? -28.118 19.560 -70.463 1.00 22.22 29 THR B N 1
ATOM 2618 C CA . THR B 1 29 ? -29.473 19.164 -70.108 1.00 23.86 29 THR B CA 1
ATOM 2619 C C . THR B 1 29 ? -29.981 19.855 -68.843 1.00 28.03 29 THR B C 1
ATOM 2620 O O . THR B 1 29 ? -31.199 19.851 -68.568 1.00 25.70 29 THR B O 1
ATOM 2624 N N . ARG B 1 30 ? -29.043 20.387 -68.052 1.00 25.99 30 ARG B N 1
ATOM 2625 C CA . ARG B 1 30 ? -29.332 20.942 -66.699 1.00 27.22 30 ARG B CA 1
ATOM 2626 C C . ARG B 1 30 ? -29.736 19.899 -65.671 1.00 27.20 30 ARG B C 1
ATOM 2627 O O . ARG B 1 30 ? -30.218 20.243 -64.581 1.00 25.27 30 ARG B O 1
ATOM 2635 N N . GLN B 1 31 ? -29.552 18.621 -65.979 1.00 25.41 31 GLN B N 1
ATOM 2636 C CA . GLN B 1 31 ? -29.795 17.596 -64.974 1.00 25.61 31 GLN B CA 1
ATOM 2637 C C . GLN B 1 31 ? -28.622 17.629 -64.013 1.00 21.83 31 GLN B C 1
ATOM 2638 O O . GLN B 1 31 ? -27.487 17.959 -64.412 1.00 23.05 31 GLN B O 1
ATOM 2644 N N . CYS B 1 32 ? -28.909 17.310 -62.757 1.00 23.44 32 CYS B N 1
ATOM 2645 C CA . CYS B 1 32 ? -27.863 17.356 -61.731 1.00 25.17 32 CYS B CA 1
ATOM 2646 C C . CYS B 1 32 ? -27.919 16.252 -60.723 1.00 24.65 32 CYS B C 1
ATOM 2647 O O . CYS B 1 32 ? -28.900 15.531 -60.605 1.00 23.56 32 CYS B O 1
ATOM 2650 N N . ALA B 1 33 ? -26.838 16.166 -59.939 1.00 23.24 33 ALA B N 1
ATOM 2651 C CA . ALA B 1 33 ? -26.717 15.279 -58.782 1.00 23.02 33 ALA B CA 1
ATOM 2652 C C . ALA B 1 33 ? -26.353 16.152 -57.567 1.00 20.54 33 ALA B C 1
ATOM 2653 O O . ALA B 1 33 ? -25.599 17.099 -57.734 1.00 22.90 33 ALA B O 1
ATOM 2655 N N . LEU B 1 34 ? -26.950 15.858 -56.420 1.00 21.55 34 LEU B N 1
ATOM 2656 C CA . LEU B 1 34 ? -26.551 16.491 -55.157 1.00 19.10 34 LEU B CA 1
ATOM 2657 C C . LEU B 1 34 ? -25.835 15.411 -54.385 1.00 23.69 34 LEU B C 1
ATOM 2658 O O . LEU B 1 34 ? -26.384 14.307 -54.209 1.00 26.24 34 LEU B O 1
ATOM 2663 N N . ILE B 1 35 ? -24.621 15.720 -53.918 1.00 19.84 35 ILE B N 1
ATOM 2664 C CA . ILE B 1 35 ? -23.791 14.731 -53.225 1.00 17.11 35 ILE B CA 1
ATOM 2665 C C . ILE B 1 35 ? -23.536 15.143 -51.761 1.00 17.42 35 ILE B C 1
ATOM 2666 O O . ILE B 1 35 ? -23.097 16.279 -51.506 1.00 19.84 35 ILE B O 1
ATOM 2671 N N . ASP B 1 36 ? -23.801 14.205 -50.841 1.00 18.24 36 ASP B N 1
ATOM 2672 C CA . ASP B 1 36 ? -23.439 14.314 -49.425 1.00 19.36 36 ASP B CA 1
ATOM 2673 C C . ASP B 1 36 ? -24.036 15.568 -48.767 1.00 22.20 36 ASP B C 1
ATOM 2674 O O . ASP B 1 36 ? -23.342 16.357 -48.100 1.00 21.54 36 ASP B O 1
ATOM 2679 N N . SER B 1 37 ? -25.332 15.711 -48.961 1.00 20.50 37 SER B N 1
ATOM 2680 C CA . SER B 1 37 ? -26.070 16.840 -48.411 1.00 20.67 37 SER B CA 1
ATOM 2681 C C . SER B 1 37 ? -26.198 16.722 -46.925 1.00 19.08 37 SER B C 1
ATOM 2682 O O . SER B 1 37 ? -26.304 15.625 -46.372 1.00 21.88 37 SER B O 1
ATOM 2685 N N . VAL B 1 38 ? -26.311 17.869 -46.282 1.00 19.63 38 VAL B N 1
ATOM 2686 C CA . VAL B 1 38 ? -26.356 17.927 -44.809 1.00 21.28 38 VAL B CA 1
ATOM 2687 C C . VAL B 1 38 ? -27.729 18.386 -44.260 1.00 19.86 38 VAL B C 1
ATOM 2688 O O . VAL B 1 38 ? -28.277 19.420 -44.705 1.00 23.78 38 VAL B O 1
ATOM 2692 N N . LEU B 1 39 ? -28.284 17.598 -43.349 1.00 23.52 39 LEU B N 1
ATOM 2693 C CA . LEU B 1 39 ? -29.480 17.992 -42.627 1.00 20.53 39 LEU B CA 1
ATOM 2694 C C . LEU B 1 39 ? -28.954 18.504 -41.267 1.00 22.55 39 LEU B C 1
ATOM 2695 O O . LEU B 1 39 ? -28.334 17.754 -40.545 1.00 24.50 39 LEU B O 1
ATOM 2700 N N . ASP B 1 40 ? -29.127 19.788 -40.966 1.00 24.81 40 ASP B N 1
ATOM 2701 C CA . ASP B 1 40 ? -28.570 20.348 -39.729 1.00 23.99 40 ASP B CA 1
ATOM 2702 C C . ASP B 1 40 ? -29.200 19.719 -38.504 1.00 26.23 40 ASP B C 1
ATOM 2703 O O . ASP B 1 40 ? -30.389 19.383 -38.517 1.00 23.93 40 ASP B O 1
ATOM 2708 N N . TYR B 1 41 ? -28.384 19.485 -37.478 1.00 26.06 41 TYR B N 1
ATOM 2709 C CA . TYR B 1 41 ? -28.861 18.781 -36.293 1.00 25.03 41 TYR B CA 1
ATOM 2710 C C . TYR B 1 41 ? -28.220 19.377 -35.053 1.00 21.58 41 TYR B C 1
ATOM 2711 O O . TYR B 1 41 ? -27.016 19.522 -34.990 1.00 25.16 41 TYR B O 1
ATOM 2720 N N . ASP B 1 42 ? -29.046 19.770 -34.081 1.00 23.12 42 ASP B N 1
ATOM 2721 C CA . ASP B 1 42 ? -28.542 20.288 -32.794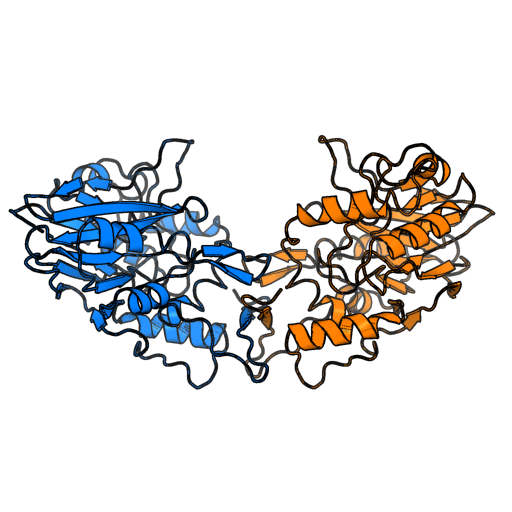 1.00 28.11 42 ASP B CA 1
ATOM 2722 C C . ASP B 1 42 ? -28.668 19.165 -31.774 1.00 21.79 42 ASP B C 1
ATOM 2723 O O . ASP B 1 42 ? -29.761 18.813 -31.364 1.00 22.95 42 ASP B O 1
ATOM 2728 N N . PRO B 1 43 ? -27.544 18.545 -31.397 1.00 23.50 43 PRO B N 1
ATOM 2729 C CA . PRO B 1 43 ? -27.708 17.350 -30.561 1.00 25.45 43 PRO B CA 1
ATOM 2730 C C . PRO B 1 43 ? -28.210 17.698 -29.156 1.00 23.01 43 PRO B C 1
ATOM 2731 O O . PRO B 1 43 ? -28.718 16.815 -28.502 1.00 27.08 43 PRO B O 1
ATOM 2735 N N . LYS B 1 44 ? -28.040 18.939 -28.710 1.00 21.54 44 LYS B N 1
ATOM 2736 C CA . LYS B 1 44 ? -28.461 19.295 -27.336 1.00 23.95 44 LYS B CA 1
ATOM 2737 C C . LYS B 1 44 ? -29.976 19.276 -27.201 1.00 27.75 44 LYS B C 1
ATOM 2738 O O . LYS B 1 44 ? -30.511 18.929 -26.136 1.00 24.26 44 LYS B O 1
ATOM 2744 N N . SER B 1 45 ? -30.668 19.686 -28.274 1.00 28.15 45 SER B N 1
ATOM 2745 C CA . SER B 1 45 ? -32.115 19.857 -28.216 1.00 27.46 45 SER B CA 1
ATOM 2746 C C . SER B 1 45 ? -32.849 18.835 -29.066 1.00 27.71 45 SER B C 1
ATOM 2747 O O . SER B 1 45 ? -34.076 18.763 -29.056 1.00 28.22 45 SER B O 1
ATOM 2750 N N . GLY B 1 46 ? -32.109 18.061 -29.853 1.00 28.14 46 GLY B N 1
ATOM 2751 C CA . GLY B 1 46 ? -32.745 17.117 -30.765 1.00 26.84 46 GLY B CA 1
ATOM 2752 C C . GLY B 1 46 ? -33.450 17.744 -31.952 1.00 27.10 46 GLY B C 1
ATOM 2753 O O . GLY B 1 46 ? -34.356 17.148 -32.524 1.00 27.15 46 GLY B O 1
ATOM 2754 N N . ARG B 1 47 ? -33.032 18.942 -32.344 1.00 25.04 47 ARG B N 1
ATOM 2755 C CA . ARG B 1 47 ? -33.733 19.632 -33.409 1.00 28.18 47 ARG B CA 1
ATOM 2756 C C . ARG B 1 47 ? -32.995 19.497 -34.725 1.00 26.19 47 ARG B C 1
ATOM 2757 O O . ARG B 1 47 ? -31.788 19.752 -34.796 1.00 25.00 47 ARG B O 1
ATOM 2765 N N . THR B 1 48 ? -33.729 19.134 -35.775 1.00 28.20 48 THR B N 1
ATOM 2766 C CA . THR B 1 48 ? -33.192 19.187 -37.110 1.00 28.24 48 THR B CA 1
ATOM 2767 C C . THR B 1 48 ? -33.677 20.462 -37.780 1.00 32.01 48 THR B C 1
ATOM 2768 O O . THR B 1 48 ? -34.681 21.063 -37.383 1.00 29.71 48 THR B O 1
ATOM 2772 N N . CYS B 1 49 ? -32.986 20.839 -38.843 1.00 25.68 49 CYS B N 1
ATOM 2773 C CA . CYS B 1 49 ? -33.228 22.106 -39.497 1.00 26.82 49 CYS B CA 1
ATOM 2774 C C . CYS B 1 49 ? -32.768 21.910 -40.936 1.00 30.64 49 CYS B C 1
ATOM 2775 O O . CYS B 1 49 ? -31.814 21.170 -41.174 1.00 30.35 49 CYS B O 1
ATOM 2778 N N . SER B 1 50 ? -33.397 22.584 -41.899 1.00 30.10 50 SER B N 1
ATOM 2779 C CA . SER B 1 50 ? -33.081 22.322 -43.311 1.00 24.13 50 SER B CA 1
ATOM 2780 C C . SER B 1 50 ? -32.298 23.459 -43.948 1.00 28.15 50 SER B C 1
ATOM 2781 O O . SER B 1 50 ? -32.223 23.536 -45.183 1.00 27.84 50 SER B O 1
ATOM 2784 N N . ALA B 1 51 ? -31.692 24.320 -43.135 1.00 29.03 51 ALA B N 1
ATOM 2785 C CA . ALA B 1 51 ? -31.010 25.510 -43.651 1.00 29.31 51 ALA B CA 1
ATOM 2786 C C . ALA B 1 51 ? -29.948 25.208 -44.713 1.00 36.30 51 ALA B C 1
ATOM 2787 O O . ALA B 1 51 ? -29.944 25.824 -45.781 1.00 29.99 51 ALA B O 1
ATOM 2789 N N . SER B 1 52 ? -29.048 24.275 -44.412 1.00 28.09 52 SER B N 1
ATOM 2790 C CA . SER B 1 52 ? -27.986 23.933 -45.337 1.00 27.31 52 SER B CA 1
ATOM 2791 C C . SER B 1 52 ? -28.575 23.340 -46.607 1.00 26.42 52 SER B C 1
ATOM 2792 O O . SER B 1 52 ? -28.160 23.699 -47.728 1.00 28.31 52 SER B O 1
ATOM 2795 N N . ALA B 1 53 ? -29.538 22.439 -46.438 1.00 24.00 53 ALA B N 1
ATOM 2796 C CA . ALA B 1 53 ? -30.183 21.789 -47.581 1.00 23.61 53 ALA B CA 1
ATOM 2797 C C . ALA B 1 53 ? -30.876 22.806 -48.468 1.00 24.87 53 ALA B C 1
ATOM 2798 O O . ALA B 1 53 ? -30.891 22.662 -49.710 1.00 25.05 53 ALA B O 1
ATOM 2800 N N . ASP B 1 54 ? -31.474 23.815 -47.839 1.00 28.06 54 ASP B N 1
ATOM 2801 C CA . ASP B 1 54 ? -32.200 24.858 -48.576 1.00 30.02 54 ASP B CA 1
ATOM 2802 C C . ASP B 1 54 ? -31.292 25.702 -49.461 1.00 29.92 54 ASP B C 1
ATOM 2803 O O . ASP B 1 54 ? -31.743 26.250 -50.480 1.00 27.49 54 ASP B O 1
ATOM 2808 N N A ARG B 1 55 ? -30.016 25.790 -49.108 0.52 29.00 55 ARG B N 1
ATOM 2809 N N B ARG B 1 55 ? -30.010 25.781 -49.132 0.48 29.04 55 ARG B N 1
ATOM 2810 C CA A ARG B 1 55 ? -29.024 26.414 -49.976 0.52 26.85 55 ARG B CA 1
ATOM 2811 C CA B ARG B 1 55 ? -29.042 26.435 -50.011 0.48 26.88 55 ARG B CA 1
ATOM 2812 C C A ARG B 1 55 ? -28.944 25.660 -51.306 0.52 29.47 55 ARG B C 1
ATOM 2813 C C B ARG B 1 55 ? -28.842 25.653 -51.314 0.48 29.43 55 ARG B C 1
ATOM 2814 O O A ARG B 1 55 ? -28.834 26.264 -52.365 0.52 27.75 55 ARG B O 1
ATOM 2815 O O B ARG B 1 55 ? -28.537 26.233 -52.360 0.48 27.85 55 ARG B O 1
ATOM 2830 N N . LEU B 1 56 ? -28.985 24.335 -51.241 1.00 26.67 56 LEU B N 1
ATOM 2831 C CA . LEU B 1 56 ? -28.897 23.506 -52.442 1.00 24.56 56 LEU B CA 1
ATOM 2832 C C . LEU B 1 56 ? -30.154 23.716 -53.259 1.00 24.97 56 LEU B C 1
ATOM 2833 O O . LEU B 1 56 ? -30.078 23.788 -54.516 1.00 24.09 56 LEU B O 1
ATOM 2838 N N . VAL B 1 57 ? -31.304 23.722 -52.588 1.00 27.18 57 VAL B N 1
ATOM 2839 C CA . VAL B 1 57 ? -32.587 23.906 -53.276 1.00 29.01 57 VAL B CA 1
ATOM 2840 C C . VAL B 1 57 ? -32.581 25.189 -54.079 1.00 29.21 57 VAL B C 1
ATOM 2841 O O . VAL B 1 57 ? -32.988 25.218 -55.269 1.00 25.74 57 VAL B O 1
ATOM 2845 N N . GLU B 1 58 ? -32.085 26.249 -53.449 1.00 26.49 58 GLU B N 1
ATOM 2846 C CA . GLU B 1 58 ? -32.034 27.555 -54.079 1.00 27.53 58 GLU B CA 1
ATOM 2847 C C . GLU B 1 58 ? -31.074 27.603 -55.274 1.00 28.66 58 GLU B C 1
ATOM 2848 O O . GLU B 1 58 ? -31.316 28.280 -56.281 1.00 26.52 58 GLU B O 1
ATOM 2854 N N . ARG B 1 59 ? -29.955 26.903 -55.150 1.00 28.25 59 ARG B N 1
ATOM 2855 C CA . ARG B 1 59 ? -28.978 26.849 -56.208 1.00 32.74 59 ARG B CA 1
ATOM 2856 C C . ARG B 1 59 ? -29.539 26.045 -57.387 1.00 24.08 59 ARG B C 1
ATOM 2857 O O . ARG B 1 59 ? -29.366 26.446 -58.545 1.00 25.77 59 ARG B O 1
ATOM 2865 N N . VAL B 1 60 ? -30.255 24.952 -57.104 1.00 25.06 60 VAL B N 1
ATOM 2866 C CA . VAL B 1 60 ? -30.861 24.147 -58.186 1.00 25.20 60 VAL B CA 1
ATOM 2867 C C . VAL B 1 60 ? -31.828 25.029 -58.969 1.00 23.97 60 VAL B C 1
ATOM 2868 O O . VAL B 1 60 ? -31.801 25.042 -60.221 1.00 26.38 60 VAL B O 1
ATOM 2872 N N . ASN B 1 61 ? -32.652 25.780 -58.234 1.00 23.67 61 ASN B N 1
ATOM 2873 C CA . ASN B 1 61 ? -33.605 26.672 -58.911 1.00 28.83 61 ASN B CA 1
ATOM 2874 C C . ASN B 1 61 ? -32.966 27.834 -59.681 1.00 26.81 61 ASN B C 1
ATOM 2875 O O . ASN B 1 61 ? -33.379 28.135 -60.808 1.00 28.52 61 ASN B O 1
ATOM 2880 N N . GLU B 1 62 ? -31.933 28.432 -59.113 1.00 27.29 62 GLU B N 1
ATOM 2881 C CA . GLU B 1 62 ? -31.151 29.497 -59.749 1.00 25.11 62 GLU B CA 1
ATOM 2882 C C . GLU B 1 62 ? -30.543 29.034 -61.082 1.00 37.55 62 GLU B C 1
ATOM 2883 O O . GLU B 1 62 ? -30.436 29.810 -62.067 1.00 30.27 62 GLU B O 1
ATOM 2889 N N . LEU B 1 63 ? -30.137 27.768 -61.105 1.00 26.71 63 LEU B N 1
ATOM 2890 C CA . LEU B 1 63 ? -29.570 27.132 -62.311 1.00 26.58 63 LEU B CA 1
ATOM 2891 C C . LEU B 1 63 ? -30.613 26.592 -63.284 1.00 26.44 63 LEU B C 1
ATOM 2892 O O . LEU B 1 63 ? -30.242 26.084 -64.330 1.00 28.11 63 LEU B O 1
ATOM 2897 N N . ASN B 1 64 ? -31.885 26.638 -62.923 1.00 29.85 64 ASN B N 1
ATOM 2898 C CA . ASN B 1 64 ? -32.948 25.962 -63.709 1.00 30.81 64 ASN B CA 1
ATOM 2899 C C . ASN B 1 64 ? -32.669 24.490 -63.913 1.00 34.25 64 ASN B C 1
ATOM 2900 O O . ASN B 1 64 ? -32.982 23.908 -64.948 1.00 29.96 64 ASN B O 1
ATOM 2905 N N . ALA B 1 65 ? -32.102 23.878 -62.879 1.00 29.52 65 ALA B N 1
ATOM 2906 C CA . ALA B 1 65 ? -31.706 22.480 -62.942 1.00 25.49 65 ALA B CA 1
ATOM 2907 C C . ALA B 1 65 ? -32.782 21.544 -62.462 1.00 26.40 65 ALA B C 1
ATOM 2908 O O . ALA B 1 65 ? -33.777 21.949 -61.827 1.00 26.97 65 ALA B O 1
ATOM 2910 N N A SER B 1 66 ? -32.572 20.266 -62.752 0.55 24.51 66 SER B N 1
ATOM 2911 N N B SER B 1 66 ? -32.571 20.264 -62.760 0.45 24.53 66 SER B N 1
ATOM 2912 C CA A SER B 1 66 ? -33.476 19.222 -62.332 0.55 26.03 66 SER B CA 1
ATOM 2913 C CA B SER B 1 66 ? -33.475 19.193 -62.384 0.45 26.04 66 SER B CA 1
ATOM 2914 C C A SER B 1 66 ? -32.661 18.103 -61.697 0.55 28.07 66 SER B C 1
ATOM 2915 C C B SER B 1 66 ? -32.658 18.097 -61.703 0.45 28.03 66 SER B C 1
ATOM 2916 O O A SER B 1 66 ? -31.731 17.565 -62.309 0.55 27.42 66 SER B O 1
ATOM 2917 O O B SER B 1 66 ? -31.718 17.561 -62.296 0.45 27.35 66 SER B O 1
ATOM 2922 N N . VAL B 1 67 ? -33.008 17.760 -60.469 1.00 26.70 67 VAL B N 1
ATOM 2923 C CA . VAL B 1 67 ? -32.281 16.733 -59.774 1.00 27.59 67 VAL B CA 1
ATOM 2924 C C . VAL B 1 67 ? -32.621 15.351 -60.338 1.00 25.49 67 VAL B C 1
ATOM 2925 O O . VAL B 1 67 ? -33.776 14.899 -60.306 1.00 28.83 67 VAL B O 1
ATOM 2929 N N . ARG B 1 68 ? -31.576 14.662 -60.775 1.00 27.36 68 ARG B N 1
ATOM 2930 C CA . ARG B 1 68 ? -31.673 13.272 -61.180 1.00 26.41 68 ARG B CA 1
ATOM 2931 C C . ARG B 1 68 ? -31.209 12.298 -60.111 1.00 26.49 68 ARG B C 1
ATOM 2932 O O . ARG B 1 68 ? -31.765 11.198 -59.975 1.00 24.99 68 ARG B O 1
ATOM 2940 N N . TRP B 1 69 ? -30.189 12.694 -59.339 1.00 23.78 69 TRP B N 1
ATOM 2941 C CA . TRP B 1 69 ? -29.583 11.815 -58.344 1.00 22.51 69 TRP B CA 1
ATOM 2942 C C . TRP B 1 69 ? -29.355 12.557 -57.040 1.00 19.92 69 TRP B C 1
ATOM 2943 O O . TRP B 1 69 ? -28.843 13.677 -57.063 1.00 22.04 69 TRP B O 1
ATOM 2954 N N . VAL B 1 70 ? -29.685 11.907 -55.947 1.00 21.43 70 VAL B N 1
ATOM 2955 C CA . VAL B 1 70 ? -29.280 12.379 -54.618 1.00 21.92 70 VAL B CA 1
ATOM 2956 C C . VAL B 1 70 ? -28.321 11.311 -54.109 1.00 21.16 70 VAL B C 1
ATOM 2957 O O . VAL B 1 70 ? -28.745 10.226 -53.692 1.00 23.63 70 VAL B O 1
ATOM 2961 N N . LEU B 1 71 ? -27.024 11.639 -54.106 1.00 21.55 71 LEU B N 1
ATOM 2962 C CA . LEU B 1 71 ? -25.994 10.639 -53.820 1.00 19.62 71 LEU B CA 1
ATOM 2963 C C . LEU B 1 71 ? -25.393 10.801 -52.429 1.00 21.64 71 LEU B C 1
ATOM 2964 O O . LEU B 1 71 ? -25.249 11.920 -51.952 1.00 21.02 71 LEU B O 1
ATOM 2969 N N . GLU B 1 72 ? -24.979 9.678 -51.864 1.00 18.89 72 GLU B N 1
ATOM 2970 C CA . GLU B 1 72 ? -24.188 9.658 -50.634 1.00 20.29 72 GLU B CA 1
ATOM 2971 C C . GLU B 1 72 ? -22.921 8.819 -50.909 1.00 21.18 72 GLU B C 1
ATOM 2972 O O . GLU B 1 72 ? -23.001 7.679 -51.382 1.00 21.31 72 GLU B O 1
ATOM 2978 N N . THR B 1 73 ? -21.754 9.368 -50.579 1.00 17.30 73 THR B N 1
ATOM 2979 C CA . THR B 1 73 ? -20.521 8.579 -50.726 1.00 19.63 73 THR B CA 1
ATOM 2980 C C . THR B 1 73 ? -20.488 7.444 -49.716 1.00 20.23 73 THR B C 1
ATOM 2981 O O . THR B 1 73 ? -19.964 6.372 -50.002 1.00 21.50 73 THR B O 1
ATOM 2985 N N . HIS B 1 74 ? -21.022 7.663 -48.513 1.00 18.64 74 HIS B N 1
ATOM 2986 C CA . HIS B 1 74 ? -20.984 6.624 -47.506 1.00 18.20 74 HIS B CA 1
ATOM 2987 C C . HIS B 1 74 ? -22.015 6.942 -46.431 1.00 19.89 74 HIS B C 1
ATOM 2988 O O . HIS B 1 74 ? -22.678 7.984 -46.529 1.00 20.40 74 HIS B O 1
ATOM 2995 N N . VAL B 1 75 ? -22.187 6.026 -45.493 1.00 20.66 75 VAL B N 1
ATOM 2996 C CA . VAL B 1 75 ? -23.036 6.285 -44.336 1.00 22.36 75 VAL B CA 1
ATOM 2997 C C . VAL B 1 75 ? -22.242 7.130 -43.333 1.00 24.15 75 VAL B C 1
ATOM 2998 O O . VAL B 1 75 ? -21.399 6.625 -42.585 1.00 27.91 75 VAL B O 1
ATOM 3002 N N . HIS B 1 76 ? -22.486 8.427 -43.351 1.00 21.91 76 HIS B N 1
ATOM 3003 C CA . HIS B 1 76 ? -21.678 9.376 -42.608 1.00 19.13 76 HIS B CA 1
ATOM 3004 C C . HIS B 1 76 ? -21.821 9.262 -41.087 1.00 20.14 76 HIS B C 1
ATOM 3005 O O . HIS B 1 76 ? -22.916 9.033 -40.585 1.00 20.66 76 HIS B O 1
ATOM 3012 N N . ALA B 1 77 ? -20.700 9.390 -40.400 1.00 19.01 77 ALA B N 1
ATOM 3013 C CA . ALA B 1 77 ? -20.674 9.358 -38.960 1.00 20.10 77 ALA B CA 1
ATOM 3014 C C . ALA B 1 77 ? -20.695 10.746 -38.390 1.00 19.65 77 ALA B C 1
ATOM 3015 O O . ALA B 1 77 ? -20.780 10.866 -37.153 1.00 22.78 77 ALA B O 1
ATOM 3017 N N . ASP B 1 78 ? -20.590 11.791 -39.177 1.00 22.14 78 ASP B N 1
ATOM 3018 C CA . ASP B 1 78 ? -20.394 13.104 -38.561 1.00 24.77 78 ASP B CA 1
ATOM 3019 C C . ASP B 1 78 ? -21.542 14.067 -38.779 1.00 24.91 78 ASP B C 1
ATOM 3020 O O . ASP B 1 78 ? -21.520 15.176 -38.205 1.00 26.84 78 ASP B O 1
ATOM 3025 N N . HIS B 1 79 ? -22.514 13.692 -39.613 1.00 20.58 79 HIS B N 1
ATOM 3026 C CA . HIS B 1 79 ? -23.647 14.562 -39.875 1.00 20.89 79 HIS B CA 1
ATOM 3027 C C . HIS B 1 79 ? -24.788 13.720 -40.342 1.00 23.49 79 HIS B C 1
ATOM 3028 O O . HIS B 1 79 ? -24.599 12.615 -40.865 1.00 21.27 79 HIS B O 1
ATOM 3035 N N . LEU B 1 80 ? -25.990 14.237 -40.176 1.00 22.41 80 LEU B N 1
ATOM 3036 C CA . LEU B 1 80 ? -27.155 13.627 -40.784 1.00 23.20 80 LEU B CA 1
ATOM 3037 C C . LEU B 1 80 ? -27.298 14.065 -42.221 1.00 20.57 80 LEU B C 1
ATOM 3038 O O . LEU B 1 80 ? -27.058 15.213 -42.561 1.00 21.48 80 LEU B O 1
ATOM 3043 N N . SER B 1 81 ? -27.699 13.113 -43.066 1.00 22.04 81 SER B N 1
ATOM 3044 C CA . SER B 1 81 ? -27.936 13.362 -44.471 1.00 22.03 81 SER B CA 1
ATOM 3045 C C . SER B 1 81 ? -29.256 14.058 -44.713 1.00 22.21 81 SER B C 1
ATOM 3046 O O . SER B 1 81 ? -30.264 13.693 -44.104 1.00 24.89 81 SER B O 1
ATOM 3049 N N . ALA B 1 82 ? -29.259 14.990 -45.661 1.00 24.08 82 ALA B N 1
ATOM 3050 C CA . ALA B 1 82 ? -30.502 15.631 -46.111 1.00 24.32 82 ALA B CA 1
ATOM 3051 C C . ALA B 1 82 ? -31.106 14.984 -47.358 1.00 27.87 82 ALA B C 1
ATOM 3052 O O . ALA B 1 82 ? -31.947 15.593 -48.006 1.00 26.65 82 ALA B O 1
ATOM 3054 N N . ALA B 1 83 ? -30.722 13.750 -47.668 1.00 23.97 83 ALA B N 1
ATOM 3055 C CA . ALA B 1 83 ? -31.146 13.147 -48.933 1.00 23.14 83 ALA B CA 1
ATOM 3056 C C . ALA B 1 83 ? -32.652 12.946 -48.994 1.00 25.91 83 ALA B C 1
ATOM 3057 O O . ALA B 1 83 ? -33.247 13.122 -50.069 1.00 28.54 83 ALA B O 1
ATOM 3059 N N . ALA B 1 84 ? -33.275 12.539 -47.895 1.00 29.72 84 ALA B N 1
ATOM 3060 C CA . ALA B 1 84 ? -34.713 12.303 -47.937 1.00 34.16 84 ALA B CA 1
ATOM 3061 C C . ALA B 1 84 ? -35.464 13.626 -48.060 1.00 32.65 84 ALA B C 1
ATOM 3062 O O . ALA B 1 84 ? -36.440 13.731 -48.826 1.00 30.90 84 ALA B O 1
ATOM 3064 N N . TYR B 1 85 ? -35.021 14.622 -47.301 1.00 30.57 85 TYR B N 1
ATOM 3065 C CA . TYR B 1 85 ? -35.586 15.961 -47.388 1.00 29.25 85 TYR B CA 1
ATOM 3066 C C . TYR B 1 85 ? -35.463 16.512 -48.815 1.00 34.23 85 TYR B C 1
ATOM 3067 O O . TYR B 1 85 ? -36.439 17.033 -49.392 1.00 30.86 85 TYR B O 1
ATOM 3076 N N . LEU B 1 86 ? -34.276 16.388 -49.411 1.00 27.68 86 LEU B N 1
ATOM 3077 C CA . LEU B 1 86 ? -34.087 16.890 -50.767 1.00 24.58 86 LEU B CA 1
ATOM 3078 C C . LEU B 1 86 ? -34.832 16.102 -51.842 1.00 30.53 86 LEU B C 1
ATOM 3079 O O . LEU B 1 86 ? -35.310 16.693 -52.793 1.00 28.16 86 LEU B O 1
ATOM 3084 N N . LYS B 1 87 ? -34.922 14.781 -51.711 1.00 28.27 87 LYS B N 1
ATOM 3085 C CA . LYS B 1 87 ? -35.652 14.008 -52.725 1.00 31.61 87 LYS B CA 1
ATOM 3086 C C . LYS B 1 87 ? -37.132 14.394 -52.674 1.00 35.65 87 LYS B C 1
ATOM 3087 O O . LYS B 1 87 ? -37.823 14.457 -53.708 1.00 32.66 87 LYS B O 1
ATOM 3093 N N . GLU B 1 88 ? -37.623 14.651 -51.472 1.00 35.57 88 GLU B N 1
ATOM 3094 C CA . GLU B 1 88 ? -39.016 15.045 -51.332 1.00 38.80 88 GLU B CA 1
ATOM 3095 C C . GLU B 1 88 ? -39.296 16.390 -51.995 1.00 36.51 88 GLU B C 1
ATOM 3096 O O . GLU B 1 88 ? -40.337 16.569 -52.618 1.00 39.90 88 GLU B O 1
ATOM 3102 N N . LYS B 1 89 ? -38.371 17.331 -51.877 1.00 31.31 89 LYS B N 1
ATOM 3103 C CA . LYS B 1 89 ? -38.597 18.664 -52.401 1.00 35.25 89 LYS B CA 1
ATOM 3104 C C . LYS B 1 89 ? -38.335 18.723 -53.883 1.00 38.22 89 LYS B C 1
ATOM 3105 O O . LYS B 1 89 ? -38.974 19.485 -54.601 1.00 35.46 89 LYS B O 1
ATOM 3111 N N . LEU B 1 90 ? -37.361 17.941 -54.335 1.00 30.58 90 LEU B N 1
ATOM 3112 C CA . LEU B 1 90 ? -36.740 18.179 -55.623 1.00 30.12 90 LEU B CA 1
ATOM 3113 C C . LEU B 1 90 ? -36.865 16.986 -56.560 1.00 26.79 90 LEU B C 1
ATOM 3114 O O . LEU B 1 90 ? -36.648 17.099 -57.746 1.00 32.14 90 LEU B O 1
ATOM 3119 N N . GLY B 1 91 ? -37.243 15.837 -56.016 1.00 32.55 91 GLY B N 1
ATOM 3120 C CA . GLY B 1 91 ? -37.317 14.644 -56.837 1.00 35.63 91 GLY B CA 1
ATOM 3121 C C . GLY B 1 91 ? -35.951 14.012 -57.024 1.00 34.24 91 GLY B C 1
ATOM 3122 O O . GLY B 1 91 ? -34.999 14.318 -56.285 1.00 31.48 91 GLY B O 1
ATOM 3123 N N . GLY B 1 92 ? -35.867 13.111 -57.999 1.00 32.02 92 GLY B N 1
ATOM 3124 C CA . GLY B 1 92 ? -34.650 12.354 -58.246 1.00 28.38 92 GLY B CA 1
ATOM 3125 C C . GLY B 1 92 ? -34.635 11.045 -57.506 1.00 34.04 92 GLY B C 1
ATOM 3126 O O . GLY B 1 92 ? -35.555 10.742 -56.765 1.00 33.90 92 GLY B O 1
ATOM 3127 N N . HIS B 1 93 ? -33.581 10.265 -57.714 1.00 30.12 93 HIS B N 1
ATOM 3128 C CA . HIS B 1 93 ? -33.422 8.996 -57.044 1.00 26.71 93 HIS B CA 1
ATOM 3129 C C . HIS B 1 93 ? -32.226 9.070 -56.106 1.00 23.30 93 HIS B C 1
ATOM 3130 O O . HIS B 1 93 ? -31.173 9.625 -56.477 1.00 25.25 93 HIS B O 1
ATOM 3137 N N . THR B 1 94 ? -32.365 8.446 -54.952 1.00 25.65 94 THR B N 1
ATOM 3138 C CA . THR B 1 94 ? -31.253 8.316 -54.034 1.00 24.53 94 THR B CA 1
ATOM 3139 C C . THR B 1 94 ? -30.405 7.098 -54.431 1.00 29.03 94 THR B C 1
ATOM 3140 O O . THR B 1 94 ? -30.944 6.086 -54.865 1.00 27.71 94 THR B O 1
ATOM 3144 N N . ALA B 1 95 ? -29.081 7.202 -54.293 1.00 26.27 95 ALA B N 1
ATOM 3145 C CA . ALA B 1 95 ? -28.190 6.055 -54.524 1.00 25.66 95 ALA B CA 1
ATOM 3146 C C . ALA B 1 95 ? -27.114 6.013 -53.461 1.00 21.11 95 ALA B C 1
ATOM 3147 O O . ALA B 1 95 ? -26.700 7.064 -52.937 1.00 23.25 95 ALA B O 1
ATOM 3149 N N . ILE B 1 96 ? -26.659 4.800 -53.173 1.00 21.44 96 ILE B N 1
ATOM 3150 C CA . ILE B 1 96 ? -25.594 4.588 -52.218 1.00 21.35 96 ILE B CA 1
ATOM 3151 C C . ILE B 1 96 ? -24.904 3.274 -52.619 1.00 22.32 96 ILE B C 1
ATOM 3152 O O . ILE B 1 96 ? -25.433 2.527 -53.444 1.00 22.24 96 ILE B O 1
ATOM 3157 N N . GLY B 1 97 ? -23.732 2.998 -52.068 1.00 21.50 97 GLY B N 1
ATOM 3158 C CA . GLY B 1 97 ? -23.058 1.745 -52.358 1.00 20.53 97 GLY B CA 1
ATOM 3159 C C . GLY B 1 97 ? -23.826 0.491 -51.999 1.00 20.68 97 GLY B C 1
ATOM 3160 O O . GLY B 1 97 ? -24.494 0.419 -50.974 1.00 21.69 97 GLY B O 1
ATOM 3161 N N . ALA B 1 98 ? -23.727 -0.518 -52.857 1.00 21.60 98 ALA B N 1
ATOM 3162 C CA . ALA B 1 98 ? -24.417 -1.790 -52.594 1.00 23.60 98 ALA B CA 1
ATOM 3163 C C . ALA B 1 98 ? -24.089 -2.467 -51.275 1.00 23.96 98 ALA B C 1
ATOM 3164 O O . ALA B 1 98 ? -24.893 -3.260 -50.760 1.00 25.47 98 ALA B O 1
ATOM 3166 N N . HIS B 1 99 ? -22.921 -2.179 -50.694 1.00 23.47 99 HIS B N 1
ATOM 3167 C CA . HIS B 1 99 ? -22.565 -2.786 -49.426 1.00 22.16 99 HIS B CA 1
ATOM 3168 C C . HIS B 1 99 ? -23.177 -2.078 -48.228 1.00 22.79 99 HIS B C 1
ATOM 3169 O O . HIS B 1 99 ? -22.800 -2.364 -47.094 1.00 23.68 99 HIS B O 1
ATOM 3176 N N . ILE B 1 100 ? -24.125 -1.190 -48.505 1.00 22.43 100 ILE B N 1
ATOM 3177 C CA . ILE B 1 100 ? -24.945 -0.581 -47.446 1.00 24.68 100 ILE B CA 1
ATOM 3178 C C . ILE B 1 100 ? -25.541 -1.671 -46.551 1.00 25.99 100 ILE B C 1
ATOM 3179 O O . ILE B 1 100 ? -25.735 -1.468 -45.357 1.00 24.35 100 ILE B O 1
ATOM 3184 N N . THR B 1 101 ? -25.844 -2.822 -47.150 1.00 25.56 101 THR B N 1
ATOM 3185 C CA . THR B 1 101 ? -26.516 -3.920 -46.438 1.00 28.49 101 THR B CA 1
ATOM 3186 C C . THR B 1 101 ? -25.704 -4.384 -45.252 1.00 27.63 101 THR B C 1
ATOM 3187 O O . THR B 1 101 ? -26.271 -4.696 -44.184 1.00 29.61 101 THR B O 1
ATOM 3191 N N . GLN B 1 102 ? -24.377 -4.364 -45.366 1.00 24.61 102 GLN B N 1
ATOM 3192 C CA . GLN B 1 102 ? -23.497 -4.749 -44.282 1.00 28.65 102 GLN B CA 1
ATOM 3193 C C . GLN B 1 102 ? -23.497 -3.698 -43.137 1.00 26.59 102 GLN B C 1
ATOM 3194 O O . GLN B 1 102 ? -23.435 -4.030 -41.939 1.00 28.14 102 GLN B O 1
ATOM 3200 N N . VAL B 1 103 ? -23.597 -2.427 -43.529 1.00 24.42 103 VAL B N 1
ATOM 3201 C CA . VAL B 1 103 ? -23.682 -1.346 -42.556 1.00 24.42 103 VAL B CA 1
ATOM 3202 C C . VAL B 1 103 ? -25.030 -1.453 -41.858 1.00 23.89 103 VAL B C 1
ATOM 3203 O O . VAL B 1 103 ? -25.090 -1.319 -40.631 1.00 24.84 103 VAL B O 1
ATOM 3207 N N . GLN B 1 104 ? -26.102 -1.684 -42.608 1.00 27.12 104 GLN B N 1
ATOM 3208 C CA . GLN B 1 104 ? -27.427 -1.813 -41.973 1.00 24.48 104 GLN B CA 1
ATOM 3209 C C . GLN B 1 104 ? -27.514 -2.989 -40.997 1.00 30.13 104 GLN B C 1
ATOM 3210 O O . GLN B 1 104 ? -28.126 -2.908 -39.908 1.00 26.08 104 GLN B O 1
ATOM 3216 N N . LYS B 1 105 ? -26.875 -4.086 -41.355 1.00 25.23 105 LYS B N 1
ATOM 3217 C CA . LYS B 1 105 ? -26.870 -5.261 -40.492 1.00 29.57 105 LYS B CA 1
ATOM 3218 C C . LYS B 1 105 ? -26.226 -4.917 -39.160 1.00 34.80 105 LYS B C 1
ATOM 3219 O O . LYS B 1 105 ? -26.770 -5.211 -38.085 1.00 31.79 105 LYS B O 1
ATOM 3225 N N . VAL B 1 106 ? -25.053 -4.303 -39.218 1.00 27.08 106 VAL B N 1
ATOM 3226 C CA . VAL B 1 106 ? -24.292 -3.953 -38.032 1.00 27.45 106 VAL B CA 1
ATOM 3227 C C . VAL B 1 106 ? -25.008 -2.905 -37.176 1.00 26.48 106 VAL B C 1
ATOM 3228 O O . VAL B 1 106 ? -25.171 -3.093 -35.977 1.00 27.93 106 VAL B O 1
ATOM 3232 N N . PHE B 1 107 ? -25.472 -1.828 -37.786 1.00 25.27 107 PHE B N 1
ATOM 3233 C CA . PHE B 1 107 ? -26.095 -0.758 -36.996 1.00 26.81 107 PHE B CA 1
ATOM 3234 C C . PHE B 1 107 ? -27.572 -0.990 -36.673 1.00 26.89 107 PHE B C 1
ATOM 3235 O O . PHE B 1 107 ? -28.082 -0.475 -35.668 1.00 27.44 107 PHE B O 1
ATOM 3243 N N . GLY B 1 108 ? -28.280 -1.751 -37.487 1.00 27.67 108 GLY B N 1
ATOM 3244 C CA . GLY B 1 108 ? -29.601 -2.230 -37.074 1.00 26.74 108 GLY B CA 1
ATOM 3245 C C . GLY B 1 108 ? -29.536 -2.977 -35.743 1.00 29.31 108 GLY B C 1
ATOM 3246 O O . GLY B 1 108 ? -30.385 -2.787 -34.858 1.00 29.45 108 GLY B O 1
ATOM 3247 N N . ALA B 1 109 ? -28.506 -3.782 -35.555 1.00 26.63 109 ALA B N 1
ATOM 3248 C CA . ALA B 1 109 ? -28.302 -4.488 -34.307 1.00 27.76 109 ALA B CA 1
ATOM 3249 C C . ALA B 1 109 ? -27.892 -3.520 -33.184 1.00 33.57 109 ALA B C 1
ATOM 3250 O O . ALA B 1 109 ? -28.435 -3.569 -32.062 1.00 31.79 109 ALA B O 1
ATOM 3252 N N . LEU B 1 110 ? -26.936 -2.634 -33.459 1.00 28.80 110 LEU B N 1
ATOM 3253 C CA . LEU B 1 110 ? -26.432 -1.705 -32.440 1.00 31.41 110 LEU B CA 1
ATOM 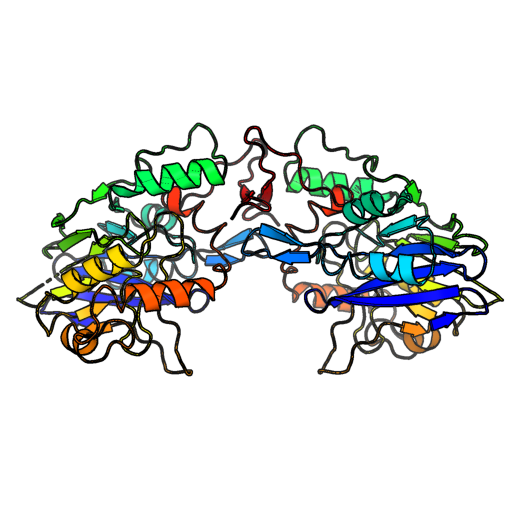3254 C C . LEU B 1 110 ? -27.546 -0.840 -31.850 1.00 26.80 110 LEU B C 1
ATOM 3255 O O . LEU B 1 110 ? -27.590 -0.617 -30.627 1.00 30.41 110 LEU B O 1
ATOM 3260 N N . PHE B 1 111 ? -28.446 -0.371 -32.694 1.00 26.47 111 PHE B N 1
ATOM 3261 C CA . PHE B 1 111 ? -29.496 0.529 -32.267 1.00 27.47 111 PHE B CA 1
ATOM 3262 C C . PHE B 1 111 ? -30.777 -0.231 -31.960 1.00 34.71 111 PHE B C 1
ATOM 3263 O O . PHE B 1 111 ? -31.832 0.367 -31.732 1.00 30.50 111 PHE B O 1
ATOM 3271 N N . ASN B 1 112 ? -30.661 -1.555 -31.957 1.00 28.96 112 ASN B N 1
ATOM 3272 C CA . ASN B 1 112 ? -31.791 -2.473 -31.782 1.00 28.26 112 ASN B CA 1
ATOM 3273 C C . ASN B 1 112 ? -33.008 -2.000 -32.543 1.00 33.37 112 ASN B C 1
ATOM 3274 O O . ASN B 1 112 ? -34.063 -1.776 -31.964 1.00 33.30 112 ASN B O 1
ATOM 3279 N N . ALA B 1 113 ? -32.851 -1.839 -33.853 1.00 30.00 113 ALA B N 1
ATOM 3280 C CA . ALA B 1 113 ? -33.888 -1.235 -34.674 1.00 26.21 113 ALA B CA 1
ATOM 3281 C C . ALA B 1 113 ? -35.200 -1.986 -34.620 1.00 31.84 113 ALA B C 1
ATOM 3282 O O . ALA B 1 113 ? -35.234 -3.199 -34.378 1.00 34.76 113 ALA B O 1
ATOM 3284 N N . GLU B 1 114 ? -36.273 -1.255 -34.896 1.00 36.93 114 GLU B N 1
ATOM 3285 C CA . GLU B 1 114 ? -37.621 -1.794 -34.882 1.00 39.85 114 GLU B CA 1
ATOM 3286 C C . GLU B 1 114 ? -37.740 -2.871 -35.965 1.00 53.65 114 GLU B C 1
ATOM 3287 O O . GLU B 1 114 ? -36.995 -2.856 -36.944 1.00 45.43 114 GLU B O 1
ATOM 3293 N N A PRO B 1 115 ? -38.685 -3.814 -35.828 0.50 55.57 115 PRO B N 1
ATOM 3294 N N B PRO B 1 115 ? -38.649 -3.829 -35.727 0.50 55.60 115 PRO B N 1
ATOM 3295 C CA A PRO B 1 115 ? -38.615 -4.993 -36.711 0.50 54.79 115 PRO B CA 1
ATOM 3296 C CA B PRO B 1 115 ? -39.022 -4.892 -36.653 0.50 56.11 115 PRO B CA 1
ATOM 3297 C C A PRO B 1 115 ? -39.086 -4.811 -38.167 0.50 55.36 115 PRO B C 1
ATOM 3298 C C B PRO B 1 115 ? -39.797 -4.324 -37.824 0.50 55.60 115 PRO B C 1
ATOM 3299 O O A PRO B 1 115 ? -39.408 -5.800 -38.825 0.50 58.97 115 PRO B O 1
ATOM 3300 O O B PRO B 1 115 ? -41.004 -4.523 -37.944 0.50 60.77 115 PRO B O 1
ATOM 3307 N N . GLY B 1 116 ? -39.096 -3.580 -38.662 1.00 57.03 116 GLY B N 1
ATOM 3308 C CA . GLY B 1 116 ? -39.579 -3.264 -39.990 1.00 51.36 116 GLY B CA 1
ATOM 3309 C C . GLY B 1 116 ? -38.453 -2.567 -40.729 1.00 57.29 116 GLY B C 1
ATOM 3310 O O . GLY B 1 116 ? -38.577 -2.183 -41.896 1.00 56.13 116 GLY B O 1
ATOM 3311 N N . PHE B 1 117 ? -37.341 -2.392 -40.021 1.00 42.60 117 PHE B N 1
ATOM 3312 C CA . PHE B 1 117 ? -36.159 -1.760 -40.591 1.00 39.17 117 PHE B CA 1
ATOM 3313 C C . PHE B 1 117 ? -35.471 -2.737 -41.535 1.00 39.95 117 PHE B C 1
ATOM 3314 O O . PHE B 1 117 ? -34.975 -3.779 -41.122 1.00 37.32 117 PHE B O 1
ATOM 3322 N N . ALA B 1 118 ? -35.454 -2.383 -42.810 1.00 38.59 118 ALA B N 1
ATOM 3323 C CA . ALA B 1 118 ? -34.886 -3.249 -43.848 1.00 39.11 118 ALA B CA 1
ATOM 3324 C C . ALA B 1 118 ? -33.360 -3.255 -43.792 1.00 36.64 118 ALA B C 1
ATOM 3325 O O . ALA B 1 118 ? -32.749 -2.216 -43.560 1.00 34.66 118 ALA B O 1
ATOM 3327 N N . ARG B 1 119 ? -32.746 -4.424 -43.956 1.00 28.77 119 ARG B N 1
ATOM 3328 C CA A ARG B 1 119 ? -31.293 -4.544 -43.992 0.56 29.33 119 ARG B CA 1
ATOM 3329 C CA B ARG B 1 119 ? -31.289 -4.511 -43.995 0.44 29.37 119 ARG B CA 1
ATOM 3330 C C . ARG B 1 119 ? -30.770 -4.843 -45.405 1.00 30.99 119 ARG B C 1
ATOM 3331 O O . ARG B 1 119 ? -29.624 -5.290 -45.566 1.00 34.40 119 ARG B O 1
ATOM 3346 N N . ASP B 1 120 ? -31.603 -4.605 -46.398 1.00 30.13 120 ASP B N 1
ATOM 3347 C CA . ASP B 1 120 ? -31.259 -4.924 -47.790 1.00 27.52 120 ASP B CA 1
ATOM 3348 C C . ASP B 1 120 ? -31.135 -3.669 -48.669 1.00 29.01 120 ASP B C 1
ATOM 3349 O O . ASP B 1 120 ? -31.172 -3.750 -49.907 1.00 33.29 120 ASP B O 1
ATOM 3354 N N . GLY B 1 121 ? -31.014 -2.510 -48.016 1.00 28.46 121 GLY B N 1
ATOM 3355 C CA . GLY B 1 121 ? -30.854 -1.255 -48.728 1.00 28.28 121 GLY B CA 1
ATOM 3356 C C . GLY B 1 121 ? -32.052 -0.751 -49.503 1.00 28.09 121 GLY B C 1
ATOM 3357 O O . GLY B 1 121 ? -31.922 0.159 -50.328 1.00 29.36 121 GLY B O 1
ATOM 3358 N N . SER B 1 122 ? -33.233 -1.340 -49.282 1.00 33.62 122 SER B N 1
ATOM 3359 C CA . SER B 1 122 ? -34.430 -0.935 -50.029 1.00 34.48 122 SER B CA 1
ATOM 3360 C C . SER B 1 122 ? -34.976 0.459 -49.698 1.00 36.85 122 SER B C 1
ATOM 3361 O O . SER B 1 122 ? -35.847 0.971 -50.406 1.00 35.85 122 SER B O 1
ATOM 3364 N N . GLN B 1 123 ? -34.443 1.069 -48.644 1.00 31.16 123 GLN B N 1
ATOM 3365 C CA . GLN B 1 123 ? -34.765 2.450 -48.310 1.00 43.76 123 GLN B CA 1
ATOM 3366 C C . GLN B 1 123 ? -34.201 3.379 -49.373 1.00 34.84 123 GLN B C 1
ATOM 3367 O O . GLN B 1 123 ? -34.684 4.498 -49.541 1.00 34.66 123 GLN B O 1
ATOM 3373 N N . PHE B 1 124 ? -33.163 2.910 -50.071 1.00 29.27 124 PHE B N 1
ATOM 3374 C CA . PHE B 1 124 ? -32.525 3.693 -51.145 1.00 27.63 124 PHE B CA 1
ATOM 3375 C C . PHE B 1 124 ? -33.068 3.297 -52.507 1.00 30.06 124 PHE B C 1
ATOM 3376 O O . PHE B 1 124 ? -33.390 2.127 -52.749 1.00 31.81 124 PHE B O 1
ATOM 3384 N N . ASP B 1 125 ? -33.162 4.245 -53.427 1.00 26.21 125 ASP B N 1
ATOM 3385 C CA . ASP B 1 125 ? -33.705 3.915 -54.751 1.00 30.94 125 ASP B CA 1
ATOM 3386 C C . ASP B 1 125 ? -32.781 3.027 -55.585 1.00 28.51 125 ASP B C 1
ATOM 3387 O O . ASP B 1 125 ? -33.232 2.136 -56.309 1.00 33.16 125 ASP B O 1
ATOM 3392 N N . VAL B 1 126 ? -31.475 3.262 -55.476 1.00 28.30 126 VAL B N 1
ATOM 3393 C CA . VAL B 1 126 ? -30.517 2.580 -56.344 1.00 27.06 126 VAL B CA 1
ATOM 3394 C C . VAL B 1 126 ? -29.297 2.161 -55.523 1.00 27.18 126 VAL B C 1
ATOM 3395 O O . VAL B 1 126 ? -28.808 2.954 -54.730 1.00 26.73 126 VAL B O 1
ATOM 3399 N N . LEU B 1 127 ? -28.825 0.925 -55.689 1.00 23.93 127 LEU B N 1
ATOM 3400 C CA . LEU B 1 127 ? -27.606 0.459 -55.007 1.00 23.42 127 LEU B CA 1
ATOM 3401 C C . LEU B 1 127 ? -26.540 0.326 -56.069 1.00 23.41 127 LEU B C 1
ATOM 3402 O O . LEU B 1 127 ? -26.751 -0.344 -57.089 1.00 30.01 127 LEU B O 1
ATOM 3407 N N . LEU B 1 128 ? -25.399 0.954 -55.861 1.00 22.69 128 LEU B N 1
ATOM 3408 C CA . LEU B 1 128 ? -24.369 1.070 -56.920 1.00 22.80 128 LEU B CA 1
ATOM 3409 C C . LEU B 1 128 ? -23.235 0.079 -56.692 1.00 22.18 128 LEU B C 1
ATOM 3410 O O . LEU B 1 128 ? -22.732 -0.081 -55.586 1.00 21.75 128 LEU B O 1
ATOM 3415 N N . GLU B 1 129 ? -22.859 -0.637 -57.740 1.00 21.84 129 GLU B N 1
ATOM 3416 C CA . GLU B 1 129 ? -21.741 -1.565 -57.697 1.00 22.46 129 GLU B CA 1
ATOM 3417 C C . GLU B 1 129 ? -20.433 -0.957 -58.217 1.00 17.60 129 GLU B C 1
ATOM 3418 O O . GLU B 1 129 ? -20.434 0.087 -58.895 1.00 19.71 129 GLU B O 1
ATOM 3424 N N . ASP B 1 130 ? -19.311 -1.616 -57.912 1.00 19.57 130 ASP B N 1
ATOM 3425 C CA . ASP B 1 130 ? -18.017 -1.136 -58.392 1.00 18.65 130 ASP B CA 1
ATOM 3426 C C . ASP B 1 130 ? -17.972 -1.037 -59.909 1.00 19.05 130 ASP B C 1
ATOM 3427 O O . ASP B 1 130 ? -18.315 -2.013 -60.600 1.00 20.51 130 ASP B O 1
ATOM 3432 N N . GLU B 1 131 ? -17.561 0.133 -60.390 1.00 16.49 131 GLU B N 1
ATOM 3433 C CA . GLU B 1 131 ? -17.382 0.470 -61.796 1.00 18.55 131 GLU B CA 1
ATOM 3434 C C . GLU B 1 131 ? -18.678 0.551 -62.559 1.00 19.89 131 GLU B C 1
ATOM 3435 O O . GLU B 1 131 ? -18.649 0.627 -63.780 1.00 21.90 131 GLU B O 1
ATOM 3441 N N . GLU B 1 132 ? -19.806 0.590 -61.856 1.00 20.43 132 GLU B N 1
ATOM 3442 C CA . GLU B 1 132 ? -21.101 0.731 -62.532 1.00 23.77 132 GLU B CA 1
ATOM 3443 C C . GLU B 1 132 ? -21.335 2.129 -63.101 1.00 22.38 132 GLU B C 1
ATOM 3444 O O . GLU B 1 132 ? -21.152 3.132 -62.389 1.00 20.77 132 GLU B O 1
ATOM 3450 N N . GLY B 1 133 ? -21.748 2.241 -64.364 1.00 18.87 133 GLY B N 1
ATOM 3451 C CA . GLY B 1 133 ? -21.961 3.556 -64.901 1.00 17.59 133 GLY B CA 1
ATOM 3452 C C . GLY B 1 133 ? -23.329 4.104 -64.555 1.00 19.13 133 GLY B C 1
ATOM 3453 O O . GLY B 1 133 ? -24.291 3.366 -64.298 1.00 23.27 133 GLY B O 1
ATOM 3454 N N . PHE B 1 134 ? -23.375 5.424 -64.503 1.00 20.48 134 PHE B N 1
ATOM 3455 C CA . PHE B 1 134 ? -24.654 6.148 -64.385 1.00 20.70 134 PHE B CA 1
ATOM 3456 C C . PHE B 1 134 ? -24.500 7.494 -65.085 1.00 22.18 134 PHE B C 1
ATOM 3457 O O . PHE B 1 134 ? -23.392 7.955 -65.375 1.00 24.43 134 PHE B O 1
ATOM 3465 N N A ARG B 1 135 ? -25.639 8.112 -65.405 0.60 22.76 135 ARG B N 1
ATOM 3466 N N B ARG B 1 135 ? -25.617 8.113 -65.452 0.40 22.82 135 ARG B N 1
ATOM 3467 C CA A ARG B 1 135 ? -25.645 9.330 -66.209 0.60 19.88 135 ARG B CA 1
ATOM 3468 C CA B ARG B 1 135 ? -25.516 9.339 -66.231 0.40 19.66 135 ARG B CA 1
ATOM 3469 C C A ARG B 1 135 ? -26.158 10.519 -65.439 0.60 18.74 135 ARG B C 1
ATOM 3470 C C B ARG B 1 135 ? -26.164 10.510 -65.515 0.40 18.74 135 ARG B C 1
ATOM 3471 O O A ARG B 1 135 ? -27.090 10.379 -64.636 0.60 23.54 135 ARG B O 1
ATOM 3472 O O B ARG B 1 135 ? -27.157 10.347 -64.799 0.40 23.93 135 ARG B O 1
ATOM 3487 N N . ILE B 1 136 ? -25.577 11.683 -65.695 1.00 22.75 136 ILE B N 1
ATOM 3488 C CA . ILE B 1 136 ? -26.164 12.922 -65.213 1.00 22.41 136 ILE B CA 1
ATOM 3489 C C . ILE B 1 136 ? -26.372 13.728 -66.489 1.00 21.00 136 ILE B C 1
ATOM 3490 O O . ILE B 1 136 ? -25.469 14.397 -67.002 1.00 23.99 136 ILE B O 1
ATOM 3495 N N . GLY B 1 137 ? -27.572 13.627 -67.032 1.00 24.20 137 GLY B N 1
ATOM 3496 C CA . GLY B 1 137 ? -27.822 14.189 -68.350 1.00 24.55 137 GLY B CA 1
ATOM 3497 C C . GLY B 1 137 ? -26.898 13.530 -69.367 1.00 22.32 137 GLY B C 1
ATOM 3498 O O . GLY B 1 137 ? -26.835 12.298 -69.412 1.00 23.97 137 GLY B O 1
ATOM 3499 N N . ASN B 1 138 ? -26.165 14.321 -70.131 1.00 22.06 138 ASN B N 1
ATOM 3500 C CA . ASN B 1 138 ? -25.225 13.767 -71.102 1.00 26.68 138 ASN B CA 1
ATOM 3501 C C . ASN B 1 138 ? -23.884 13.396 -70.472 1.00 26.10 138 ASN B C 1
ATOM 3502 O O . ASN B 1 138 ? -23.009 12.849 -71.183 1.00 30.05 138 ASN B O 1
ATOM 3507 N N . LEU B 1 139 ? -23.689 13.723 -69.179 1.00 22.56 139 LEU B N 1
ATOM 3508 C CA . LEU B 1 139 ? -22.409 13.419 -68.517 1.00 23.73 139 LEU B CA 1
ATOM 3509 C C . LEU B 1 139 ? -22.372 11.917 -68.174 1.00 22.52 139 LEU B C 1
ATOM 3510 O O . LEU B 1 139 ? -23.334 11.346 -67.630 1.00 26.47 139 LEU B O 1
ATOM 3515 N N . GLN B 1 140 ? -21.263 11.270 -68.522 1.00 21.96 140 GLN B N 1
ATOM 3516 C CA . GLN B 1 140 ? -21.050 9.898 -68.108 1.00 19.53 140 GLN B CA 1
ATOM 3517 C C . GLN B 1 140 ? -20.344 9.858 -66.756 1.00 20.35 140 GLN B C 1
ATOM 3518 O O . GLN B 1 140 ? -19.259 10.389 -66.597 1.00 22.45 140 GLN B O 1
ATOM 3524 N N . ALA B 1 141 ? -20.982 9.188 -65.825 1.00 19.30 141 ALA B N 1
ATOM 3525 C CA . ALA B 1 141 ? -20.407 8.976 -64.492 1.00 19.85 141 ALA B CA 1
ATOM 3526 C C . ALA B 1 141 ? -20.137 7.511 -64.229 1.00 22.34 141 ALA B C 1
ATOM 3527 O O . ALA B 1 141 ? -20.657 6.628 -64.899 1.00 19.43 141 ALA B O 1
ATOM 3529 N N . ARG B 1 142 ? -19.364 7.221 -63.182 1.00 18.86 142 ARG B N 1
ATOM 3530 C CA . ARG B 1 142 ? -19.117 5.841 -62.831 1.00 19.54 142 ARG B CA 1
ATOM 3531 C C . ARG B 1 142 ? -18.951 5.788 -61.321 1.00 18.00 142 ARG B C 1
ATOM 3532 O O . ARG B 1 142 ? -18.293 6.645 -60.717 1.00 20.34 142 ARG B O 1
ATOM 3540 N N . ALA B 1 143 ? -19.596 4.816 -60.699 1.00 15.73 143 ALA B N 1
ATOM 3541 C CA . ALA B 1 143 ? -19.404 4.615 -59.268 1.00 15.68 143 ALA B CA 1
ATOM 3542 C C . ALA B 1 143 ? -18.205 3.703 -59.035 1.00 17.23 143 ALA B C 1
ATOM 3543 O O . ALA B 1 143 ? -18.049 2.707 -59.706 1.00 19.69 143 ALA B O 1
ATOM 3545 N N . LEU B 1 144 ? -17.356 4.017 -58.065 1.00 17.87 144 LEU B N 1
ATOM 3546 C CA . LEU B 1 144 ? -16.239 3.152 -57.742 1.00 18.51 144 LEU B CA 1
ATOM 3547 C C . LEU B 1 144 ? -16.364 2.776 -56.276 1.00 16.18 144 LEU B C 1
ATOM 3548 O O . LEU B 1 144 ? -16.606 3.632 -55.413 1.00 17.45 144 LEU B O 1
ATOM 3553 N N . HIS B 1 145 ? -16.298 1.487 -55.978 1.00 16.41 145 HIS B N 1
ATOM 3554 C CA . HIS B 1 145 ? -16.274 1.011 -54.608 1.00 16.47 145 HIS B CA 1
ATOM 3555 C C . HIS B 1 145 ? -14.916 1.197 -54.017 1.00 17.79 145 HIS B C 1
ATOM 3556 O O . HIS B 1 145 ? -13.929 0.575 -54.419 1.00 17.71 145 HIS B O 1
ATOM 3563 N N . THR B 1 146 ? -14.859 2.088 -53.021 1.00 16.21 146 THR B N 1
ATOM 3564 C CA . THR B 1 146 ? -13.573 2.484 -52.445 1.00 17.56 146 THR B CA 1
ATOM 3565 C C . THR B 1 146 ? -13.626 2.374 -50.932 1.00 18.02 146 THR B C 1
ATOM 3566 O O . THR B 1 146 ? -13.574 3.371 -50.229 1.00 17.09 146 THR B O 1
ATOM 3570 N N . PRO B 1 147 ? -13.780 1.163 -50.406 1.00 16.55 147 PRO B N 1
ATOM 3571 C CA . PRO B 1 147 ? -13.936 0.976 -48.967 1.00 16.74 147 PRO B CA 1
ATOM 3572 C C . PRO B 1 147 ? -12.656 1.233 -48.172 1.00 16.02 147 PRO B C 1
ATOM 3573 O O . PRO B 1 147 ? -11.552 1.423 -48.686 1.00 16.36 147 PRO B O 1
ATOM 3577 N N . GLY B 1 148 ? -12.823 1.204 -46.844 1.00 16.15 148 GLY B N 1
ATOM 3578 C CA . GLY B 1 148 ? -11.670 1.273 -45.936 1.00 17.91 148 GLY B CA 1
ATOM 3579 C C . GLY B 1 148 ? -12.021 2.152 -44.745 1.00 17.75 148 GLY B C 1
ATOM 3580 O O . GLY B 1 148 ? -11.876 1.749 -43.577 1.00 17.14 148 GLY B O 1
ATOM 3581 N N . HIS B 1 149 ? -12.514 3.356 -45.028 1.00 16.45 149 HIS B N 1
ATOM 3582 C CA . HIS B 1 149 ? -13.176 4.188 -43.970 1.00 17.67 149 HIS B CA 1
ATOM 3583 C C . HIS B 1 149 ? -14.497 3.556 -43.502 1.00 15.49 149 HIS B C 1
ATOM 3584 O O . HIS B 1 149 ? -14.787 3.487 -42.306 1.00 18.00 149 HIS B O 1
ATOM 3591 N N . THR B 1 150 ? -15.271 2.991 -44.424 1.00 18.90 150 THR B N 1
ATOM 3592 C CA . THR B 1 150 ? -16.384 2.103 -44.142 1.00 16.84 150 THR B CA 1
ATOM 3593 C C . THR B 1 150 ? -16.355 0.996 -45.200 1.00 19.68 150 THR B C 1
ATOM 3594 O O . THR B 1 150 ? -15.698 1.139 -46.237 1.00 20.33 150 THR B O 1
ATOM 3598 N N A PRO B 1 151 ? -17.087 -0.105 -44.969 0.60 18.67 151 PRO B N 1
ATOM 3599 N N B PRO B 1 151 ? -17.091 -0.099 -44.961 0.40 18.81 151 PRO B N 1
ATOM 3600 C CA A PRO B 1 151 ? -17.105 -1.165 -45.985 0.60 20.31 151 PRO B CA 1
ATOM 3601 C CA B PRO B 1 151 ? -17.118 -1.172 -45.959 0.40 20.38 151 PRO B CA 1
ATOM 3602 C C A PRO B 1 151 ? -17.858 -0.788 -47.253 0.60 22.76 151 PRO B C 1
ATOM 3603 C C B PRO B 1 151 ? -17.892 -0.813 -47.228 0.40 22.70 151 PRO B C 1
ATOM 3604 O O A PRO B 1 151 ? -17.769 -1.529 -48.237 0.60 21.04 151 PRO B O 1
ATOM 3605 O O B PRO B 1 151 ? -17.818 -1.570 -48.200 0.40 20.99 151 PRO B O 1
ATOM 3612 N N . ALA B 1 152 ? -18.618 0.303 -47.223 1.00 20.28 152 ALA B N 1
ATOM 3613 C CA . ALA B 1 152 ? -19.538 0.610 -48.305 1.00 20.44 152 ALA B CA 1
ATOM 3614 C C . ALA B 1 152 ? -19.188 1.833 -49.130 1.00 18.63 152 ALA B C 1
ATOM 3615 O O . ALA B 1 152 ? -19.877 2.145 -50.097 1.00 19.91 152 ALA B O 1
ATOM 3617 N N . CYS B 1 153 ? -18.143 2.549 -48.735 1.00 17.62 153 CYS B N 1
ATOM 3618 C CA . CYS B 1 153 ? -17.793 3.824 -49.354 1.00 17.19 153 CYS B CA 1
ATOM 3619 C C . CYS B 1 153 ? -17.691 3.725 -50.863 1.00 20.15 153 CYS B C 1
ATOM 3620 O O . CYS B 1 153 ? -17.046 2.806 -51.380 1.00 18.99 153 CYS B O 1
ATOM 3623 N N . MET B 1 154 ? -18.263 4.722 -51.515 1.00 16.09 154 MET B N 1
ATOM 3624 C CA . MET B 1 154 ? -18.129 4.865 -52.965 1.00 17.31 154 MET B CA 1
ATOM 3625 C C . MET B 1 154 ? -17.467 6.182 -53.305 1.00 16.97 154 MET B C 1
ATOM 3626 O O . MET B 1 154 ? -17.610 7.168 -52.553 1.00 19.08 154 MET B O 1
ATOM 3631 N N . SER B 1 155 ? -16.797 6.196 -54.453 1.00 15.97 155 SER B N 1
ATOM 3632 C CA . SER B 1 155 ? -16.319 7.436 -55.056 1.00 14.29 155 SER B CA 1
ATOM 3633 C C . SER B 1 155 ? -17.059 7.590 -56.376 1.00 17.48 155 SER B C 1
ATOM 3634 O O . SER B 1 155 ? -17.380 6.598 -57.031 1.00 19.25 155 SER B O 1
ATOM 3637 N N . PHE B 1 156 ? -17.323 8.821 -56.765 1.00 16.18 156 PHE B N 1
ATOM 3638 C CA . PHE B 1 156 ? -18.058 9.063 -58.020 1.00 15.40 156 PHE B CA 1
ATOM 3639 C C . PHE B 1 156 ? -17.171 9.759 -59.016 1.00 17.81 156 PHE B C 1
ATOM 3640 O O . PHE B 1 156 ? -16.727 10.865 -58.808 1.00 18.45 156 PHE B O 1
ATOM 3648 N N A MET B 1 157 ? -16.905 9.069 -60.141 0.65 18.09 157 MET B N 1
ATOM 3649 N N B MET B 1 157 ? -16.907 9.085 -60.138 0.35 18.18 157 MET B N 1
ATOM 3650 C CA A MET B 1 157 ? -16.078 9.566 -61.232 0.65 16.85 157 MET B CA 1
ATOM 3651 C CA B MET B 1 157 ? -16.056 9.638 -61.181 0.35 16.71 157 MET B CA 1
ATOM 3652 C C A MET B 1 157 ? -17.007 10.207 -62.276 0.65 18.36 157 MET B C 1
ATOM 3653 C C B MET B 1 157 ? -16.918 10.164 -62.330 0.35 18.03 157 MET B C 1
ATOM 3654 O O A MET B 1 157 ? -18.104 9.678 -62.520 0.65 20.11 157 MET B O 1
ATOM 3655 O O B MET B 1 157 ? -17.841 9.486 -62.763 0.35 20.72 157 MET B O 1
ATOM 3664 N N . ILE B 1 158 ? -16.618 11.370 -62.803 1.00 16.80 158 ILE B N 1
ATOM 3665 C CA . ILE B 1 158 ? -17.441 12.008 -63.865 1.00 19.07 158 ILE B CA 1
ATOM 3666 C C . ILE B 1 158 ? -16.456 12.563 -64.837 1.00 23.35 158 ILE B C 1
ATOM 3667 O O . ILE B 1 158 ? -15.445 13.127 -64.442 1.00 23.39 158 ILE B O 1
ATOM 3672 N N A GLU B 1 159 ? -16.728 12.428 -66.136 0.54 21.97 159 GLU B N 1
ATOM 3673 N N B GLU B 1 159 ? -16.767 12.398 -66.129 0.46 21.93 159 GLU B N 1
ATOM 3674 C CA A GLU B 1 159 ? -15.776 12.881 -67.139 0.54 22.64 159 GLU B CA 1
ATOM 3675 C CA B GLU B 1 159 ? -15.906 12.823 -67.221 0.46 23.19 159 GLU B CA 1
ATOM 3676 C C A GLU B 1 159 ? -16.480 13.737 -68.188 0.54 23.73 159 GLU B C 1
ATOM 3677 C C B GLU B 1 159 ? -16.587 13.905 -68.075 0.46 23.17 159 GLU B C 1
ATOM 3678 O O A GLU B 1 159 ? -17.641 13.506 -68.486 0.54 22.55 159 GLU B O 1
ATOM 3679 O O B GLU B 1 159 ? -17.809 13.973 -68.180 0.46 18.48 159 GLU B O 1
ATOM 3690 N N . ASP B 1 160 ? -15.766 14.742 -68.684 1.00 21.21 160 ASP B N 1
ATOM 3691 C CA . ASP B 1 160 ? -16.243 15.544 -69.824 1.00 23.15 160 ASP B CA 1
ATOM 3692 C C . ASP B 1 160 ? -15.073 16.037 -70.587 1.00 24.13 160 ASP B C 1
ATOM 3693 O O . ASP B 1 160 ? -14.149 16.604 -70.030 1.00 22.81 160 ASP B O 1
ATOM 3698 N N . ALA B 1 161 ? -15.172 15.898 -71.924 1.00 22.10 161 ALA B N 1
ATOM 3699 C CA . ALA B 1 161 ? -14.176 16.484 -72.823 1.00 25.76 161 ALA B CA 1
ATOM 3700 C C . ALA B 1 161 ? -12.767 16.066 -72.459 1.00 21.77 161 ALA B C 1
ATOM 3701 O O . ALA B 1 161 ? -11.845 16.867 -72.519 1.00 25.26 161 ALA B O 1
ATOM 3703 N N . GLY B 1 162 ? -12.633 14.801 -72.062 1.00 24.02 162 GLY B N 1
ATOM 3704 C CA . GLY B 1 162 ? -11.333 14.227 -71.789 1.00 23.96 162 GLY B CA 1
ATOM 3705 C C . GLY B 1 162 ? -10.788 14.537 -70.395 1.00 27.39 162 GLY B C 1
ATOM 3706 O O . GLY B 1 162 ? -9.673 14.140 -70.116 1.00 27.31 162 GLY B O 1
ATOM 3707 N N . GLU B 1 163 ? -11.526 15.289 -69.574 1.00 20.35 163 GLU B N 1
ATOM 3708 C CA . GLU B 1 163 ? -11.070 15.585 -68.203 1.00 19.87 163 GLU B CA 1
ATOM 3709 C C . GLU B 1 163 ? -11.909 14.822 -67.227 1.00 26.04 163 GLU B C 1
ATOM 3710 O O . GLU B 1 163 ? -13.091 14.649 -67.426 1.00 26.70 163 GLU B O 1
ATOM 3716 N N . ILE B 1 164 ? -11.313 14.404 -66.105 1.00 21.14 164 ILE B N 1
ATOM 3717 C CA . ILE B 1 164 ? -12.040 13.580 -65.133 1.00 19.30 164 ILE B CA 1
ATOM 3718 C C . ILE B 1 164 ? -12.090 14.280 -63.777 1.00 19.42 164 ILE B C 1
ATOM 3719 O O . ILE B 1 164 ? -11.141 14.975 -63.380 1.00 21.04 164 ILE B O 1
ATOM 3724 N N . ALA B 1 165 ? -13.232 14.141 -63.121 1.00 15.99 165 ALA B N 1
ATOM 3725 C CA . ALA B 1 165 ? -13.313 14.532 -61.684 1.00 17.50 165 ALA B CA 1
ATOM 3726 C C . ALA B 1 165 ? -13.727 13.337 -60.902 1.00 17.28 165 ALA B C 1
ATOM 3727 O O . ALA B 1 165 ? -14.479 12.505 -61.361 1.00 18.79 165 ALA B O 1
ATOM 3729 N N . VAL B 1 166 ? -13.244 13.226 -59.649 1.00 16.13 166 VAL B N 1
ATOM 3730 C CA . VAL B 1 166 ? -13.715 12.132 -58.794 1.00 18.63 166 VAL B CA 1
ATOM 3731 C C . VAL B 1 166 ? -14.031 12.704 -57.405 1.00 17.48 166 VAL B C 1
ATOM 3732 O O . VAL B 1 166 ? -13.250 13.428 -56.829 1.00 18.14 166 VAL B O 1
ATOM 3736 N N . PHE B 1 167 ? -15.246 12.453 -56.978 1.00 15.14 167 PHE B N 1
ATOM 3737 C CA . PHE B 1 167 ? -15.681 12.806 -55.624 1.00 15.84 167 PHE B CA 1
ATOM 3738 C C . PHE B 1 167 ? -15.355 11.640 -54.743 1.00 18.62 167 PHE B C 1
ATOM 3739 O O . PHE B 1 167 ? -15.940 10.569 -54.885 1.00 18.29 167 PHE B O 1
ATOM 3747 N N . VAL B 1 168 ? -14.362 11.834 -53.864 1.00 16.89 168 VAL B N 1
ATOM 3748 C CA . VAL B 1 168 ? -13.693 10.691 -53.263 1.00 16.82 168 VAL B CA 1
ATOM 3749 C C . VAL B 1 168 ? -14.245 10.289 -51.891 1.00 16.08 168 VAL B C 1
ATOM 3750 O O . VAL B 1 168 ? -13.757 9.315 -51.305 1.00 18.35 168 VAL B O 1
ATOM 3754 N N . GLY B 1 169 ? -15.270 10.964 -51.383 1.00 15.09 169 GLY B N 1
ATOM 3755 C CA . GLY B 1 169 ? -15.776 10.656 -50.035 1.00 15.02 169 GLY B CA 1
ATOM 3756 C C . GLY B 1 169 ? -14.667 10.784 -48.993 1.00 16.36 169 GLY B C 1
ATOM 3757 O O . GLY B 1 169 ? -13.713 11.569 -49.193 1.00 17.95 169 GLY B O 1
ATOM 3758 N N . ASP B 1 170 ? -14.789 10.042 -47.898 1.00 17.01 170 ASP B N 1
ATOM 3759 C CA . ASP B 1 170 ? -13.815 10.182 -46.796 1.00 17.42 170 ASP B CA 1
ATOM 3760 C C . ASP B 1 170 ? -12.719 9.126 -46.991 1.00 18.15 170 ASP B C 1
ATOM 3761 O O . ASP B 1 170 ? -12.731 8.086 -46.323 1.00 20.56 170 ASP B O 1
ATOM 3766 N N . THR B 1 171 ? -11.856 9.352 -47.975 1.00 17.67 171 THR B N 1
ATOM 3767 C CA . THR B 1 171 ? -10.744 8.481 -48.270 1.00 16.78 171 THR B CA 1
ATOM 3768 C C . THR B 1 171 ? -9.477 9.301 -48.162 1.00 16.47 171 THR B C 1
ATOM 3769 O O . THR B 1 171 ? -8.809 9.322 -47.102 1.00 16.89 171 THR B O 1
ATOM 3773 N N . LEU B 1 172 ? -9.205 10.087 -49.188 1.00 18.41 172 LEU B N 1
ATOM 3774 C CA . LEU B 1 172 ? -8.153 11.100 -49.139 1.00 16.06 172 LEU B CA 1
ATOM 3775 C C . LEU B 1 172 ? -8.771 12.380 -48.612 1.00 18.99 172 LEU B C 1
ATOM 3776 O O . LEU B 1 172 ? -9.947 12.681 -48.913 1.00 21.58 172 LEU B O 1
ATOM 3781 N N . PHE B 1 173 ? -7.986 13.147 -47.823 1.00 17.18 173 PHE B N 1
ATOM 3782 C CA . PHE B 1 173 ? -8.279 14.573 -47.548 1.00 16.05 173 PHE B CA 1
ATOM 3783 C C . PHE B 1 173 ? -7.244 15.381 -48.336 1.00 17.14 173 PHE B C 1
ATOM 3784 O O . PHE B 1 173 ? -6.458 14.816 -49.110 1.00 18.86 173 PHE B O 1
ATOM 3792 N N . MET B 1 174 ? -7.235 16.714 -48.180 1.00 17.67 174 MET B N 1
ATOM 3793 C CA . MET B 1 174 ? -6.243 17.505 -48.919 1.00 18.74 174 MET B CA 1
ATOM 3794 C C . MET B 1 174 ? -4.853 16.989 -48.606 1.00 17.31 174 MET B C 1
ATOM 3795 O O . MET B 1 174 ? -4.656 16.437 -47.508 1.00 18.10 174 MET B O 1
ATOM 3800 N N . PRO B 1 175 ? -3.869 17.231 -49.461 1.00 18.49 175 PRO B N 1
ATOM 3801 C CA . PRO B 1 175 ? -2.542 16.645 -49.229 1.00 18.85 175 PRO B CA 1
ATOM 3802 C C . PRO B 1 175 ? -1.933 17.024 -47.862 1.00 19.62 175 PRO B C 1
ATOM 3803 O O . PRO B 1 175 ? -1.279 16.191 -47.227 1.00 19.00 175 PRO B O 1
ATOM 3807 N N . ASP B 1 176 ? -2.227 18.229 -47.388 1.00 18.59 176 ASP B N 1
ATOM 3808 C CA . ASP B 1 176 ? -1.632 18.716 -46.128 1.00 21.14 176 ASP B CA 1
ATOM 3809 C C . ASP B 1 176 ? -2.319 18.105 -44.922 1.00 20.73 176 ASP B C 1
ATOM 3810 O O . ASP B 1 176 ? -1.864 18.317 -43.750 1.00 23.27 176 ASP B O 1
ATOM 3815 N N . TYR B 1 177 ? -3.375 17.320 -45.126 1.00 18.94 177 TYR B N 1
ATOM 3816 C CA . TYR B 1 177 ? -4.153 16.798 -43.998 1.00 18.25 177 TYR B CA 1
ATOM 3817 C C . T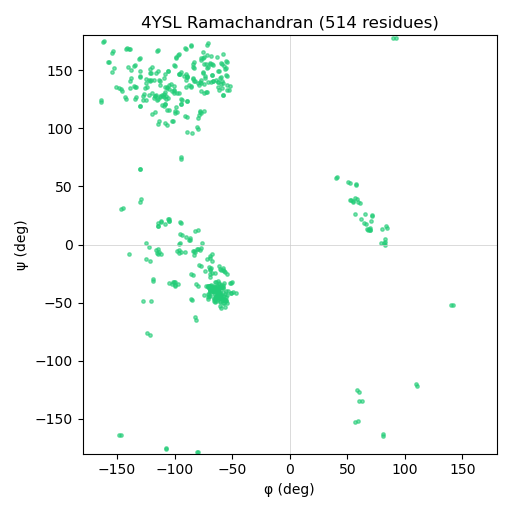YR B 1 177 ? -4.154 15.277 -43.928 1.00 17.54 177 TYR B C 1
ATOM 3818 O O . TYR B 1 177 ? -4.258 14.698 -42.850 1.00 21.10 177 TYR B O 1
ATOM 3827 N N . GLY B 1 178 ? -4.038 14.617 -45.067 1.00 17.87 178 GLY B N 1
ATOM 3828 C CA . GLY B 1 178 ? -3.818 13.184 -45.066 1.00 19.59 178 GLY B CA 1
ATOM 3829 C C . GLY B 1 178 ? -4.979 12.335 -45.563 1.00 16.77 178 GLY B C 1
ATOM 3830 O O . GLY B 1 178 ? -5.403 12.447 -46.715 1.00 17.42 178 GLY B O 1
ATOM 3831 N N . THR B 1 179 ? -5.444 11.442 -44.703 1.00 16.69 179 THR B N 1
ATOM 3832 C CA . THR B 1 179 ? -6.423 10.430 -45.031 1.00 19.25 179 THR B CA 1
ATOM 3833 C C . THR B 1 179 ? -7.429 10.292 -43.889 1.00 15.44 179 THR B C 1
ATOM 3834 O O . THR B 1 179 ? -7.190 10.752 -42.759 1.00 15.76 179 THR B O 1
ATOM 3838 N N . ALA B 1 180 ? -8.512 9.572 -44.151 1.00 17.02 180 ALA B N 1
ATOM 3839 C CA . ALA B 1 180 ? -9.587 9.395 -43.207 1.00 18.96 180 ALA B CA 1
ATOM 3840 C C . ALA B 1 180 ? -9.299 8.263 -42.213 1.00 17.04 180 ALA B C 1
ATOM 3841 O O . ALA B 1 180 ? -8.507 7.332 -42.517 1.00 17.16 180 ALA B O 1
ATOM 3843 N N . ARG B 1 181 ? -9.945 8.360 -41.058 1.00 15.61 181 ARG B N 1
ATOM 3844 C CA . ARG B 1 181 ? -9.789 7.337 -40.020 1.00 17.85 181 ARG B CA 1
ATOM 3845 C C . ARG B 1 181 ? -10.369 5.980 -40.416 1.00 20.48 181 ARG B C 1
ATOM 3846 O O . ARG B 1 181 ? -11.320 5.904 -41.199 1.00 19.54 181 ARG B O 1
ATOM 3854 N N . CYS B 1 182 ? -9.834 4.912 -39.814 1.00 19.11 182 CYS B N 1
ATOM 3855 C CA . CYS B 1 182 ? -10.235 3.547 -40.181 1.00 19.49 182 CYS B CA 1
ATOM 3856 C C . CYS B 1 182 ? -10.624 2.708 -38.975 1.00 23.56 182 CYS B C 1
ATOM 3857 O O . CYS B 1 182 ? -10.388 1.512 -38.974 1.00 22.88 182 CYS B O 1
ATOM 3860 N N . ASP B 1 183 ? -11.302 3.319 -38.024 1.00 22.65 183 ASP B N 1
ATOM 3861 C CA . ASP B 1 183 ? -11.640 2.621 -36.778 1.00 20.46 183 ASP B CA 1
ATOM 3862 C C . ASP B 1 183 ? -13.144 2.393 -36.591 1.00 25.24 183 ASP B C 1
ATOM 3863 O O . ASP B 1 183 ? -13.552 1.781 -35.592 1.00 27.48 183 ASP B O 1
ATOM 3868 N N A PHE B 1 184 ? -13.977 2.902 -37.489 0.50 24.48 184 PHE B N 1
ATOM 3869 N N B PHE B 1 184 ? -13.954 2.850 -37.540 0.50 24.45 184 PHE B N 1
ATOM 3870 C CA A PHE B 1 184 ? -15.412 2.650 -37.360 0.50 25.87 184 PHE B CA 1
ATOM 3871 C CA B PHE B 1 184 ? -15.411 2.638 -37.570 0.50 26.09 184 PHE B CA 1
ATOM 3872 C C A PHE B 1 184 ? -15.688 1.171 -37.726 0.50 24.75 184 PHE B C 1
ATOM 3873 C C B PHE B 1 184 ? -15.694 1.140 -37.797 0.50 24.58 184 PHE B C 1
ATOM 3874 O O A PHE B 1 184 ? -14.805 0.486 -38.215 0.50 24.18 184 PHE B O 1
ATOM 3875 O O B PHE B 1 184 ? -14.821 0.414 -38.246 0.50 24.21 184 PHE B O 1
ATOM 3890 N N . PRO B 1 185 ? -16.878 0.644 -37.388 1.00 26.37 185 PRO B N 1
ATOM 3891 C CA . PRO B 1 185 ? -17.176 -0.780 -37.622 1.00 25.87 185 PRO B CA 1
ATOM 3892 C C . PRO B 1 185 ? -16.992 -1.199 -39.060 1.00 25.19 185 PRO B C 1
ATOM 3893 O O . PRO B 1 185 ? -17.539 -0.564 -39.973 1.00 27.90 185 PRO B O 1
ATOM 3897 N N . GLY B 1 186 ? -16.186 -2.235 -39.250 1.00 25.90 186 GLY B N 1
ATOM 3898 C CA . GLY B 1 186 ? -15.921 -2.744 -40.582 1.00 26.20 186 GLY B CA 1
ATOM 3899 C C . GLY B 1 186 ? -14.894 -1.933 -41.365 1.00 23.55 186 GLY B C 1
ATOM 3900 O O . GLY B 1 186 ? -14.603 -2.277 -42.496 1.00 23.75 186 GLY B O 1
ATOM 3901 N N . ALA B 1 187 ? -14.334 -0.888 -40.758 1.00 21.81 187 ALA B N 1
ATOM 3902 C CA . ALA B 1 187 ? -13.270 -0.112 -41.409 1.00 20.42 187 ALA B CA 1
ATOM 3903 C C . ALA B 1 187 ? -11.972 -0.881 -41.381 1.00 22.44 187 ALA B C 1
ATOM 3904 O O . ALA B 1 187 ? -11.778 -1.794 -40.544 1.00 22.14 187 ALA B O 1
ATOM 3906 N N . ASP B 1 188 ? -11.040 -0.518 -42.238 1.00 18.23 188 ASP B N 1
ATOM 3907 C CA . ASP B 1 188 ? -9.779 -1.214 -42.289 1.00 19.47 188 ASP B CA 1
ATOM 3908 C C . ASP B 1 188 ? -8.737 -0.391 -43.059 1.00 19.36 188 ASP B C 1
ATOM 3909 O O . ASP B 1 188 ? -8.939 -0.039 -44.251 1.00 18.38 188 ASP B O 1
ATOM 3914 N N . ALA B 1 189 ? -7.608 -0.116 -42.428 1.00 18.36 189 ALA B N 1
ATOM 3915 C CA . ALA B 1 189 ? -6.554 0.718 -42.983 1.00 17.44 189 ALA B CA 1
ATOM 3916 C C . ALA B 1 189 ? -5.947 0.144 -44.242 1.00 19.41 189 ALA B C 1
ATOM 3917 O O . ALA B 1 189 ? -5.668 0.878 -45.171 1.00 18.31 189 ALA B O 1
ATOM 3919 N N . ARG B 1 190 ? -5.678 -1.163 -44.263 1.00 19.47 190 ARG B N 1
ATOM 3920 C CA . ARG B 1 190 ? -5.085 -1.797 -45.450 1.00 19.73 190 ARG B CA 1
ATOM 3921 C C . ARG B 1 190 ? -6.004 -1.676 -46.663 1.00 20.33 190 ARG B C 1
ATOM 3922 O O . ARG B 1 190 ? -5.549 -1.385 -47.763 1.00 19.50 190 ARG B O 1
ATOM 3930 N N . THR B 1 191 ? -7.294 -1.856 -46.393 1.00 19.27 191 THR B N 1
ATOM 3931 C CA . THR B 1 191 ? -8.296 -1.726 -47.439 1.00 17.29 191 THR B CA 1
ATOM 3932 C C . THR B 1 191 ? -8.317 -0.268 -47.947 1.00 16.51 191 THR B C 1
ATOM 3933 O O . THR B 1 191 ? -8.417 -0.023 -49.121 1.00 16.95 191 THR B O 1
ATOM 3937 N N . LEU B 1 192 ? -8.276 0.701 -47.029 1.00 18.05 192 LEU B N 1
ATOM 3938 C CA . LEU B 1 192 ? -8.265 2.121 -47.458 1.00 15.21 192 LEU B CA 1
ATOM 3939 C C . LEU B 1 192 ? -7.035 2.407 -48.321 1.00 16.20 192 LEU B C 1
ATOM 3940 O O . LEU B 1 192 ? -7.124 3.099 -49.351 1.00 16.86 192 LEU B O 1
ATOM 3945 N N . TYR B 1 193 ? -5.875 1.864 -47.952 1.00 16.70 193 TYR B N 1
ATOM 3946 C CA . TYR B 1 193 ? -4.677 2.064 -48.749 1.00 16.76 193 TYR B CA 1
ATOM 3947 C C . TYR B 1 193 ? -4.912 1.626 -50.201 1.00 16.95 193 TYR B C 1
ATOM 3948 O O . TYR B 1 193 ? -4.560 2.347 -51.144 1.00 17.54 193 TYR B O 1
ATOM 3957 N N . ARG B 1 194 ? -5.487 0.421 -50.320 1.00 16.06 194 ARG B N 1
ATOM 3958 C CA . ARG B 1 194 ? -5.696 -0.113 -51.672 1.00 16.16 194 ARG B CA 1
ATOM 3959 C C . ARG B 1 194 ? -6.715 0.699 -52.464 1.00 16.27 194 ARG B C 1
ATOM 3960 O O . ARG B 1 194 ? -6.555 0.861 -53.656 1.00 17.26 194 ARG B O 1
ATOM 3968 N N . SER B 1 195 ? -7.768 1.151 -51.794 1.00 16.28 195 SER B N 1
ATOM 3969 C CA . SER B 1 195 ? -8.724 2.054 -52.432 1.00 16.98 195 SER B CA 1
ATOM 3970 C C . SER B 1 195 ? -8.076 3.330 -52.904 1.00 15.48 195 SER B C 1
ATOM 3971 O O . SER B 1 195 ? -8.323 3.776 -54.044 1.00 16.68 195 SER B O 1
ATOM 3974 N N . ILE B 1 196 ? -7.247 3.938 -52.049 1.00 15.16 196 ILE B N 1
ATOM 3975 C CA . ILE B 1 196 ? -6.612 5.158 -52.452 1.00 15.81 196 ILE B CA 1
ATOM 3976 C C . ILE B 1 196 ? -5.643 4.966 -53.618 1.00 18.32 196 ILE B C 1
ATOM 3977 O O . ILE B 1 196 ? -5.557 5.812 -54.506 1.00 17.31 196 ILE B O 1
ATOM 3982 N N . ARG B 1 197 ? -4.918 3.853 -53.638 1.00 18.15 197 ARG B N 1
ATOM 3983 C CA . ARG B 1 197 ? -4.023 3.602 -54.759 1.00 18.62 197 ARG B CA 1
ATOM 3984 C C . ARG B 1 197 ? -4.794 3.427 -56.052 1.00 17.40 197 ARG B C 1
ATOM 3985 O O . ARG B 1 197 ? -4.287 3.814 -57.102 1.00 18.68 197 ARG B O 1
ATOM 3993 N N . ARG B 1 198 ? -6.015 2.879 -55.986 1.00 17.95 198 ARG B N 1
ATOM 3994 C CA . ARG B 1 198 ? -6.853 2.845 -57.208 1.00 18.84 198 ARG B CA 1
ATOM 3995 C C . ARG B 1 198 ? -7.186 4.284 -57.641 1.00 17.76 198 ARG B C 1
ATOM 3996 O O . ARG B 1 198 ? -7.057 4.612 -58.803 1.00 18.98 198 ARG B O 1
ATOM 4004 N N . LEU B 1 199 ? -7.640 5.129 -56.705 1.00 16.92 199 LEU B N 1
ATOM 4005 C CA . LEU B 1 199 ? -7.900 6.527 -57.043 1.00 17.46 199 LEU B CA 1
ATOM 4006 C C . LEU B 1 199 ? -6.680 7.234 -57.584 1.00 18.78 199 LEU B C 1
ATOM 4007 O O . LEU B 1 199 ? -6.796 8.051 -58.513 1.00 20.22 199 LEU B O 1
ATOM 4012 N N . LEU B 1 200 ? -5.499 6.933 -57.059 1.00 18.39 200 LEU B N 1
ATOM 4013 C CA . LEU B 1 200 ? -4.309 7.672 -57.473 1.00 18.29 200 LEU B CA 1
ATOM 4014 C C . LEU B 1 200 ? -3.656 7.091 -58.730 1.00 20.54 200 LEU B C 1
ATOM 4015 O O . LEU B 1 200 ? -2.646 7.581 -59.206 1.00 20.29 200 LEU B O 1
ATOM 4020 N N . ALA B 1 201 ? -4.308 6.080 -59.292 1.00 17.98 201 ALA B N 1
ATOM 4021 C CA . ALA B 1 201 ? -3.904 5.537 -60.608 1.00 19.06 201 ALA B CA 1
ATOM 4022 C C . ALA B 1 201 ? -4.613 6.216 -61.776 1.00 22.41 201 ALA B C 1
ATOM 4023 O O . ALA B 1 201 ? -4.289 5.912 -62.938 1.00 21.22 201 ALA B O 1
ATOM 4025 N N . PHE B 1 202 ? -5.573 7.084 -61.489 1.00 19.52 202 PHE B N 1
ATOM 4026 C CA . PHE B 1 202 ? -6.154 8.007 -62.476 1.00 19.80 202 PHE B CA 1
ATOM 4027 C C . PHE B 1 202 ? -5.104 8.978 -62.998 1.00 20.49 202 PHE B C 1
ATOM 4028 O O . PHE B 1 202 ? -4.040 9.134 -62.386 1.00 20.55 202 PHE B O 1
ATOM 4036 N N . PRO B 1 203 ? -5.366 9.601 -64.153 1.00 22.14 203 PRO B N 1
ATOM 4037 C CA . PRO B 1 203 ? -4.393 10.546 -64.716 1.00 21.48 203 PRO B CA 1
ATOM 4038 C C . PRO B 1 203 ? -3.998 11.653 -63.736 1.00 24.11 203 PRO B C 1
ATOM 4039 O O . PRO B 1 203 ? -4.852 12.103 -62.975 1.00 20.54 203 PRO B O 1
ATOM 4043 N N . ASP B 1 204 ? -2.737 12.078 -63.792 1.00 23.92 204 ASP B N 1
ATOM 4044 C CA . ASP B 1 204 ? -2.243 13.127 -62.897 1.00 23.59 204 ASP B CA 1
ATOM 4045 C C . ASP B 1 204 ? -3.140 14.325 -62.789 1.00 24.21 204 ASP B C 1
ATOM 4046 O O . ASP B 1 204 ? -3.285 14.897 -61.713 1.00 20.49 204 ASP B O 1
ATOM 4051 N N . GLN B 1 205 ? -3.689 14.781 -63.892 1.00 23.51 205 GLN B N 1
ATOM 4052 C CA . GLN B 1 205 ? -4.442 16.001 -63.882 1.00 20.66 205 GLN B CA 1
ATOM 4053 C C . GLN B 1 205 ? -5.891 15.880 -63.357 1.00 21.54 205 GLN B C 1
ATOM 4054 O O . GLN B 1 205 ? -6.634 16.871 -63.278 1.00 22.80 205 GLN B O 1
ATOM 4060 N N . THR B 1 206 ? -6.306 14.654 -63.053 1.00 19.13 206 THR B N 1
ATOM 4061 C CA . THR B 1 206 ? -7.638 14.379 -62.546 1.00 18.62 206 THR B CA 1
ATOM 4062 C C . THR B 1 206 ? -7.903 15.229 -61.322 1.00 18.72 206 THR B C 1
ATOM 4063 O O . THR B 1 206 ? -7.068 15.269 -60.405 1.00 22.25 206 THR B O 1
ATOM 4067 N N . ARG B 1 207 ? -9.062 15.876 -61.277 1.00 17.34 207 ARG B N 1
ATOM 4068 C CA . ARG B 1 207 ? -9.445 16.681 -60.126 1.00 18.15 207 ARG B CA 1
ATOM 4069 C C . ARG B 1 207 ? -10.097 15.731 -59.103 1.00 18.56 207 ARG B C 1
ATOM 4070 O O . ARG B 1 207 ? -10.923 14.908 -59.454 1.00 20.33 207 ARG B O 1
ATOM 4078 N N . LEU B 1 208 ? -9.726 15.870 -57.833 1.00 18.27 208 LEU B N 1
ATOM 4079 C CA . LEU B 1 208 ? -10.267 15.093 -56.715 1.00 20.67 208 LEU B CA 1
ATOM 4080 C C . LEU B 1 208 ? -10.951 16.030 -55.758 1.00 17.61 208 LEU B C 1
ATOM 4081 O O . LEU B 1 208 ? -10.341 17.001 -55.313 1.00 18.97 208 LEU B O 1
ATOM 4086 N N . PHE B 1 209 ? -12.213 15.740 -55.456 1.00 16.54 209 PHE B N 1
ATOM 4087 C CA . PHE B 1 209 ? -13.096 16.581 -54.662 1.00 18.27 209 PHE B CA 1
ATOM 4088 C C . PHE B 1 209 ? -13.318 15.965 -53.318 1.00 18.75 209 PHE B C 1
ATOM 4089 O O . PHE B 1 209 ? -13.811 14.846 -53.216 1.00 18.07 209 PHE B O 1
ATOM 4097 N N . MET B 1 210 ? -12.951 16.727 -52.285 1.00 16.81 210 MET B N 1
ATOM 4098 C CA . MET B 1 210 ? -12.971 16.230 -50.914 1.00 16.97 210 MET B CA 1
ATOM 4099 C C . MET B 1 210 ? -14.355 16.172 -50.282 1.00 17.01 210 MET B C 1
ATOM 4100 O O . MET B 1 210 ? -15.266 16.916 -50.690 1.00 19.47 210 MET B O 1
ATOM 4105 N N . CYS B 1 211 ? -14.504 15.372 -49.222 1.00 17.62 211 CYS B N 1
ATOM 4106 C CA . CYS B 1 211 ? -15.773 15.223 -48.531 1.00 18.04 211 CYS B CA 1
ATOM 4107 C C . CYS B 1 211 ? -15.772 16.058 -47.241 1.00 19.71 211 CYS B C 1
ATOM 4108 O O . CYS B 1 211 ? -16.804 16.528 -46.782 1.00 18.86 211 CYS B O 1
ATOM 4111 N N . HIS B 1 212 ? -14.601 16.178 -46.645 1.00 18.32 212 HIS B N 1
ATOM 4112 C CA . HIS B 1 212 ? -14.461 17.042 -45.458 1.00 18.16 212 HIS B CA 1
ATOM 4113 C C . HIS B 1 212 ? -13.210 17.882 -45.633 1.00 16.98 212 HIS B C 1
ATOM 4114 O O . HIS B 1 212 ? -12.225 17.458 -46.263 1.00 20.46 212 HIS B O 1
ATOM 4121 N N . ASP B 1 213 ? -13.203 19.043 -44.964 1.00 20.97 213 ASP B N 1
ATOM 4122 C CA . ASP B 1 213 ? -11.946 19.774 -44.839 1.00 21.06 213 ASP B CA 1
ATOM 4123 C C . ASP B 1 213 ? -11.941 20.459 -43.488 1.00 25.68 213 ASP B C 1
ATOM 4124 O O . ASP B 1 213 ? -12.908 21.079 -43.099 1.00 23.59 213 ASP B O 1
ATOM 4129 N N . TYR B 1 214 ? -10.850 20.307 -42.768 1.00 21.45 214 TYR B N 1
ATOM 4130 C CA . TYR B 1 214 ? -10.830 20.722 -41.367 1.00 21.55 214 TYR B CA 1
ATOM 4131 C C . TYR B 1 214 ? -9.920 21.920 -41.108 1.00 22.62 214 TYR B C 1
ATOM 4132 O O . TYR B 1 214 ? -9.560 22.196 -39.940 1.00 26.38 214 TYR B O 1
ATOM 4141 N N . LEU B 1 215 ? -9.603 22.681 -42.145 1.00 25.76 215 LEU B N 1
ATOM 4142 C CA . LEU B 1 215 ? -8.953 23.985 -41.946 1.00 26.71 215 LEU B CA 1
ATOM 4143 C C . LEU B 1 215 ? -7.696 23.870 -41.058 1.00 28.60 215 LEU B C 1
ATOM 4144 O O . LEU B 1 215 ? -7.568 24.597 -40.061 1.00 32.25 215 LEU B O 1
ATOM 4149 N N . PRO B 1 216 ? -6.767 22.969 -41.420 1.00 28.12 216 PRO B N 1
ATOM 4150 C CA . PRO B 1 216 ? -5.632 22.761 -40.504 1.00 30.87 216 PRO B CA 1
ATOM 4151 C C . PRO B 1 216 ? -4.809 24.025 -40.327 1.00 35.42 216 PRO B C 1
ATOM 4152 O O . PRO B 1 216 ? -4.606 24.727 -41.305 1.00 36.53 216 PRO B O 1
ATOM 4156 N N . GLY B 1 217 ? -4.363 24.309 -39.099 1.00 36.75 217 GLY B N 1
ATOM 4157 C CA . GLY B 1 217 ? -3.527 25.470 -38.843 1.00 42.58 217 GLY B CA 1
ATOM 4158 C C . GLY B 1 217 ? -4.193 26.762 -39.285 1.00 46.81 217 GLY B C 1
ATOM 4159 O O . GLY B 1 217 ? -3.520 27.744 -39.600 1.00 43.55 217 GLY B O 1
ATOM 4160 N N . GLY B 1 218 ? -5.525 26.742 -39.306 1.00 34.21 218 GLY B N 1
ATOM 4161 C CA . GLY B 1 218 ? -6.331 27.895 -39.654 1.00 36.74 218 GLY B CA 1
ATOM 4162 C C . GLY B 1 218 ? -6.237 28.415 -41.083 1.00 34.62 218 GLY B C 1
ATOM 4163 O O . GLY B 1 218 ? -6.480 29.601 -41.299 1.00 33.99 218 GLY B O 1
ATOM 4164 N N . ARG B 1 219 ? -5.886 27.568 -42.060 1.00 34.58 219 ARG B N 1
ATOM 4165 C CA . ARG B 1 219 ? -5.917 28.008 -43.467 1.00 33.84 219 ARG B CA 1
ATOM 4166 C C . ARG B 1 219 ? -7.363 28.069 -43.954 1.00 33.26 219 ARG B C 1
ATOM 4167 O O . ARG B 1 219 ? -8.265 27.552 -43.299 1.00 28.60 219 ARG B O 1
ATOM 4175 N N . ASP B 1 220 ? -7.608 28.714 -45.096 1.00 31.47 220 ASP B N 1
ATOM 4176 C CA . ASP B 1 220 ? -8.966 28.753 -45.619 1.00 29.78 220 ASP B CA 1
ATOM 4177 C C . ASP B 1 220 ? -9.358 27.362 -46.092 1.00 25.30 220 ASP B C 1
ATOM 4178 O O . ASP B 1 220 ? -8.497 26.578 -46.447 1.00 29.53 220 ASP B O 1
ATOM 4183 N N . MET B 1 221 ? -10.666 27.122 -46.133 1.00 26.98 221 MET B N 1
ATOM 4184 C CA . MET B 1 221 ? -11.240 25.877 -46.641 1.00 24.76 221 MET B CA 1
ATOM 4185 C C . MET B 1 221 ? -10.831 25.557 -48.053 1.00 28.01 221 MET B C 1
ATOM 4186 O O . MET B 1 221 ? -10.870 26.408 -48.937 1.00 28.59 221 MET B O 1
ATOM 4191 N N A GLN B 1 222 ? -10.472 24.301 -48.268 0.75 25.83 222 GLN B N 1
ATOM 4192 N N B GLN B 1 222 ? -10.427 24.312 -48.269 0.25 25.38 222 GLN B N 1
ATOM 4193 C CA A GLN B 1 222 ? -10.139 23.817 -49.587 0.75 20.39 222 GLN B CA 1
ATOM 4194 C CA B GLN B 1 222 ? -10.115 23.828 -49.604 0.25 20.15 222 GLN B CA 1
ATOM 4195 C C A GLN B 1 222 ? -10.931 22.546 -49.820 0.75 22.73 222 GLN B C 1
ATOM 4196 C C B GLN B 1 222 ? -10.843 22.518 -49.841 0.25 22.69 222 GLN B C 1
ATOM 4197 O O A GLN B 1 222 ? -11.193 21.782 -48.891 0.75 21.88 222 GLN B O 1
ATOM 4198 O O B GLN B 1 222 ? -10.990 21.710 -48.928 0.25 21.70 222 GLN B O 1
ATOM 4209 N N . TYR B 1 223 ? -11.273 22.306 -51.080 1.00 22.73 223 TYR B N 1
ATOM 4210 C CA . TYR B 1 223 ? -12.120 21.179 -51.400 1.00 23.86 223 TYR B CA 1
ATOM 4211 C C . TYR B 1 223 ? -11.672 20.405 -52.642 1.00 22.47 223 TYR B C 1
ATOM 4212 O O . TYR B 1 223 ? -12.252 19.361 -52.912 1.00 21.01 223 TYR B O 1
ATOM 4221 N N . VAL B 1 224 ? -10.702 20.903 -53.401 1.00 21.89 224 VAL B N 1
ATOM 4222 C CA . VAL B 1 224 ? -10.339 20.229 -54.658 1.00 19.13 224 VAL B CA 1
ATOM 4223 C C . VAL B 1 224 ? -8.850 20.218 -54.810 1.00 20.38 224 VAL B C 1
ATOM 4224 O O . VAL B 1 224 ? -8.163 21.183 -54.423 1.00 23.29 224 VAL B O 1
ATOM 4228 N N . THR B 1 225 ? -8.320 19.108 -55.310 1.00 17.56 225 THR B N 1
ATOM 4229 C CA . THR B 1 225 ? -6.904 18.970 -55.568 1.00 18.24 225 THR B CA 1
ATOM 4230 C C . THR B 1 225 ? -6.732 18.078 -56.808 1.00 18.84 225 THR B C 1
ATOM 4231 O O . THR B 1 225 ? -7.660 17.917 -57.619 1.00 21.06 225 THR B O 1
ATOM 4235 N N . THR B 1 226 ? -5.547 17.555 -57.023 1.00 19.02 226 THR B N 1
ATOM 4236 C CA . THR B 1 226 ? -5.316 16.664 -58.169 1.00 20.14 226 THR B CA 1
ATOM 4237 C C . THR B 1 226 ? -4.604 15.398 -57.777 1.00 20.23 226 THR B C 1
ATOM 4238 O O . THR B 1 226 ? -3.992 15.317 -56.705 1.00 19.87 226 THR B O 1
ATOM 4242 N N . VAL B 1 227 ? -4.731 14.386 -58.614 1.00 17.68 227 VAL B N 1
ATOM 4243 C CA . VAL B 1 227 ? -4.001 13.167 -58.404 1.00 19.83 227 VAL B CA 1
ATOM 4244 C C . VAL B 1 227 ? -2.513 13.438 -58.288 1.00 21.55 227 VAL B C 1
ATOM 4245 O O . VAL B 1 227 ? -1.851 12.926 -57.377 1.00 20.38 227 VAL B O 1
ATOM 4249 N N . ALA B 1 228 ? -1.987 14.294 -59.161 1.00 19.25 228 ALA B N 1
ATOM 4250 C CA . ALA B 1 228 ? -0.551 14.538 -59.109 1.00 19.77 228 ALA B CA 1
ATOM 4251 C C . ALA B 1 228 ? -0.106 15.130 -57.751 1.00 22.63 228 ALA B C 1
ATOM 4252 O O . ALA B 1 228 ? 0.916 14.748 -57.221 1.00 22.99 228 ALA B O 1
ATOM 4254 N N . GLU B 1 229 ? -0.864 16.074 -57.212 1.00 20.13 229 GLU B N 1
ATOM 4255 C CA . GLU B 1 229 ? -0.497 16.686 -55.936 1.00 17.68 229 GLU B CA 1
ATOM 4256 C C . GLU B 1 229 ? -0.606 15.712 -54.802 1.00 20.93 229 GLU B C 1
ATOM 4257 O O . GLU B 1 229 ? 0.199 15.770 -53.848 1.00 20.74 229 GLU B O 1
ATOM 4263 N N . GLN B 1 230 ? -1.621 14.853 -54.829 1.00 19.78 230 GLN B N 1
ATOM 4264 C CA . GLN B 1 230 ? -1.732 13.839 -53.771 1.00 19.16 230 GLN B CA 1
ATOM 4265 C C . GLN B 1 230 ? -0.567 12.899 -53.825 1.00 17.34 230 GLN B C 1
ATOM 4266 O O . GLN B 1 230 ? 0.005 12.559 -52.772 1.00 19.50 230 GLN B O 1
ATOM 4272 N N . ARG B 1 231 ? -0.217 12.443 -55.023 1.00 20.24 231 ARG B N 1
ATOM 4273 C CA . ARG B 1 231 ? 0.883 11.495 -55.128 1.00 19.49 231 ARG B CA 1
ATOM 4274 C C . ARG B 1 231 ? 2.188 12.101 -54.673 1.00 19.48 231 ARG B C 1
ATOM 4275 O O . ARG B 1 231 ? 2.998 11.404 -54.084 1.00 20.83 231 ARG B O 1
ATOM 4283 N N . ALA B 1 232 ? 2.375 13.392 -54.952 1.00 20.41 232 ALA B N 1
ATOM 4284 C CA . ALA B 1 232 ? 3.613 14.073 -54.592 1.00 22.95 232 ALA B CA 1
ATOM 4285 C C . ALA B 1 232 ? 3.692 14.434 -53.114 1.00 24.17 232 ALA B C 1
ATOM 4286 O O . ALA B 1 232 ? 4.765 14.330 -52.512 1.00 24.54 232 ALA B O 1
ATOM 4288 N N A SER B 1 233 ? 2.565 14.820 -52.519 0.56 21.07 233 SER B N 1
ATOM 4289 N N B SER B 1 233 ? 2.578 14.872 -52.516 0.44 21.14 233 SER B N 1
ATOM 4290 C CA A SER B 1 233 ? 2.638 15.557 -51.265 0.56 22.28 233 SER B CA 1
ATOM 4291 C CA B SER B 1 233 ? 2.655 15.564 -51.218 0.44 22.14 233 SER B CA 1
ATOM 4292 C C A SER B 1 233 ? 1.730 15.121 -50.140 0.56 22.11 233 SER B C 1
ATOM 4293 C C B SER B 1 233 ? 1.601 15.237 -50.160 0.44 21.27 233 SER B C 1
ATOM 4294 O O A SER B 1 233 ? 1.869 15.630 -49.038 0.56 20.62 233 SER B O 1
ATOM 4295 O O B SER B 1 233 ? 1.505 15.931 -49.131 0.44 21.02 233 SER B O 1
ATOM 4300 N N . ASN B 1 234 ? 0.792 14.205 -50.362 1.00 19.26 234 ASN B N 1
ATOM 4301 C CA . ASN B 1 234 ? -0.105 13.833 -49.265 1.00 18.32 234 ASN B CA 1
ATOM 4302 C C . ASN B 1 234 ? 0.722 13.309 -48.073 1.00 19.69 234 ASN B C 1
ATOM 4303 O O . ASN B 1 234 ? 1.580 12.433 -48.224 1.00 19.78 234 ASN B O 1
ATOM 4308 N N . ILE B 1 235 ? 0.477 13.898 -46.900 1.00 19.10 235 ILE B N 1
ATOM 4309 C CA . ILE B 1 235 ? 1.367 13.625 -45.778 1.00 16.63 235 ILE B CA 1
ATOM 4310 C C . ILE B 1 235 ? 1.268 12.200 -45.263 1.00 19.22 235 ILE B C 1
ATOM 4311 O O . ILE B 1 235 ? 2.182 11.734 -44.535 1.00 22.73 235 ILE B O 1
ATOM 4316 N N . HIS B 1 236 ? 0.164 11.531 -45.577 1.00 19.58 236 HIS B N 1
ATOM 4317 C CA . HIS B 1 236 ? -0.062 10.155 -45.143 1.00 17.92 236 HIS B CA 1
ATOM 4318 C C . HIS B 1 236 ? 0.231 9.116 -46.220 1.00 16.85 236 HIS B C 1
ATOM 4319 O O . HIS B 1 236 ? 0.606 7.982 -45.902 1.00 20.53 236 HIS B O 1
ATOM 4326 N N . ILE B 1 237 ? -0.001 9.461 -47.488 1.00 16.80 237 ILE B N 1
ATOM 4327 C CA . ILE B 1 237 ? -0.092 8.411 -48.531 1.00 18.57 237 ILE B CA 1
ATOM 4328 C C . ILE B 1 237 ? 0.441 8.870 -49.879 1.00 21.09 237 ILE B C 1
ATOM 4329 O O . ILE B 1 237 ? 0.031 8.382 -50.949 1.00 19.02 237 ILE B O 1
ATOM 4334 N N . HIS B 1 238 ? 1.417 9.778 -49.841 1.00 19.29 238 HIS B N 1
ATOM 4335 C CA . HIS B 1 238 ? 2.181 10.102 -51.042 1.00 19.67 238 HIS B CA 1
ATOM 4336 C C . HIS B 1 238 ? 2.861 8.856 -51.608 1.00 21.20 238 HIS B C 1
ATOM 4337 O O . HIS B 1 238 ? 2.942 7.816 -50.943 1.00 21.27 238 HIS B O 1
ATOM 4344 N N . GLN B 1 239 ? 3.299 8.969 -52.854 1.00 22.28 239 GLN B N 1
ATOM 4345 C CA . GLN B 1 239 ? 3.828 7.836 -53.598 1.00 23.74 239 GLN B CA 1
ATOM 4346 C C . GLN B 1 239 ? 4.900 7.035 -52.867 1.00 25.48 239 GLN B C 1
ATOM 4347 O O . GLN B 1 239 ? 5.000 5.822 -53.054 1.00 31.56 239 GLN B O 1
ATOM 4353 N N . GLY B 1 240 ? 5.693 7.701 -52.032 1.00 28.36 240 GLY B N 1
ATOM 4354 C CA . GLY B 1 240 ? 6.739 7.023 -51.281 1.00 28.81 240 GLY B CA 1
ATOM 4355 C C . GLY B 1 240 ? 6.317 6.062 -50.162 1.00 34.30 240 GLY B C 1
ATOM 4356 O O . GLY B 1 240 ? 7.133 5.303 -49.669 1.00 31.93 240 GLY B O 1
ATOM 4357 N N . ILE B 1 241 ? 5.047 6.080 -49.775 1.00 23.39 241 ILE B N 1
ATOM 4358 C CA . ILE B 1 241 ? 4.562 5.307 -48.626 1.00 23.25 241 ILE B CA 1
ATOM 4359 C C . ILE B 1 241 ? 4.017 3.978 -49.090 1.00 28.05 241 ILE B C 1
ATOM 4360 O O . ILE B 1 241 ? 3.083 3.938 -49.919 1.00 24.54 241 ILE B O 1
ATOM 4365 N N . ASP B 1 242 ? 4.585 2.886 -48.588 1.00 24.00 242 ASP B N 1
ATOM 4366 C CA . ASP B 1 242 ? 4.061 1.579 -48.959 1.00 24.64 242 ASP B CA 1
ATOM 4367 C C . ASP B 1 242 ? 2.891 1.138 -48.076 1.00 21.12 242 ASP B C 1
ATOM 4368 O O . ASP B 1 242 ? 2.552 1.797 -47.075 1.00 20.10 242 ASP B O 1
ATOM 4373 N N . GLU B 1 243 ? 2.246 0.046 -48.478 1.00 21.47 243 GLU B N 1
ATOM 4374 C CA . GLU B 1 243 ? 1.067 -0.420 -47.804 1.00 18.92 243 GLU B CA 1
ATOM 4375 C C . GLU B 1 243 ? 1.272 -0.681 -46.301 1.00 20.27 243 GLU B C 1
ATOM 4376 O O . GLU B 1 243 ? 0.531 -0.198 -45.450 1.00 21.07 243 GLU B O 1
ATOM 4382 N N . ASP B 1 244 ? 2.274 -1.489 -45.986 1.00 23.04 244 ASP B N 1
ATOM 4383 C CA . ASP B 1 244 ? 2.579 -1.783 -44.588 1.00 22.30 244 ASP B CA 1
ATOM 4384 C C . ASP B 1 244 ? 2.835 -0.514 -43.770 1.00 20.70 244 ASP B C 1
ATOM 4385 O O . ASP B 1 244 ? 2.361 -0.407 -42.615 1.00 22.92 244 ASP B O 1
ATOM 4390 N N A SER B 1 245 ? 3.586 0.415 -44.348 0.68 21.08 245 SER B N 1
ATOM 4391 N N B SER B 1 245 ? 3.587 0.423 -44.344 0.32 21.19 245 SER B N 1
ATOM 4392 C CA A SER B 1 245 ? 3.916 1.653 -43.630 0.68 18.89 245 SER B CA 1
ATOM 4393 C CA B SER B 1 245 ? 3.913 1.665 -43.634 0.32 18.92 245 SER B CA 1
ATOM 4394 C C A SER B 1 2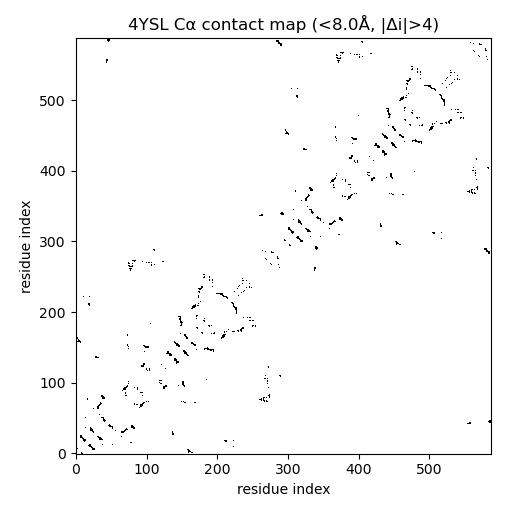45 ? 2.673 2.492 -43.368 0.68 20.02 245 SER B C 1
ATOM 4395 C C B SER B 1 245 ? 2.668 2.489 -43.370 0.32 20.15 245 SER B C 1
ATOM 4396 O O A SER B 1 245 ? 2.482 3.016 -42.260 0.68 20.85 245 SER B O 1
ATOM 4397 O O B SER B 1 245 ? 2.484 3.016 -42.269 0.32 20.80 245 SER B O 1
ATOM 4402 N N . PHE B 1 246 ? 1.818 2.610 -44.390 1.00 20.19 246 PHE B N 1
ATOM 4403 C CA . PHE B 1 246 ? 0.559 3.287 -44.206 1.00 19.37 246 PHE B CA 1
ATOM 4404 C C . PHE B 1 246 ? -0.293 2.636 -43.120 1.00 19.15 246 PHE B C 1
ATOM 4405 O O . PHE B 1 246 ? -0.885 3.312 -42.262 1.00 18.90 246 PHE B O 1
ATOM 4413 N N . VAL B 1 247 ? -0.396 1.316 -43.165 1.00 20.34 247 VAL B N 1
ATOM 4414 C CA . VAL B 1 247 ? -1.225 0.610 -42.201 1.00 19.79 247 VAL B CA 1
ATOM 4415 C C . VAL B 1 247 ? -0.754 0.876 -40.734 1.00 20.53 247 VAL B C 1
ATOM 4416 O O . VAL B 1 247 ? -1.560 1.162 -39.855 1.00 19.81 247 VAL B O 1
ATOM 4420 N N . ALA B 1 248 ? 0.566 0.818 -40.533 1.00 20.54 248 ALA B N 1
ATOM 4421 C CA . ALA B 1 248 ? 1.123 1.036 -39.196 1.00 19.77 248 ALA B CA 1
ATOM 4422 C C . ALA B 1 248 ? 0.778 2.456 -38.754 1.00 18.00 248 ALA B C 1
ATOM 4423 O O . ALA B 1 248 ? 0.344 2.680 -37.626 1.00 19.66 248 ALA B O 1
ATOM 4425 N N . MET B 1 249 ? 1.001 3.410 -39.645 1.00 20.40 249 MET B N 1
ATOM 4426 C CA . MET B 1 249 ? 0.676 4.798 -39.320 1.00 17.89 249 MET B CA 1
ATOM 4427 C C . MET B 1 249 ? -0.799 5.008 -38.991 1.00 16.15 249 MET B C 1
ATOM 4428 O O . MET B 1 249 ? -1.166 5.600 -37.976 1.00 19.08 249 MET B O 1
ATOM 4433 N N . ARG B 1 250 ? -1.655 4.591 -39.921 1.00 17.22 250 ARG B N 1
ATOM 4434 C CA . ARG B 1 250 ? -3.059 4.856 -39.820 1.00 20.53 250 ARG B CA 1
ATOM 4435 C C . ARG B 1 250 ? -3.658 4.202 -38.588 1.00 17.38 250 ARG B C 1
ATOM 4436 O O . ARG B 1 250 ? -4.472 4.791 -37.894 1.00 18.62 250 ARG B O 1
ATOM 4444 N N . GLU B 1 251 ? -3.237 2.968 -38.307 1.00 19.14 251 GLU B N 1
ATOM 4445 C CA . GLU B 1 251 ? -3.774 2.277 -37.129 1.00 17.81 251 GLU B CA 1
ATOM 4446 C C . GLU B 1 251 ? -3.318 2.900 -35.814 1.00 16.63 251 GLU B C 1
ATOM 4447 O O . GLU B 1 251 ? -4.105 3.038 -34.864 1.00 18.71 251 GLU B O 1
ATOM 4453 N N . ALA B 1 252 ? -2.058 3.344 -35.812 1.00 18.54 252 ALA B N 1
ATOM 4454 C CA . ALA B 1 252 ? -1.571 3.972 -34.549 1.00 18.47 252 ALA B CA 1
ATOM 4455 C C . ALA B 1 252 ? -2.268 5.326 -34.365 1.00 15.58 252 ALA B C 1
ATOM 4456 O O . ALA B 1 252 ? -2.600 5.747 -33.269 1.00 18.17 252 ALA B O 1
ATOM 4458 N N . ARG B 1 253 ? -2.499 6.002 -35.506 1.00 18.24 253 ARG B N 1
ATOM 4459 C CA . ARG B 1 253 ? -3.186 7.286 -35.437 1.00 17.80 253 ARG B CA 1
ATOM 4460 C C . ARG B 1 253 ? -4.623 7.174 -34.969 1.00 19.66 253 ARG B C 1
ATOM 4461 O O . ARG B 1 253 ? -5.093 7.954 -34.095 1.00 19.34 253 ARG B O 1
ATOM 4469 N N . ASP B 1 254 ? -5.325 6.137 -35.452 1.00 18.90 254 ASP B N 1
ATOM 4470 C CA . ASP B 1 254 ? -6.718 5.968 -35.091 1.00 19.37 254 ASP B CA 1
ATOM 4471 C C . ASP B 1 254 ? -6.935 5.774 -33.595 1.00 21.76 254 ASP B C 1
ATOM 4472 O O . ASP B 1 254 ? -7.949 6.208 -33.060 1.00 22.12 254 ASP B O 1
ATOM 4477 N N . LYS B 1 255 ? -5.967 5.128 -32.948 1.00 20.33 255 LYS B N 1
ATOM 4478 C CA . LYS B 1 255 ? -6.052 4.883 -31.497 1.00 19.34 255 LYS B CA 1
ATOM 4479 C C . LYS B 1 255 ? -6.159 6.190 -30.700 1.00 20.77 255 LYS B C 1
ATOM 4480 O O . LYS B 1 255 ? -6.584 6.174 -29.529 1.00 24.07 255 LYS B O 1
ATOM 4486 N N . THR B 1 256 ? -5.729 7.306 -31.285 1.00 20.12 256 THR B N 1
ATOM 4487 C CA . THR B 1 256 ? -5.742 8.573 -30.558 1.00 20.61 256 THR B CA 1
ATOM 4488 C C . THR B 1 256 ? -6.980 9.451 -30.781 1.00 28.48 256 THR B C 1
ATOM 4489 O O . THR B 1 256 ? -7.112 10.495 -30.144 1.00 28.77 256 THR B O 1
ATOM 4493 N N . LEU B 1 257 ? -7.864 9.067 -31.709 1.00 24.62 257 LEU B N 1
ATOM 4494 C CA . LEU B 1 257 ? -8.985 9.953 -32.065 1.00 23.09 257 LEU B CA 1
ATOM 4495 C C . LEU B 1 257 ? -10.209 9.700 -31.217 1.00 29.77 257 LEU B C 1
ATOM 4496 O O . LEU B 1 257 ? -10.441 8.577 -30.773 1.00 42.82 257 LEU B O 1
ATOM 4501 N N . GLU B 1 258 ? -10.991 10.742 -30.927 1.00 31.03 258 GLU B N 1
ATOM 4502 C CA . GLU B 1 258 ? -12.254 10.527 -30.227 1.00 30.09 258 GLU B CA 1
ATOM 4503 C C . GLU B 1 258 ? -13.397 10.321 -31.207 1.00 28.82 258 GLU B C 1
ATOM 4504 O O . GLU B 1 258 ? -13.225 10.545 -32.405 1.00 27.18 258 GLU B O 1
ATOM 4510 N N . MET B 1 259 ? -14.549 9.896 -30.692 1.00 30.86 259 MET B N 1
ATOM 4511 C CA . MET B 1 259 ? -15.717 9.697 -31.545 1.00 32.45 259 MET B CA 1
ATOM 4512 C C . MET B 1 259 ? -16.212 11.023 -32.070 1.00 31.28 259 MET B C 1
ATOM 4513 O O . MET B 1 259 ? -16.166 12.028 -31.371 1.00 27.39 259 MET B O 1
ATOM 4518 N N . PRO B 1 260 ? -16.729 11.042 -33.300 1.00 26.05 260 PRO B N 1
ATOM 4519 C CA . PRO B 1 260 ? -17.383 12.250 -33.780 1.00 23.57 260 PRO B CA 1
ATOM 4520 C C . PRO B 1 260 ? -18.562 12.570 -32.877 1.00 23.39 260 PRO B C 1
ATOM 4521 O O . PRO B 1 260 ? -19.259 11.657 -32.438 1.00 23.55 260 PRO B O 1
ATOM 4525 N N . VAL B 1 261 ? -18.774 13.858 -32.654 1.00 22.71 261 VAL B N 1
ATOM 4526 C CA . VAL B 1 261 ? -19.873 14.320 -31.809 1.00 21.91 261 VAL B CA 1
ATOM 4527 C C . VAL B 1 261 ? -21.176 13.699 -32.224 1.00 23.17 261 VAL B C 1
ATOM 4528 O O . VAL B 1 261 ? -21.929 13.232 -31.394 1.00 22.74 261 VAL B O 1
ATOM 4532 N N . LEU B 1 262 ? -21.418 13.613 -33.533 1.00 21.86 262 LEU B N 1
ATOM 4533 C CA . LEU B 1 262 ? -22.735 13.156 -33.968 1.00 25.92 262 LEU B CA 1
ATOM 4534 C C . LEU B 1 262 ? -22.767 11.714 -34.494 1.00 20.01 262 LEU B C 1
ATOM 4535 O O . LEU B 1 262 ? -23.743 11.342 -35.137 1.00 22.23 262 LEU B O 1
ATOM 4540 N N . ILE B 1 263 ? -21.791 10.878 -34.107 1.00 20.71 263 ILE B N 1
ATOM 4541 C CA . ILE B 1 263 ? -21.833 9.503 -34.649 1.00 21.72 263 ILE B CA 1
ATOM 4542 C C . ILE B 1 263 ? -23.105 8.723 -34.401 1.00 21.11 263 ILE B C 1
ATOM 4543 O O . ILE B 1 263 ? -23.683 8.161 -35.329 1.00 22.25 263 ILE B O 1
ATOM 4548 N N . LEU B 1 264 ? -23.587 8.732 -33.152 1.00 20.92 264 LEU B N 1
ATOM 4549 C CA . LEU B 1 264 ? -24.774 7.953 -32.884 1.00 21.41 264 LEU B CA 1
ATOM 4550 C C . LEU B 1 264 ? -26.060 8.508 -33.509 1.00 23.65 264 LEU B C 1
ATOM 4551 O O . LEU B 1 264 ? -26.818 7.750 -34.085 1.00 24.64 264 LEU B O 1
ATOM 4556 N N . PRO B 1 265 ? -26.296 9.831 -33.424 1.00 21.24 265 PRO B N 1
ATOM 4557 C CA . PRO B 1 265 ? -27.455 10.348 -34.177 1.00 19.52 265 PRO B CA 1
ATOM 4558 C C . PRO B 1 265 ? -27.335 10.091 -35.720 1.00 20.02 265 PRO B C 1
ATOM 4559 O O . PRO B 1 265 ? -28.316 9.728 -36.363 1.00 23.62 265 PRO B O 1
ATOM 4563 N N . SER B 1 266 ? -26.144 10.345 -36.266 1.00 20.19 266 SER B N 1
ATOM 4564 C CA . SER B 1 266 ? -25.933 10.326 -37.697 1.00 22.01 266 SER B CA 1
ATOM 4565 C C . SER B 1 266 ? -26.144 8.959 -38.317 1.00 24.64 266 SER B C 1
ATOM 4566 O O . SER B 1 266 ? -26.866 8.830 -39.337 1.00 23.12 266 SER B O 1
ATOM 4569 N N A VAL B 1 267 ? -25.507 7.944 -37.729 0.50 21.31 267 VAL B N 1
ATOM 4570 N N B VAL B 1 267 ? -25.535 7.927 -37.738 0.50 21.41 267 VAL B N 1
ATOM 4571 C CA A VAL B 1 267 ? -25.517 6.639 -38.401 0.50 20.69 267 VAL B CA 1
ATOM 4572 C CA B VAL B 1 267 ? -25.537 6.638 -38.449 0.50 20.57 267 VAL B CA 1
ATOM 4573 C C A VAL B 1 267 ? -26.938 6.092 -38.447 0.50 21.01 267 VAL B C 1
ATOM 4574 C C B VAL B 1 267 ? -26.902 5.951 -38.392 0.50 20.69 267 VAL B C 1
ATOM 4575 O O A VAL B 1 267 ? -27.390 5.622 -39.494 0.50 22.18 267 VAL B O 1
ATOM 4576 O O B VAL B 1 267 ? -27.282 5.212 -39.303 0.50 20.87 267 VAL B O 1
ATOM 4583 N N . GLN B 1 268 ? -27.671 6.205 -37.329 1.00 21.71 268 GLN B N 1
ATOM 4584 C CA . GLN B 1 268 ? -29.009 5.628 -37.257 1.00 20.59 268 GLN B CA 1
ATOM 4585 C C . GLN B 1 268 ? -30.022 6.324 -38.151 1.00 25.05 268 GLN B C 1
ATOM 4586 O O . GLN B 1 268 ? -31.036 5.732 -38.491 1.00 24.73 268 GLN B O 1
ATOM 4592 N N . VAL B 1 269 ? -29.741 7.559 -38.557 1.00 22.07 269 VAL B N 1
ATOM 4593 C CA . VAL B 1 269 ? -30.535 8.255 -39.577 1.00 23.13 269 VAL B CA 1
ATOM 4594 C C . VAL B 1 269 ? -30.061 7.877 -41.002 1.00 23.14 269 VAL B C 1
ATOM 4595 O O . VAL B 1 269 ? -30.867 7.619 -41.903 1.00 24.72 269 VAL B O 1
ATOM 4599 N N . ASN B 1 270 ? -28.740 7.923 -41.192 1.00 19.87 270 ASN B N 1
ATOM 4600 C CA . ASN B 1 270 ? -28.197 7.703 -42.530 1.00 21.90 270 ASN B CA 1
ATOM 4601 C C . ASN B 1 270 ? -28.372 6.265 -42.977 1.00 19.36 270 ASN B C 1
ATOM 4602 O O . ASN B 1 270 ? -28.497 6.033 -44.203 1.00 21.69 270 ASN B O 1
ATOM 4607 N N . MET B 1 271 ? -28.426 5.316 -42.047 1.00 23.41 271 MET B N 1
ATOM 4608 C CA . MET B 1 271 ? -28.702 3.927 -42.418 1.00 20.32 271 MET B CA 1
ATOM 4609 C C . MET B 1 271 ? -30.123 3.725 -42.937 1.00 28.07 271 MET B C 1
ATOM 4610 O O . MET B 1 271 ? -30.428 2.685 -43.494 1.00 25.70 271 MET B O 1
ATOM 4615 N N . ARG B 1 272 ? -30.982 4.728 -42.713 1.00 24.67 272 ARG B N 1
ATOM 4616 C CA . ARG B 1 272 ? -32.361 4.742 -43.157 1.00 24.53 272 ARG B CA 1
ATOM 4617 C C . ARG B 1 272 ? -32.579 5.656 -44.331 1.00 26.07 272 ARG B C 1
ATOM 4618 O O . ARG B 1 272 ? -33.726 6.049 -44.593 1.00 26.45 272 ARG B O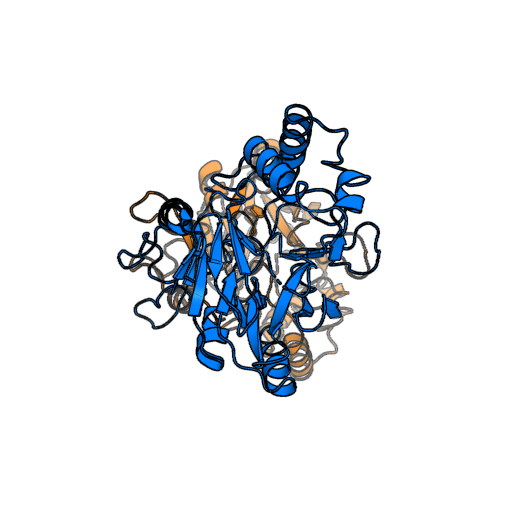 1
ATOM 4626 N N . SER B 1 273 ? -31.502 5.987 -45.065 1.00 24.34 273 SER B N 1
ATOM 4627 C CA . SER B 1 273 ? -31.594 6.904 -46.207 1.00 25.87 273 SER B CA 1
ATOM 4628 C C . SER B 1 273 ? -32.119 8.294 -45.822 1.00 24.72 273 SER B C 1
ATOM 4629 O O . SER B 1 273 ? -32.878 8.930 -46.556 1.00 28.82 273 SER B O 1
ATOM 4632 N N . GLY B 1 274 ? -31.713 8.743 -44.636 1.00 27.69 274 GLY B N 1
ATOM 4633 C CA . GLY B 1 274 ? -32.016 10.090 -44.208 1.00 29.60 274 GLY B CA 1
ATOM 4634 C C . GLY B 1 274 ? -33.389 10.246 -43.592 1.00 27.36 274 GLY B C 1
ATOM 4635 O O . GLY B 1 274 ? -33.857 11.372 -43.435 1.00 32.65 274 GLY B O 1
ATOM 4636 N N . GLN B 1 275 ? -34.019 9.136 -43.214 1.00 29.54 275 GLN B N 1
ATOM 4637 C CA . GLN B 1 275 ? -35.297 9.228 -42.523 1.00 30.31 275 GLN B CA 1
ATOM 4638 C C . GLN B 1 275 ? -35.021 9.163 -41.044 1.00 29.15 275 GLN B C 1
ATOM 4639 O O . GLN B 1 275 ? -34.117 8.468 -40.588 1.00 27.64 275 GLN B O 1
ATOM 4645 N N . LEU B 1 276 ? -35.840 9.867 -40.278 1.00 27.63 276 LEU B N 1
ATOM 4646 C CA . LEU B 1 276 ? -35.811 9.747 -38.830 1.00 26.74 276 LEU B CA 1
ATOM 4647 C C . LEU B 1 276 ? -36.429 8.403 -38.484 1.00 28.22 276 LEU B C 1
ATOM 4648 O O . LEU B 1 276 ? -37.214 7.881 -39.286 1.00 32.25 276 LEU B O 1
ATOM 4653 N N . PRO B 1 277 ? -36.088 7.825 -37.319 1.00 31.39 277 PRO B N 1
ATOM 4654 C CA . PRO B 1 277 ? -36.777 6.566 -36.979 1.00 29.39 277 PRO B CA 1
ATOM 4655 C C . PRO B 1 277 ? -38.314 6.720 -36.936 1.00 33.66 277 PRO B C 1
ATOM 4656 O O . PRO B 1 277 ? -38.845 7.822 -36.740 1.00 32.01 277 PRO B O 1
ATOM 4660 N N . PRO B 1 278 ? -39.039 5.618 -37.178 1.00 38.61 278 PRO B N 1
ATOM 4661 C CA . PRO B 1 278 ? -40.503 5.711 -37.187 1.00 34.88 278 PRO B CA 1
ATOM 4662 C C . PRO B 1 278 ? -41.000 6.151 -35.802 1.00 28.66 278 PRO B C 1
ATOM 4663 O O . PRO B 1 278 ? -40.486 5.690 -34.780 1.00 30.98 278 PRO B O 1
ATOM 4667 N N . PRO B 1 279 ? -42.005 7.032 -35.787 1.00 31.67 279 PRO B N 1
ATOM 4668 C CA . PRO B 1 279 ? -42.516 7.483 -34.488 1.00 30.95 279 PRO B CA 1
ATOM 4669 C C . PRO B 1 279 ? -43.111 6.372 -33.650 1.00 40.93 279 PRO B C 1
ATOM 4670 O O . PRO B 1 279 ? -43.644 5.390 -34.158 1.00 34.36 279 PRO B O 1
ATOM 4674 N N . GLU B 1 280 ? -42.992 6.534 -32.338 1.00 32.67 280 GLU B N 1
ATOM 4675 C CA . GLU B 1 280 ? -43.590 5.613 -31.392 1.00 39.33 280 GLU B CA 1
ATOM 4676 C C . GLU B 1 280 ? -45.077 5.949 -31.269 1.00 37.03 280 GLU B C 1
ATOM 4677 O O . GLU B 1 280 ? -45.540 6.869 -31.922 1.00 34.15 280 GLU B O 1
ATOM 4683 N N . ALA B 1 281 ? -45.804 5.227 -30.410 1.00 43.01 281 ALA B N 1
ATOM 4684 C CA . ALA B 1 281 ? -47.260 5.378 -30.285 1.00 45.04 281 ALA B CA 1
ATOM 4685 C C . ALA B 1 281 ? -47.748 6.782 -29.922 1.00 47.41 281 ALA B C 1
ATOM 4686 O O . ALA B 1 281 ? -48.911 7.111 -30.143 1.00 50.77 281 ALA B O 1
ATOM 4688 N N . ASN B 1 282 ? -46.867 7.609 -29.367 1.00 34.09 282 ASN B N 1
ATOM 4689 C CA . ASN B 1 282 ? -47.243 8.950 -28.976 1.00 35.40 282 ASN B CA 1
ATOM 4690 C C . ASN B 1 282 ? -47.034 9.972 -30.066 1.00 39.61 282 ASN B C 1
ATOM 4691 O O . ASN B 1 282 ? -47.175 11.160 -29.818 1.00 39.69 282 ASN B O 1
ATOM 4696 N N . GLY B 1 283 ? -46.665 9.520 -31.269 1.00 38.25 283 GLY B N 1
ATOM 4697 C CA . GLY B 1 283 ? -46.405 10.433 -32.357 1.00 44.11 283 GLY B CA 1
ATOM 4698 C C . GLY B 1 283 ? -45.033 11.080 -32.400 1.00 35.56 283 GLY B C 1
ATOM 4699 O O . GLY B 1 283 ? -44.781 11.905 -33.268 1.00 38.24 283 GLY B O 1
ATOM 4700 N N . VAL B 1 284 ? -44.135 10.698 -31.497 1.00 33.22 284 VAL B N 1
ATOM 4701 C CA . VAL B 1 284 ? -42.799 11.292 -31.459 1.00 33.55 284 VAL B CA 1
ATOM 4702 C C . VAL B 1 284 ? -41.750 10.302 -31.952 1.00 32.43 284 VAL B C 1
ATOM 4703 O O . VAL B 1 284 ? -41.792 9.107 -31.589 1.00 29.86 284 VAL B O 1
ATOM 4707 N N . SER B 1 285 ? -40.827 10.780 -32.799 1.00 29.35 285 SER B N 1
ATOM 4708 C CA . SER B 1 285 ? -39.665 9.961 -33.149 1.00 30.60 285 SER B CA 1
ATOM 4709 C C . SER B 1 285 ? -38.520 10.196 -32.163 1.00 29.67 285 SER B C 1
ATOM 4710 O O . SER B 1 285 ? -38.274 11.323 -31.710 1.00 30.06 285 SER B O 1
ATOM 4713 N N . TYR B 1 286 ? -37.801 9.121 -31.880 1.00 24.51 286 TYR B N 1
ATOM 4714 C CA . TYR B 1 286 ? -36.644 9.149 -31.014 1.00 24.51 286 TYR B CA 1
ATOM 4715 C C . TYR B 1 286 ? -35.383 8.569 -31.623 1.00 35.59 286 TYR B C 1
ATOM 4716 O O . TYR B 1 286 ? -35.408 7.481 -32.190 1.00 29.91 286 TYR B O 1
ATOM 4725 N N . LEU B 1 287 ? -34.276 9.274 -31.441 1.00 24.14 287 LEU B N 1
ATOM 4726 C CA . LEU B 1 287 ? -32.971 8.614 -31.534 1.00 27.31 287 LEU B CA 1
ATOM 4727 C C . LEU B 1 287 ? -32.708 7.748 -30.338 1.00 35.13 287 LEU B C 1
ATOM 4728 O O . LEU B 1 287 ? -33.103 8.072 -29.229 1.00 28.92 287 LEU B O 1
ATOM 4733 N N . LYS B 1 288 ? -32.040 6.635 -30.553 1.00 25.61 288 LYS B N 1
ATOM 4734 C CA . LYS B 1 288 ? -31.614 5.737 -29.499 1.00 23.74 288 LYS B CA 1
ATOM 4735 C C . LYS B 1 288 ? -30.122 5.836 -29.312 1.00 27.01 288 LYS B C 1
ATOM 4736 O O . LYS B 1 288 ? -29.363 5.691 -30.275 1.00 27.86 288 LYS B O 1
ATOM 4742 N N . ILE B 1 289 ? -29.690 6.115 -28.088 1.00 25.96 289 ILE B N 1
ATOM 4743 C CA . ILE B 1 289 ? -28.283 6.206 -27.806 1.00 23.86 289 ILE B CA 1
ATOM 4744 C C . ILE B 1 289 ? -27.897 4.982 -26.991 1.00 23.78 289 ILE B C 1
ATOM 4745 O O . ILE B 1 289 ? -28.177 4.894 -25.789 1.00 23.77 289 ILE B O 1
ATOM 4750 N N . PRO B 1 290 ? -27.220 4.005 -27.618 1.00 24.78 290 PRO B N 1
ATOM 4751 C CA . PRO B 1 290 ? -26.779 2.841 -26.851 1.00 25.75 290 PRO B CA 1
ATOM 4752 C C . PRO B 1 290 ? -25.813 3.245 -25.752 1.00 28.34 290 PRO B C 1
ATOM 4753 O O . PRO B 1 290 ? -24.894 4.036 -25.991 1.00 30.33 290 PRO B O 1
ATOM 4757 N N . LEU B 1 291 ? -26.027 2.734 -24.542 1.00 31.05 291 LEU B N 1
ATOM 4758 C CA . LEU B 1 291 ? -25.170 3.102 -23.440 1.00 29.14 291 LEU B CA 1
ATOM 4759 C C . LEU B 1 291 ? -24.058 2.073 -23.235 1.00 30.72 291 LEU B C 1
ATOM 4760 O O . LEU B 1 291 ? -24.326 0.888 -23.165 1.00 30.48 291 LEU B O 1
ATOM 4765 N N . ASN B 1 292 ? -22.827 2.552 -23.139 1.00 29.26 292 ASN B N 1
ATOM 4766 C CA . ASN B 1 292 ? -21.672 1.737 -22.809 1.00 26.84 292 ASN B CA 1
ATOM 4767 C C . ASN B 1 292 ? -21.458 0.588 -23.777 1.00 34.88 292 ASN B C 1
ATOM 4768 O O . ASN B 1 292 ? -21.104 -0.519 -23.377 1.00 39.26 292 ASN B O 1
ATOM 4773 N N . LYS B 1 293 ? -21.700 0.875 -25.049 1.00 33.79 293 LYS B N 1
ATOM 4774 C CA . LYS B 1 293 ? -21.683 -0.141 -26.097 1.00 37.30 293 LYS B CA 1
ATOM 4775 C C . LYS B 1 293 ? -20.776 0.229 -27.264 1.00 52.80 293 LYS B C 1
ATOM 4776 O O . LYS B 1 293 ? -19.970 -0.588 -27.712 1.00 58.61 293 LYS B O 1
ATOM 4782 N N . LEU B 1 294 ? -20.909 1.452 -27.767 1.00 45.81 294 LEU B N 1
ATOM 4783 C CA . LEU B 1 294 ? -20.103 1.882 -28.903 1.00 55.91 294 LEU B CA 1
ATOM 4784 C C . LEU B 1 294 ? -18.644 1.963 -28.489 1.00 55.30 294 LEU B C 1
ATOM 4785 O O . LEU B 1 294 ? -18.282 2.777 -27.641 1.00 58.32 294 LEU B O 1
#